Protein AF-0000000080634594 (afdb_homodimer)

Sequence (498 aa):
MSVGSELVGRTVLVVEDSPETQDLIATYLEHQGLRVLRAANGAELTERIAQDRPDLVLLDINLPDCDGLALAERLRLGETVPLIFVTGRDSPTDRIAGLSHGGDYVTKPVDLLELLIRIRNLLRRSGASPNPPAPVESVAVPSPDAPLTFRGWRLDLVRRALFRPDGSYLALTTGEFNILAALAAMRPNPVSREYLLDVISNRDPRSISEHTVDTLITRLRRKMRLDDGAASPIVTVRGVGYALESDESMSVGSELVGRTVLVVEDSPETQDLIATYLEHQGLRVLRAANGAELTERIAQDRPDLVLLDINLPDCDGLALAERLRLGETVPLIFVTGRDSPTDRIAGLSHGGDYVTKPVDLLELLIRIRNLLRRSGASPNPPAPVESVAVPSPDAPLTFRGWRLDLVRRALFRPDGSYLALTTGEFNILAALAAMRPNPVSREYLLDVISNRDPRSISEHTVDTLITRLRRKMRLDDGAASPIVTVRGVGYALESDES

pLDDT: mean 86.28, std 17.4, range [24.23, 98.75]

Organism: NCBI:txid1064539

InterPro domains:
  IPR001789 Signal transduction response regulator, receiver domain [PF00072] (12-119)
  IPR001789 Signal transduction response regulator, receiver domain [PS50110] (11-123)
  IPR001789 Signal transduction response regulator, receiver domain [SM00448] (10-119)
  IPR001867 OmpR/PhoB-type DNA-binding domain [PF00486] (170-244)
  IPR001867 OmpR/PhoB-type DNA-binding domain [PS51755] (145-246)
  IPR001867 OmpR/PhoB-type DNA-binding domain [SM00862] (167-244)
  IPR001867 OmpR/PhoB-type DNA-binding domain [cd00383] (153-244)
  IPR011006 CheY-like superfamily [SSF52172] (10-145)
  IPR016032 Signal transduction response regulator, C-terminal effector [SSF46894] (145-245)
  IPR036388 Winged helix-like DNA-binding domain superfamily [G3DSA:1.10.10.10] (136-247)
  IPR039420 Transcriptional regulatory protein WalR-like [PTHR48111] (11-246)

Foldseek 3Di:
DALLVLQAPAEEEEEAQDPLLQLLLQLLVVVSRHHYHYHNALVRVVVCVVVDPHQEYEAEQDGPPHGRLVSCVVVLELNRHAYEYEYQDDDPVVQVSRCVSNHHYAHPPGLNLVVVVSVSVRSVVVPPPVDDPPVPDPPNSPDSQAFQDALLKTQGSVVLWIAHNVGDTDDDDPLLSQLVSSQSSNPADFAFLVVSLRSNCVPDVVPDDSCVSVVSVVVNQVRHDDPVRDGRQWDADPPGGIHGYHNVD/DALLVLQAPAEEEEEAQDPLLQLLLQLLVVVSRHHYHYHNALVRVVVCVVVDPHQEYEYEQDGPPHGRLVSCVVVLELNRHAYEYEYQDDDPVVQVSRCVSNHHYAHPPGLNLVVVVSVSVRSVVVPPPVDDPPVPDPPNSPDSQAFQDALLKTQGSVVLWIAHNVGDTDDDDPLLSQLVSSQSSNPADFAFLVVSLRSNCVPDVVPDDSCPSVVSVVVNQVRQDDPVRDGRQWDADPPGGIHGYHNVD

Solvent-accessible surface area (backbone atoms only — not comparable to full-atom values): 26786 Å² total; per-residue (Å²): 64,12,57,27,51,74,36,42,83,38,33,36,32,43,33,35,59,51,62,68,61,40,48,40,53,44,44,40,42,39,74,53,41,31,43,69,46,80,21,51,34,54,71,46,42,56,50,44,56,73,75,40,82,53,60,28,37,38,34,29,37,85,34,88,79,43,53,31,63,62,49,34,59,75,69,40,40,22,74,79,33,48,30,32,38,46,26,76,70,75,49,68,53,53,49,42,58,48,32,68,42,46,33,40,74,44,53,53,56,72,55,67,59,52,52,50,44,52,52,48,42,52,52,56,44,72,56,61,57,84,66,65,77,60,84,57,58,80,42,78,15,54,48,91,66,62,54,54,68,54,75,61,27,36,38,34,72,66,78,50,32,38,27,43,67,87,64,51,81,41,88,48,54,71,56,46,39,43,48,50,51,52,30,59,42,34,47,58,45,69,44,41,53,70,56,49,48,48,53,42,48,90,41,67,64,92,71,62,53,92,55,44,56,57,52,42,50,53,50,50,40,61,70,52,50,47,91,83,66,51,74,44,59,66,43,80,40,86,97,50,30,35,21,26,60,56,66,86,109,66,11,56,28,49,76,37,42,83,38,32,35,32,42,34,35,59,51,64,67,61,39,48,42,55,42,46,39,43,40,75,53,41,30,42,70,45,81,21,52,32,56,70,46,42,56,51,45,56,73,75,39,82,53,59,28,37,38,35,28,37,83,33,88,80,43,54,32,62,62,49,33,59,75,70,40,40,22,73,78,32,48,28,31,38,46,26,77,68,76,48,67,54,53,49,43,58,46,31,69,44,46,33,40,74,44,51,55,57,72,55,65,60,54,53,50,45,54,52,49,43,52,51,55,43,73,56,60,58,83,67,65,78,61,84,57,59,80,44,77,17,53,47,89,67,61,52,53,69,53,76,60,25,36,38,33,71,67,79,50,32,39,27,42,68,86,64,49,82,42,90,49,54,73,55,47,39,43,48,49,50,52,28,59,43,36,46,57,44,70,44,41,53,70,56,49,49,47,54,44,50,91,42,64,64,92,72,62,53,93,55,43,58,57,53,41,52,52,51,49,40,61,70,52,51,46,90,84,64,52,76,42,59,66,42,80,40,85,98,52,27,35,20,24,58,55,66,86,108

Radius of gyration: 24.34 Å; Cα contacts (8 Å, |Δi|>4): 876; chains: 2; bounding box: 49×69×65 Å

Nearest PDB structures (foldseek):
  4kfc-assembly1_A  TM=5.139E-01  e=9.951E-16  Escherichia coli K-12
  4kfc-assembly1_B  TM=5.054E-01  e=2.618E-15  Escherichia coli K-12
  8fk2-assembly1_B  TM=9.493E-01  e=7.113E-10  Streptococcus mutans UA159
  1xhf-assembly1_A  TM=9.504E-01  e=3.865E-09  Escherichia coli
  2qzj-assembly5_E  TM=9.402E-01  e=3.018E-08  Clostridioides difficile 630

Secondary structure (DSSP, 8-state):
--HHHHHTT-EEEEE-S-HHHHHHHHHHHHHTT-EEEEESSHHHHHHHHHH---SEEEE-SB-SSSBHHHHHHHTTTTTSS-EEEEES---HHHHHHHHTTTSEEEESSP-HHHHHHHHHHHHHHHT--S-------------TTPPEEETTEEEETTTTEEE-TTS-EE---HHHHHHHHHHHHHTTS-EEHHHHHHHTTTS-GGG--TTHHHHHHHHHHHHT--TT-PPPSEEEETTTEEEEPPTT-/--HHHHHTT-EEEEE-S-HHHHHHHHHHHHHTT-EEEEESSHHHHHHHHHH---SEEEE-SB-SSSBHHHHHHHTTTTTSS-EEEEES---HHHHHHHHTTTSEEEESSP-HHHHHHHHHHHHHHHT--S-------------TTPPEEETTEEEETTTTEEE-TTS-EE---HHHHHHHHHHHHHTTS-EEHHHHHHHTTTS-GGG--TTHHHHHHHHHHHHT--TT-PPPSEEEETTTEEEEPPTT-

Structure (mmCIF, N/CA/C/O backbone):
data_AF-0000000080634594-model_v1
#
loop_
_entity.id
_entity.type
_entity.pdbx_description
1 polymer 'Response regulators consisting of a CheY-like receiver domain and a winged-helix DNA-binding domain'
#
loop_
_atom_site.group_PDB
_atom_site.id
_atom_site.type_symbol
_atom_site.label_atom_id
_atom_site.label_alt_id
_atom_site.label_comp_id
_atom_site.label_asym_id
_atom_site.label_entity_id
_atom_site.label_seq_id
_atom_site.pdbx_PDB_ins_code
_atom_site.Cartn_x
_atom_site.Cartn_y
_atom_site.Cartn_z
_atom_site.occupancy
_atom_site.B_iso_or_equiv
_atom_site.auth_seq_id
_atom_site.auth_comp_id
_atom_site.auth_asym_id
_atom_site.auth_atom_id
_atom_site.pdbx_PDB_model_num
ATOM 1 N N . MET A 1 1 ? 20.797 -19.766 8.297 1 24.23 1 MET A N 1
ATOM 2 C CA . MET A 1 1 ? 19.469 -20.328 8.047 1 24.23 1 MET A CA 1
ATOM 3 C C . MET A 1 1 ? 18.75 -19.562 6.953 1 24.23 1 MET A C 1
ATOM 5 O O . MET A 1 1 ? 18.719 -18.328 6.969 1 24.23 1 MET A O 1
ATOM 9 N N . SER A 1 2 ? 18.547 -20.031 5.781 1 32.28 2 SER A N 1
ATOM 10 C CA . SER A 1 2 ? 18.062 -19.516 4.504 1 32.28 2 SER A CA 1
ATOM 11 C C . SER A 1 2 ? 16.75 -18.766 4.672 1 32.28 2 SER A C 1
ATOM 13 O O . SER A 1 2 ? 15.969 -19.062 5.582 1 32.28 2 SER A O 1
ATOM 15 N N . VAL A 1 3 ? 16.484 -17.656 4.199 1 38.19 3 VAL A N 1
ATOM 16 C CA . VAL A 1 3 ? 15.25 -16.875 4.168 1 38.19 3 VAL A CA 1
ATOM 17 C C . VAL A 1 3 ? 14.062 -17.828 4.02 1 38.19 3 VAL A C 1
ATOM 19 O O . VAL A 1 3 ? 12.969 -17.547 4.527 1 38.19 3 VAL A O 1
ATOM 22 N N . GLY A 1 4 ? 14.109 -18.906 3.086 1 48.28 4 GLY A N 1
ATOM 23 C CA . GLY A 1 4 ? 13.148 -19.984 2.906 1 48.28 4 GLY A CA 1
ATOM 24 C C . GLY A 1 4 ? 12.828 -20.719 4.195 1 48.28 4 GLY A C 1
ATOM 25 O O . GLY A 1 4 ? 11.703 -21.188 4.379 1 48.28 4 GLY A O 1
ATOM 26 N N . SER A 1 5 ? 13.719 -20.562 5.012 1 59.94 5 SER A N 1
ATOM 27 C CA . SER A 1 5 ? 13.633 -21.391 6.215 1 59.94 5 SER A CA 1
ATOM 28 C C . SER A 1 5 ? 12.688 -20.766 7.246 1 59.94 5 SER A C 1
ATOM 30 O O . SER A 1 5 ? 12 -21.484 7.973 1 59.94 5 SER A O 1
ATOM 32 N N . GLU A 1 6 ? 12.617 -19.391 7.109 1 74.94 6 GLU A N 1
ATOM 33 C CA . GLU A 1 6 ? 11.805 -18.75 8.141 1 74.94 6 GLU A CA 1
ATOM 34 C C . GLU A 1 6 ? 10.32 -19.016 7.918 1 74.94 6 GLU A C 1
ATOM 36 O O . GLU A 1 6 ? 9.523 -18.969 8.859 1 74.94 6 GLU A O 1
ATOM 41 N N . LEU A 1 7 ? 10.031 -19.359 6.711 1 86.19 7 LEU A N 1
ATOM 42 C CA . LEU A 1 7 ? 8.617 -19.516 6.371 1 86.19 7 LEU A CA 1
ATOM 43 C C . LEU A 1 7 ? 8.211 -20.984 6.434 1 86.19 7 LEU A C 1
ATOM 45 O O . LEU A 1 7 ? 7.02 -21.297 6.504 1 86.19 7 LEU A O 1
ATOM 49 N N . VAL A 1 8 ? 9.289 -21.812 6.379 1 84.06 8 VAL A N 1
ATOM 50 C CA . VAL A 1 8 ? 8.992 -23.234 6.402 1 84.06 8 VAL A CA 1
ATOM 51 C C . VAL A 1 8 ? 8.266 -23.594 7.699 1 84.06 8 VAL A C 1
ATOM 53 O O . VAL A 1 8 ? 8.703 -23.203 8.789 1 84.06 8 VAL A O 1
ATOM 56 N N . GLY A 1 9 ? 7.152 -24.234 7.617 1 86.25 9 GLY A N 1
ATOM 57 C CA . GLY A 1 9 ? 6.41 -24.688 8.781 1 86.25 9 GLY A CA 1
ATOM 58 C C . GLY A 1 9 ? 5.324 -23.719 9.203 1 86.25 9 GLY A C 1
ATOM 59 O O . GLY A 1 9 ? 4.48 -24.047 10.047 1 86.25 9 GLY A O 1
ATOM 60 N N . ARG A 1 10 ? 5.395 -22.516 8.602 1 94.06 10 ARG A N 1
ATOM 61 C CA . ARG A 1 10 ? 4.34 -21.547 8.914 1 94.06 10 ARG A CA 1
ATOM 62 C C . ARG A 1 10 ? 3.076 -21.844 8.109 1 94.06 10 ARG A C 1
ATOM 64 O O . ARG A 1 10 ? 3.154 -22.281 6.957 1 94.06 10 ARG A O 1
ATOM 71 N N . THR A 1 11 ? 1.97 -21.609 8.773 1 97.06 11 THR A N 1
ATOM 72 C CA . THR A 1 11 ? 0.683 -21.875 8.141 1 97.06 11 THR A CA 1
ATOM 73 C C . THR A 1 11 ? -0.063 -20.578 7.848 1 97.06 11 THR A C 1
ATOM 75 O O . THR A 1 11 ? -0.279 -19.766 8.75 1 97.06 11 THR A O 1
ATOM 78 N N . VAL A 1 12 ? -0.466 -20.406 6.578 1 98.19 12 VAL A N 1
ATOM 79 C CA . VAL A 1 12 ? -1.24 -19.25 6.152 1 98.19 12 VAL A CA 1
ATOM 80 C C . VAL A 1 12 ? -2.633 -19.688 5.711 1 98.19 12 VAL A C 1
ATOM 82 O O . VAL A 1 12 ? -2.775 -20.656 4.961 1 98.19 12 VAL A O 1
ATOM 85 N N . LEU A 1 13 ? -3.631 -19.047 6.238 1 98.69 13 LEU A N 1
ATOM 86 C CA . LEU A 1 13 ? -5 -19.266 5.789 1 98.69 13 LEU A CA 1
ATOM 87 C C . LEU A 1 13 ? -5.406 -18.234 4.742 1 98.69 13 LEU A C 1
ATOM 89 O O . LEU A 1 13 ? -5.426 -17.031 5.02 1 98.69 13 LEU A O 1
ATOM 93 N N . VAL A 1 14 ? -5.699 -18.703 3.523 1 98.75 14 VAL A N 1
ATOM 94 C CA . VAL A 1 14 ? -6.117 -17.844 2.426 1 98.75 14 VAL A CA 1
ATOM 95 C C . VAL A 1 14 ? -7.637 -17.891 2.281 1 98.75 14 VAL A C 1
ATOM 97 O O . VAL A 1 14 ? -8.195 -18.922 1.904 1 98.75 14 VAL A O 1
ATOM 100 N N . VAL A 1 15 ? -8.297 -16.734 2.531 1 98.75 15 VAL A N 1
ATOM 101 C CA . VAL A 1 15 ? -9.75 -16.641 2.455 1 98.75 15 VAL A CA 1
ATOM 102 C C . VAL A 1 15 ? -10.148 -15.82 1.225 1 98.75 15 VAL A C 1
ATOM 104 O O . VAL A 1 15 ? -10.008 -14.602 1.21 1 98.75 15 VAL A O 1
ATOM 107 N N . GLU A 1 16 ? -10.672 -16.453 0.219 1 98.19 16 GLU A N 1
ATOM 108 C CA . GLU A 1 16 ? -10.898 -15.922 -1.119 1 98.19 16 GLU A CA 1
ATOM 109 C C . GLU A 1 16 ? -11.984 -16.703 -1.851 1 98.19 16 GLU A C 1
ATOM 111 O O . GLU A 1 16 ? -11.945 -17.938 -1.887 1 98.19 16 GLU A O 1
ATOM 116 N N . ASP A 1 17 ? -12.945 -15.961 -2.367 1 97.31 17 ASP A N 1
ATOM 117 C CA . ASP A 1 17 ? -14.07 -16.656 -2.979 1 97.31 17 ASP A CA 1
ATOM 118 C C . ASP A 1 17 ? -13.781 -16.984 -4.441 1 97.31 17 ASP A C 1
ATOM 120 O O . ASP A 1 17 ? -14.398 -17.891 -5.012 1 97.31 17 ASP A O 1
ATOM 124 N N . SER A 1 18 ? -12.938 -16.234 -5.109 1 95.75 18 SER A N 1
ATOM 125 C CA . SER A 1 18 ? -12.516 -16.578 -6.465 1 95.75 18 SER A CA 1
ATOM 126 C C . SER A 1 18 ? -11.531 -17.734 -6.465 1 95.75 18 SER A C 1
ATOM 128 O O . SER A 1 18 ? -10.398 -17.609 -6.008 1 95.75 18 SER A O 1
ATOM 130 N N . PRO A 1 19 ? -11.945 -18.859 -7.027 1 95.62 19 PRO A N 1
ATOM 131 C CA . PRO A 1 19 ? -11.055 -20.016 -7.012 1 95.62 19 PRO A CA 1
ATOM 132 C C . PRO A 1 19 ? -9.719 -19.75 -7.703 1 95.62 19 PRO A C 1
ATOM 134 O O . PRO A 1 19 ? -8.672 -20.203 -7.23 1 95.62 19 PRO A O 1
ATOM 137 N N . GLU A 1 20 ? -9.727 -19.062 -8.734 1 94.81 20 GLU A N 1
ATOM 138 C CA . GLU A 1 20 ? -8.5 -18.812 -9.492 1 94.81 20 GLU A CA 1
ATOM 139 C C . GLU A 1 20 ? -7.527 -17.953 -8.688 1 94.81 20 GLU A C 1
ATOM 141 O O . GLU A 1 20 ? -6.324 -18.234 -8.648 1 94.81 20 GLU A O 1
ATOM 146 N N . THR A 1 21 ? -8.078 -16.922 -8.07 1 96 21 THR A N 1
ATOM 147 C CA . THR A 1 21 ? -7.246 -16.078 -7.227 1 96 21 THR A CA 1
ATOM 148 C C . THR A 1 21 ? -6.684 -16.875 -6.051 1 96 21 THR A C 1
ATOM 150 O O . THR A 1 21 ? -5.5 -16.766 -5.73 1 96 21 THR A O 1
ATOM 153 N N . GLN A 1 22 ? -7.555 -17.609 -5.449 1 97.94 22 GLN A N 1
ATOM 154 C CA . GLN A 1 22 ? -7.145 -18.422 -4.305 1 97.94 22 GLN A CA 1
ATOM 155 C C . GLN A 1 22 ? -6.055 -19.422 -4.699 1 97.94 22 GLN A C 1
ATOM 157 O O . GLN A 1 22 ? -5.047 -19.547 -4.004 1 97.94 22 GLN A O 1
ATOM 162 N N . ASP A 1 23 ? -6.246 -20.094 -5.859 1 97.19 23 ASP A N 1
ATOM 163 C CA . ASP A 1 23 ? -5.293 -21.078 -6.344 1 97.19 23 ASP A CA 1
ATOM 164 C C . ASP A 1 23 ? -3.938 -20.438 -6.637 1 97.19 23 ASP A C 1
ATOM 166 O O . ASP A 1 23 ? -2.896 -21 -6.277 1 97.19 23 ASP A O 1
ATOM 170 N N . LEU A 1 24 ? -4.004 -19.312 -7.266 1 96.19 24 LEU A N 1
ATOM 171 C CA . LEU A 1 24 ? -2.773 -18.625 -7.637 1 96.19 24 LEU A CA 1
ATOM 172 C C . LEU A 1 24 ? -1.954 -18.266 -6.402 1 96.19 24 LEU A C 1
ATOM 174 O O . LEU A 1 24 ? -0.766 -18.594 -6.324 1 96.19 24 LEU A O 1
ATOM 178 N N . ILE A 1 25 ? -2.582 -17.656 -5.395 1 97.44 25 ILE A N 1
ATOM 179 C CA . ILE A 1 25 ? -1.899 -17.234 -4.18 1 97.44 25 ILE A CA 1
ATOM 180 C C . ILE A 1 25 ? -1.415 -18.453 -3.398 1 97.44 25 ILE A C 1
ATOM 182 O O . ILE A 1 25 ? -0.256 -18.516 -2.982 1 97.44 25 ILE A O 1
ATOM 186 N N . ALA A 1 26 ? -2.273 -19.438 -3.293 1 97.56 26 ALA A N 1
ATOM 187 C CA . ALA A 1 26 ? -1.959 -20.641 -2.514 1 97.56 26 ALA A CA 1
ATOM 188 C C . ALA A 1 26 ? -0.792 -21.406 -3.129 1 97.56 26 ALA A C 1
ATOM 190 O O . ALA A 1 26 ? 0.156 -21.766 -2.43 1 97.56 26 ALA A O 1
ATOM 191 N N . THR A 1 27 ? -0.87 -21.625 -4.418 1 94.5 27 THR A N 1
ATOM 192 C CA . THR A 1 27 ? 0.167 -22.391 -5.105 1 94.5 27 THR A CA 1
ATOM 193 C C . THR A 1 27 ? 1.516 -21.688 -5 1 94.5 27 THR A C 1
ATOM 195 O O . THR A 1 27 ? 2.533 -22.328 -4.711 1 94.5 27 THR A O 1
ATOM 198 N N . TYR A 1 28 ? 1.526 -20.438 -5.184 1 93.75 28 TYR A N 1
ATOM 199 C CA . TYR A 1 28 ? 2.76 -19.672 -5.078 1 93.75 28 TYR A CA 1
ATOM 200 C C . TYR A 1 28 ? 3.352 -19.781 -3.676 1 93.75 28 TYR A C 1
ATOM 202 O O . TYR A 1 28 ? 4.543 -20.062 -3.52 1 93.75 28 TYR A O 1
ATOM 210 N N . LEU A 1 29 ? 2.494 -19.562 -2.65 1 95.44 29 LEU A N 1
ATOM 211 C CA . LEU A 1 29 ? 2.961 -19.594 -1.271 1 95.44 29 LEU A CA 1
ATOM 212 C C . LEU A 1 29 ? 3.465 -20.984 -0.905 1 95.44 29 LEU A C 1
ATOM 214 O O . LEU A 1 29 ? 4.461 -21.125 -0.189 1 95.44 29 LEU A O 1
ATOM 218 N N . GLU A 1 30 ? 2.77 -21.984 -1.42 1 94 30 GLU A N 1
ATOM 219 C CA . GLU A 1 30 ? 3.213 -23.359 -1.173 1 94 30 GLU A CA 1
ATOM 220 C C . GLU A 1 30 ? 4.59 -23.609 -1.784 1 94 30 GLU A C 1
ATOM 222 O O . GLU A 1 30 ? 5.43 -24.281 -1.178 1 94 30 GLU A O 1
ATOM 227 N N . HIS A 1 31 ? 4.793 -23.031 -2.938 1 88.56 31 HIS A N 1
ATOM 228 C CA . HIS A 1 31 ? 6.094 -23.141 -3.592 1 88.56 31 HIS A CA 1
ATOM 229 C C . HIS A 1 31 ? 7.188 -22.469 -2.771 1 88.56 31 HIS A C 1
ATOM 231 O O . HIS A 1 31 ? 8.367 -22.812 -2.91 1 88.56 31 HIS A O 1
ATOM 237 N N . GLN A 1 32 ? 6.762 -21.547 -1.974 1 89.5 32 GLN A N 1
ATOM 238 C CA . GLN A 1 32 ? 7.727 -20.844 -1.137 1 89.5 32 GLN A CA 1
ATOM 239 C C . GLN A 1 32 ? 7.918 -21.547 0.201 1 89.5 32 GLN A C 1
ATOM 241 O O . GLN A 1 32 ? 8.617 -21.047 1.081 1 89.5 32 GLN A O 1
ATOM 246 N N . GLY A 1 33 ? 7.27 -22.672 0.443 1 90.31 33 GLY A N 1
ATOM 247 C CA . GLY A 1 33 ? 7.512 -23.5 1.612 1 90.31 33 GLY A CA 1
ATOM 248 C C . GLY A 1 33 ? 6.461 -23.328 2.693 1 90.31 33 GLY A C 1
ATOM 249 O O . GLY A 1 33 ? 6.547 -23.953 3.754 1 90.31 33 GLY A O 1
ATOM 250 N N . LEU A 1 34 ? 5.441 -22.531 2.473 1 94.56 34 LEU A N 1
ATOM 251 C CA . LEU A 1 34 ? 4.387 -22.328 3.459 1 94.56 34 LEU A CA 1
ATOM 252 C C . LEU A 1 34 ? 3.33 -23.422 3.355 1 94.56 34 LEU A C 1
ATOM 254 O O . LEU A 1 34 ? 3.1 -23.984 2.275 1 94.56 34 LEU A O 1
ATOM 258 N N . ARG A 1 35 ? 2.844 -23.797 4.492 1 96.62 35 ARG A N 1
ATOM 259 C CA . ARG A 1 35 ? 1.591 -24.547 4.48 1 96.62 35 ARG A CA 1
ATOM 260 C C . ARG A 1 35 ? 0.402 -23.609 4.266 1 96.62 35 ARG A C 1
ATOM 262 O O . ARG A 1 35 ? 0.311 -22.562 4.895 1 96.62 35 ARG A O 1
ATO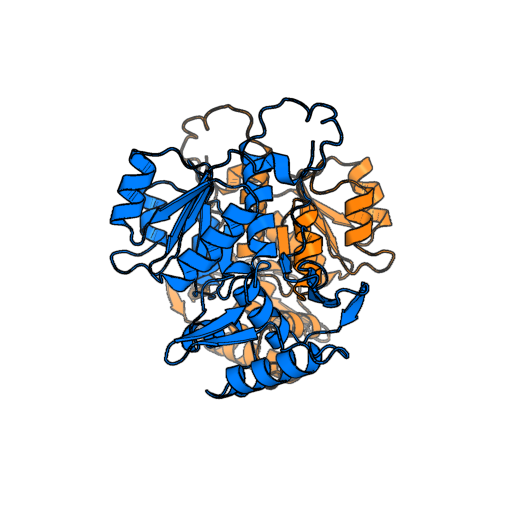M 269 N N . VAL A 1 36 ? -0.525 -24.062 3.396 1 98 36 VAL A N 1
ATOM 270 C CA . VAL A 1 36 ? -1.623 -23.156 3.074 1 98 36 VAL A CA 1
ATOM 271 C C . VAL A 1 36 ? -2.959 -23.844 3.352 1 98 36 VAL A C 1
ATOM 273 O O . VAL A 1 36 ? -3.195 -24.953 2.891 1 98 36 VAL A O 1
ATOM 276 N N . LEU A 1 37 ? -3.719 -23.203 4.176 1 98.44 37 LEU A N 1
ATOM 277 C CA . LEU A 1 37 ? -5.129 -23.547 4.328 1 98.44 37 LEU A CA 1
ATOM 278 C C . LEU A 1 37 ? -6.004 -22.641 3.465 1 98.44 37 LEU A C 1
ATOM 280 O O . LEU A 1 37 ? -5.66 -21.484 3.219 1 98.44 37 LEU A O 1
ATOM 284 N N . ARG A 1 38 ? -7.141 -23.234 3.039 1 98.31 38 ARG A N 1
ATOM 285 C CA . ARG A 1 38 ? -8 -22.5 2.117 1 98.31 38 ARG A CA 1
ATOM 286 C C . ARG A 1 38 ? -9.406 -22.344 2.68 1 98.31 38 ARG A C 1
ATOM 288 O O . ARG A 1 38 ? -9.93 -23.281 3.303 1 98.31 38 ARG A O 1
ATOM 295 N N . ALA A 1 39 ? -10.031 -21.25 2.486 1 98.5 39 ALA A N 1
ATOM 296 C CA . ALA A 1 39 ? -11.438 -20.969 2.768 1 98.5 39 ALA A CA 1
ATOM 297 C C . ALA A 1 39 ? -12.047 -20.078 1.68 1 98.5 39 ALA A C 1
ATOM 299 O O . ALA A 1 39 ? -11.406 -19.156 1.191 1 98.5 39 ALA A O 1
ATOM 300 N N . ALA A 1 40 ? -13.32 -20.359 1.346 1 98.25 40 ALA A N 1
ATOM 301 C CA . ALA A 1 40 ? -13.93 -19.656 0.223 1 98.25 40 ALA A CA 1
ATOM 302 C C . ALA A 1 40 ? -14.938 -18.625 0.71 1 98.25 40 ALA A C 1
ATOM 304 O O . ALA A 1 40 ? -15.516 -17.875 -0.091 1 98.25 40 ALA A O 1
ATOM 305 N N . ASN A 1 41 ? -15.203 -18.609 1.947 1 98.25 41 ASN A N 1
ATOM 306 C CA . ASN A 1 41 ? -16.203 -17.703 2.518 1 98.25 41 ASN A CA 1
ATOM 307 C C . ASN A 1 41 ? -15.992 -17.516 4.02 1 98.25 41 ASN A C 1
ATOM 309 O O . ASN A 1 41 ? -15.055 -18.078 4.594 1 98.25 41 ASN A O 1
ATOM 313 N N . GLY A 1 42 ? -16.812 -16.672 4.633 1 98 42 GLY A N 1
ATOM 314 C CA . GLY A 1 42 ? -16.672 -16.359 6.047 1 98 42 GLY A CA 1
ATOM 315 C C . GLY A 1 42 ? -16.938 -17.547 6.953 1 98 42 GLY A C 1
ATOM 316 O O . GLY A 1 42 ? -16.281 -17.703 7.98 1 98 42 GLY A O 1
ATOM 317 N N . ALA A 1 43 ? -17.938 -18.312 6.559 1 98 43 ALA A N 1
ATOM 318 C CA . ALA A 1 43 ? -18.266 -19.5 7.348 1 98 43 ALA A CA 1
ATOM 319 C C . ALA A 1 43 ? -17.078 -20.469 7.422 1 98 43 ALA A C 1
ATOM 321 O O . ALA A 1 43 ? -16.734 -20.953 8.5 1 98 43 ALA A O 1
ATOM 322 N N . GLU A 1 44 ? -16.453 -20.688 6.305 1 98.12 44 GLU A N 1
ATOM 323 C CA . GLU A 1 44 ? -15.289 -21.578 6.258 1 98.12 44 GLU A CA 1
ATOM 324 C C . GLU A 1 44 ? -14.109 -20.984 7.027 1 98.12 44 GLU A C 1
ATOM 326 O O . GLU A 1 44 ? -13.359 -21.703 7.684 1 98.12 44 GLU A O 1
ATOM 331 N N . LEU A 1 45 ? -13.922 -19.641 6.867 1 97.88 45 LEU A N 1
ATOM 332 C CA . LEU A 1 45 ? -12.891 -18.969 7.648 1 97.88 45 LEU A CA 1
ATOM 333 C C . LEU A 1 45 ? -13.086 -19.203 9.141 1 97.88 45 LEU A C 1
ATOM 335 O O . LEU A 1 45 ? -12.141 -19.578 9.844 1 97.88 45 LEU A O 1
ATOM 339 N N . THR A 1 46 ? -14.328 -19.031 9.617 1 96.94 46 THR A N 1
ATOM 340 C CA . THR A 1 46 ? -14.641 -19.188 11.031 1 96.94 46 THR A CA 1
ATOM 341 C C . THR A 1 46 ? -14.359 -20.609 11.5 1 96.94 46 THR A C 1
ATOM 343 O O . THR A 1 46 ? -13.789 -20.828 12.57 1 96.94 46 THR A O 1
ATOM 346 N N . GLU A 1 47 ? -14.688 -21.531 10.656 1 97.06 47 GLU A N 1
ATOM 347 C CA . GLU A 1 47 ? -14.438 -22.938 10.961 1 97.06 47 GLU A CA 1
ATOM 348 C C . GLU A 1 47 ? -12.945 -23.234 11.016 1 97.06 47 GLU A C 1
ATOM 350 O O . GLU A 1 47 ? -12.477 -23.906 11.93 1 97.06 47 GLU A O 1
ATOM 355 N N . ARG A 1 48 ? -12.211 -22.734 10.062 1 96.56 48 ARG A N 1
ATOM 356 C CA . ARG A 1 48 ? -10.789 -23.016 9.945 1 96.56 48 ARG A CA 1
ATOM 357 C C . ARG A 1 48 ? -10.016 -22.406 11.117 1 96.56 48 ARG A C 1
ATOM 359 O O . ARG A 1 48 ? -9.078 -23.016 11.633 1 96.56 48 ARG A O 1
ATOM 366 N N . ILE A 1 49 ? -10.344 -21.219 11.492 1 94.25 49 ILE A N 1
ATOM 367 C CA . ILE A 1 49 ? -9.641 -20.562 12.586 1 94.25 49 ILE A CA 1
ATOM 368 C C . ILE A 1 49 ? -9.859 -21.328 13.883 1 94.25 49 ILE A C 1
ATOM 370 O O . ILE A 1 49 ? -8.953 -21.422 14.719 1 94.25 49 ILE A O 1
ATOM 374 N N . ALA A 1 50 ? -11.062 -21.875 14.039 1 92 50 ALA A N 1
ATOM 375 C CA . ALA A 1 50 ? -11.406 -22.641 15.242 1 92 50 ALA A CA 1
ATOM 376 C C . ALA A 1 50 ? -10.672 -23.969 15.266 1 92 50 ALA A C 1
ATOM 378 O O . ALA A 1 50 ? -10.289 -24.453 16.344 1 92 50 ALA A O 1
ATOM 379 N N . GLN A 1 51 ? -10.453 -24.516 14.125 1 93.38 51 GLN A N 1
ATOM 380 C CA . GLN A 1 51 ? -9.914 -25.875 14.031 1 93.38 51 GLN A CA 1
ATOM 381 C C . GLN A 1 51 ? -8.391 -25.844 13.914 1 93.38 51 GLN A C 1
ATOM 383 O O . GLN A 1 51 ? -7.719 -26.766 14.375 1 93.38 51 GLN A O 1
ATOM 388 N N . ASP A 1 52 ? -8.016 -24.828 13.266 1 88.69 52 ASP A N 1
ATOM 389 C CA . ASP A 1 52 ? -6.598 -24.719 12.953 1 88.69 52 ASP A CA 1
ATOM 390 C C . ASP A 1 52 ? -5.977 -23.484 13.617 1 88.69 52 ASP A C 1
ATOM 392 O O . ASP A 1 52 ? -6.688 -22.672 14.203 1 88.69 52 ASP A O 1
ATOM 396 N N . ARG A 1 53 ? -4.77 -23.359 13.883 1 88.88 53 ARG A N 1
ATOM 397 C CA . ARG A 1 53 ? -4.062 -22.188 14.406 1 88.88 53 ARG A CA 1
ATOM 398 C C . ARG A 1 53 ? -3.102 -21.625 13.367 1 88.88 53 ARG A C 1
ATOM 400 O O . ARG A 1 53 ? -1.883 -21.75 13.5 1 88.88 53 ARG A O 1
ATOM 407 N N . PRO A 1 54 ? -3.783 -20.984 12.305 1 96.81 54 PRO A N 1
ATOM 408 C CA . PRO A 1 54 ? -2.865 -20.406 11.32 1 96.81 54 PRO A CA 1
ATOM 409 C C . PRO A 1 54 ? -1.976 -19.312 11.906 1 96.81 54 PRO A C 1
ATOM 411 O O . PRO A 1 54 ? -2.361 -18.656 12.875 1 96.81 54 PRO A O 1
ATOM 414 N N . ASP A 1 55 ? -0.825 -19.188 11.328 1 96.25 55 ASP A N 1
ATOM 415 C CA . ASP A 1 55 ? 0.112 -18.156 11.781 1 96.25 55 ASP A CA 1
ATOM 416 C C . ASP A 1 55 ? -0.246 -16.797 11.195 1 96.25 55 ASP A C 1
ATOM 418 O O . ASP A 1 55 ? 0.19 -15.766 11.703 1 96.25 55 ASP A O 1
ATOM 422 N N . LEU A 1 56 ? -1.018 -16.812 10.109 1 97.31 56 LEU A N 1
ATOM 423 C CA . LEU A 1 56 ? -1.41 -15.594 9.414 1 97.31 56 LEU A CA 1
ATOM 424 C C . LEU A 1 56 ? -2.648 -15.828 8.555 1 97.31 56 LEU A C 1
ATOM 426 O O . LEU A 1 56 ? -2.818 -16.906 7.988 1 97.31 56 LEU A O 1
ATOM 430 N N . VAL A 1 57 ? -3.498 -14.797 8.461 1 98.25 57 VAL A N 1
ATOM 431 C CA . VAL A 1 57 ? -4.703 -14.883 7.641 1 98.25 57 VAL A CA 1
ATOM 432 C C . VAL A 1 57 ? -4.633 -13.859 6.508 1 98.25 57 VAL A C 1
ATOM 434 O O . VAL A 1 57 ? -4.332 -12.688 6.738 1 98.25 57 VAL A O 1
ATOM 437 N N . LEU A 1 58 ? -4.766 -14.312 5.273 1 98.69 58 LEU A N 1
ATOM 438 C CA . LEU A 1 58 ? -5.07 -13.453 4.129 1 98.69 58 LEU A CA 1
ATOM 439 C C . LEU A 1 58 ? -6.574 -13.414 3.869 1 98.69 58 LEU A C 1
ATOM 441 O O . LEU A 1 58 ? -7.199 -14.445 3.629 1 98.69 58 LEU A O 1
ATOM 445 N N . LEU A 1 59 ? -7.137 -12.211 3.865 1 98.56 59 LEU A N 1
ATOM 446 C CA . LEU A 1 59 ? -8.594 -12.109 3.887 1 98.56 59 LEU A CA 1
ATOM 447 C C . LEU A 1 59 ? -9.094 -11.156 2.809 1 98.56 59 LEU A C 1
ATOM 449 O O . LEU A 1 59 ? -8.68 -9.992 2.771 1 98.56 59 LEU A O 1
ATOM 453 N N . ASP A 1 60 ? -9.953 -11.617 1.913 1 97.75 60 ASP A N 1
ATOM 454 C CA . ASP A 1 60 ? -10.695 -10.727 1.021 1 97.75 60 ASP A CA 1
ATOM 455 C C . ASP A 1 60 ? -11.805 -10 1.772 1 97.75 60 ASP A C 1
ATOM 457 O O . ASP A 1 60 ? -12.484 -10.594 2.615 1 97.75 60 ASP A O 1
ATOM 461 N N . ILE A 1 61 ? -12.023 -8.812 1.472 1 97 61 ILE A N 1
ATOM 462 C CA . ILE A 1 61 ? -13.086 -8.039 2.102 1 97 61 ILE A CA 1
ATOM 463 C C . ILE A 1 61 ? -14.43 -8.422 1.489 1 97 61 ILE A C 1
ATOM 465 O O . ILE A 1 61 ? -15.43 -8.562 2.203 1 97 61 ILE A O 1
ATOM 469 N N . ASN A 1 62 ? -14.438 -8.547 0.172 1 96.12 62 ASN A N 1
ATOM 470 C CA . ASN A 1 62 ? -15.664 -8.891 -0.528 1 96.12 62 ASN A CA 1
ATOM 471 C C . ASN A 1 62 ? -15.875 -10.398 -0.582 1 96.12 62 ASN A C 1
ATOM 473 O O . ASN A 1 62 ? -15.516 -11.047 -1.567 1 96.12 62 ASN A O 1
ATOM 477 N N . LEU A 1 63 ? -16.516 -10.914 0.369 1 97.44 63 LEU A N 1
ATOM 478 C CA . LEU A 1 63 ? -16.891 -12.32 0.41 1 97.44 63 LEU A CA 1
ATOM 479 C C . LEU A 1 63 ? -18.375 -12.492 0.106 1 97.44 63 LEU A C 1
ATOM 481 O O . LEU A 1 63 ? -19.156 -11.547 0.235 1 97.44 63 LEU A O 1
ATOM 485 N N . PRO A 1 64 ? -18.75 -13.68 -0.346 1 97.19 64 PRO A N 1
ATOM 486 C CA . PRO A 1 64 ? -20.141 -13.883 -0.775 1 97.19 64 PRO A CA 1
ATOM 487 C C . PRO A 1 64 ? -21.125 -13.844 0.389 1 97.19 64 PRO A C 1
ATOM 489 O O . PRO A 1 64 ? -22.297 -13.5 0.2 1 97.19 64 PRO A O 1
ATOM 492 N N . ASP A 1 65 ? -20.719 -14.164 1.575 1 97.12 65 ASP A N 1
ATOM 493 C CA . ASP A 1 65 ? -21.656 -14.344 2.668 1 97.12 65 ASP A CA 1
ATOM 494 C C . ASP A 1 65 ? -21.5 -13.25 3.721 1 97.12 65 ASP A C 1
ATOM 496 O O . ASP A 1 65 ? -22.344 -13.117 4.617 1 97.12 65 ASP A O 1
ATOM 500 N N . CYS A 1 66 ? -20.406 -12.484 3.668 1 95.19 66 CYS A N 1
ATOM 501 C CA . CYS A 1 66 ? -20.203 -11.445 4.676 1 95.19 66 CYS A CA 1
ATOM 502 C C . CYS A 1 66 ? -19.219 -10.398 4.184 1 95.19 66 CYS A C 1
ATOM 504 O O . CYS A 1 66 ? -18.594 -10.562 3.135 1 95.19 66 CYS A O 1
ATOM 506 N N . ASP A 1 67 ? -19.156 -9.266 4.949 1 95.44 67 ASP A N 1
ATOM 507 C CA . ASP A 1 67 ? -18.109 -8.266 4.785 1 95.44 67 ASP A CA 1
ATOM 508 C C . ASP A 1 67 ? -16.844 -8.648 5.566 1 95.44 67 ASP A C 1
ATOM 510 O O . ASP A 1 67 ? -16.891 -8.797 6.789 1 95.44 67 ASP A O 1
ATOM 514 N N . GLY A 1 68 ? -15.781 -8.789 4.871 1 95.81 68 GLY A N 1
ATOM 515 C CA . GLY A 1 68 ? -14.547 -9.258 5.473 1 95.81 68 GLY A CA 1
ATOM 516 C C . GLY A 1 68 ? -14.039 -8.352 6.582 1 95.81 68 GLY A C 1
ATOM 517 O O . GLY A 1 68 ? -13.406 -8.812 7.531 1 95.81 68 GLY A O 1
ATOM 518 N N . LEU A 1 69 ? -14.281 -7.055 6.48 1 95.25 69 LEU A N 1
ATOM 519 C CA . LEU A 1 69 ? -13.867 -6.125 7.523 1 95.25 69 LEU A CA 1
ATOM 520 C C . LEU A 1 69 ? -14.633 -6.387 8.82 1 95.25 69 LEU A C 1
ATOM 522 O O . LEU A 1 69 ? -14.031 -6.445 9.898 1 95.25 69 LEU A O 1
ATOM 526 N N . ALA A 1 70 ? -15.898 -6.527 8.695 1 95.06 70 ALA A N 1
ATOM 527 C CA . ALA A 1 70 ? -16.734 -6.809 9.852 1 95.06 70 ALA A CA 1
ATOM 528 C C . ALA A 1 70 ? -16.375 -8.148 10.484 1 95.06 70 ALA A C 1
ATOM 530 O O . ALA A 1 70 ? -16.344 -8.273 11.711 1 95.06 70 ALA A O 1
ATOM 531 N N . LEU A 1 71 ? -16.125 -9.109 9.648 1 95.69 71 LEU A N 1
ATOM 532 C CA . LEU A 1 71 ? -15.766 -10.43 10.148 1 95.69 71 LEU A CA 1
ATOM 533 C C . LEU A 1 71 ? -14.43 -10.391 10.875 1 95.69 71 LEU A C 1
ATOM 535 O O . LEU A 1 71 ? -14.273 -11.016 11.93 1 95.69 71 LEU A O 1
ATOM 539 N N . ALA A 1 72 ? -13.438 -9.68 10.289 1 96 72 ALA A N 1
ATOM 540 C CA . ALA A 1 72 ? -12.141 -9.531 10.945 1 96 72 ALA A CA 1
ATOM 541 C C . ALA A 1 72 ? -12.289 -8.922 12.336 1 96 72 ALA A C 1
ATOM 543 O O . ALA A 1 72 ? -11.602 -9.328 13.273 1 96 72 ALA A O 1
ATOM 544 N N . GLU A 1 73 ? -13.156 -7.949 12.438 1 94 73 GLU A N 1
ATOM 545 C CA . GLU A 1 73 ? -13.414 -7.316 13.727 1 94 73 GLU A CA 1
ATOM 546 C C . GLU A 1 73 ? -14.023 -8.312 14.719 1 94 73 GLU A C 1
ATOM 548 O O . GLU A 1 73 ? -13.562 -8.422 15.852 1 94 73 GLU A O 1
ATOM 553 N N . ARG A 1 74 ? -15 -9 14.281 1 94.5 74 ARG A N 1
ATOM 554 C CA . ARG A 1 74 ? -15.703 -9.961 15.125 1 94.5 74 ARG A CA 1
ATOM 555 C C . ARG A 1 74 ? -14.758 -11.047 15.625 1 94.5 74 ARG A C 1
ATOM 557 O O . ARG A 1 74 ? -14.844 -11.469 16.781 1 94.5 74 ARG A O 1
ATOM 564 N N . LEU A 1 75 ? -13.828 -11.492 14.805 1 94.44 75 LEU A N 1
ATOM 565 C CA . LEU A 1 75 ? -12.922 -12.578 15.141 1 94.44 75 LEU A CA 1
ATOM 566 C C . LEU A 1 75 ? -11.625 -12.047 15.734 1 94.44 75 LEU A C 1
ATOM 568 O O . LEU A 1 75 ? -10.703 -12.812 16.016 1 94.44 75 LEU A O 1
ATOM 572 N N . ARG A 1 76 ? -11.469 -10.703 15.859 1 93 76 ARG A N 1
ATOM 573 C CA . ARG A 1 76 ? -10.305 -10.008 16.406 1 93 76 ARG A CA 1
ATOM 574 C C . ARG A 1 76 ? -9.031 -10.383 15.656 1 93 76 ARG A C 1
ATOM 576 O O . ARG A 1 76 ? -7.988 -10.609 16.266 1 93 76 ARG A O 1
ATOM 583 N N . LEU A 1 77 ? -9.234 -10.531 14.359 1 92.88 77 LEU A N 1
ATOM 584 C CA . LEU A 1 77 ? -8.062 -10.75 13.516 1 92.88 77 LEU A CA 1
ATOM 585 C C . LEU A 1 77 ? -7.172 -9.516 13.492 1 92.88 77 LEU A C 1
ATOM 587 O O . LEU A 1 77 ? -7.664 -8.383 13.516 1 92.88 77 LEU A O 1
ATOM 591 N N . GLY A 1 78 ? -5.867 -9.695 13.391 1 89.06 78 GLY A N 1
ATOM 592 C CA . GLY A 1 78 ? -4.934 -8.586 13.508 1 89.06 78 GLY A CA 1
ATOM 593 C C . GLY A 1 78 ? -4.398 -8.398 14.914 1 89.06 78 GLY A C 1
ATOM 594 O O . GLY A 1 78 ? -3.32 -7.828 15.102 1 89.06 78 GLY A O 1
ATOM 595 N N . GLU A 1 79 ? -5.18 -8.852 15.789 1 84.31 79 GLU A N 1
ATOM 596 C CA . GLU A 1 79 ? -4.773 -8.82 17.188 1 84.31 79 GLU A CA 1
ATOM 597 C C . GLU A 1 79 ? -4.297 -10.188 17.656 1 84.31 79 GLU A C 1
ATOM 599 O O . GLU A 1 79 ? -3.238 -10.305 18.281 1 84.31 79 GLU A O 1
ATOM 604 N N . THR A 1 80 ? -5.113 -11.172 17.328 1 85.06 80 THR A N 1
ATOM 605 C CA . THR A 1 80 ? -4.832 -12.531 17.797 1 85.06 80 THR A CA 1
ATOM 606 C C . THR A 1 80 ? -3.965 -13.273 16.781 1 85.06 80 THR A C 1
ATOM 608 O O . THR A 1 80 ? -3.111 -14.078 17.156 1 85.06 80 THR A O 1
ATOM 611 N N . VAL A 1 81 ? -4.238 -13.016 15.602 1 92.25 81 VAL A N 1
ATOM 612 C CA . VAL A 1 81 ? -3.521 -13.625 14.484 1 92.25 81 VAL A CA 1
ATOM 613 C C . VAL A 1 81 ? -3.186 -12.562 13.445 1 92.25 81 VAL A C 1
ATOM 615 O O . VAL A 1 81 ? -4.043 -11.758 13.07 1 92.25 81 VAL A O 1
ATOM 618 N N . PRO A 1 82 ? -1.928 -12.5 13.016 1 94.94 82 PRO A N 1
ATOM 619 C CA . PRO A 1 82 ? -1.573 -11.547 11.961 1 94.94 82 PRO A CA 1
ATOM 620 C C . PRO A 1 82 ? -2.516 -11.625 10.758 1 94.94 82 PRO A C 1
ATOM 622 O O . PRO A 1 82 ? -2.936 -12.711 10.359 1 94.94 82 PRO A O 1
ATOM 625 N N . LEU A 1 83 ? -2.844 -10.438 10.234 1 96.88 83 LEU A N 1
ATOM 626 C CA . LEU A 1 83 ? -3.883 -10.312 9.211 1 96.88 83 LEU A CA 1
ATOM 627 C C . LEU A 1 83 ? -3.416 -9.422 8.07 1 96.88 83 LEU A C 1
ATOM 629 O O . LEU A 1 83 ? -2.809 -8.375 8.297 1 96.88 83 LEU A O 1
ATOM 633 N N . ILE A 1 84 ? -3.594 -9.875 6.867 1 98.12 84 ILE A N 1
ATOM 634 C CA . ILE A 1 84 ? -3.453 -9.039 5.68 1 98.12 84 ILE A CA 1
ATOM 635 C C . ILE A 1 84 ? -4.738 -9.086 4.859 1 98.12 84 ILE A C 1
ATOM 637 O O . ILE A 1 84 ? -5.172 -10.164 4.434 1 98.12 84 ILE A O 1
ATOM 641 N N . PHE A 1 85 ? -5.359 -7.938 4.699 1 98.12 85 PHE A N 1
ATOM 642 C CA . PHE A 1 85 ? -6.453 -7.883 3.736 1 98.12 85 PHE A CA 1
ATOM 643 C C . PHE A 1 85 ? -5.922 -7.93 2.309 1 98.12 85 PHE A C 1
ATOM 645 O O . PHE A 1 85 ? -4.969 -7.227 1.972 1 98.12 85 PHE A O 1
ATOM 652 N N . VAL A 1 86 ? -6.445 -8.789 1.482 1 97.94 86 VAL A N 1
ATOM 653 C CA . VAL A 1 86 ? -6.168 -8.875 0.051 1 97.94 86 VAL A CA 1
ATOM 654 C C . VAL A 1 86 ? -7.461 -8.664 -0.736 1 97.94 86 VAL A C 1
ATOM 656 O O . VAL A 1 86 ? -8.312 -9.562 -0.791 1 97.94 86 VAL A O 1
ATOM 659 N N . THR A 1 87 ? -7.621 -7.484 -1.393 1 95.81 87 THR A N 1
ATOM 660 C CA . THR A 1 87 ? -8.953 -7.141 -1.871 1 95.81 87 THR A CA 1
ATOM 661 C C . THR A 1 87 ? -8.875 -6.215 -3.082 1 95.81 87 THR A C 1
ATOM 663 O O . THR A 1 87 ? -7.836 -5.59 -3.322 1 95.81 87 THR A O 1
ATOM 666 N N . GLY A 1 88 ? -9.961 -6.203 -3.863 1 93.5 88 GLY A N 1
ATOM 667 C CA . GLY A 1 88 ? -10.062 -5.281 -4.984 1 93.5 88 GLY A CA 1
ATOM 668 C C . GLY A 1 88 ? -10.445 -3.873 -4.566 1 93.5 88 GLY A C 1
ATOM 669 O O . GLY A 1 88 ? -10.438 -2.953 -5.387 1 93.5 88 GLY A O 1
ATOM 670 N N . ARG A 1 89 ? -10.781 -3.674 -3.316 1 93.31 89 ARG A N 1
ATOM 671 C CA . ARG A 1 89 ? -11.141 -2.35 -2.822 1 93.31 89 ARG A CA 1
ATOM 672 C C . ARG A 1 89 ? -9.898 -1.485 -2.621 1 93.31 89 ARG A C 1
ATOM 674 O O . ARG A 1 89 ? -9.031 -1.812 -1.804 1 93.31 89 ARG A O 1
ATOM 681 N N . ASP A 1 90 ? -9.883 -0.385 -3.303 1 90.38 90 ASP A N 1
ATOM 682 C CA . ASP A 1 90 ? -8.648 0.388 -3.254 1 90.38 90 ASP A CA 1
ATOM 683 C C . ASP A 1 90 ? -8.906 1.81 -2.76 1 90.38 90 ASP A C 1
ATOM 685 O O . ASP A 1 90 ? -8.023 2.664 -2.811 1 90.38 90 ASP A O 1
ATOM 689 N N . SER A 1 91 ? -10.125 2.061 -2.221 1 90.25 91 SER A N 1
ATOM 690 C CA . SER A 1 91 ? -10.422 3.404 -1.729 1 90.25 91 SER A CA 1
ATOM 691 C C . SER A 1 91 ? -9.609 3.721 -0.475 1 90.25 91 SER A C 1
ATOM 693 O O . SER A 1 91 ? -9.336 2.832 0.332 1 90.25 91 SER A O 1
ATOM 695 N N . PRO A 1 92 ? -9.297 4.949 -0.304 1 90.25 92 PRO A N 1
ATOM 696 C CA . PRO A 1 92 ? -8.586 5.332 0.919 1 90.25 92 PRO A CA 1
ATOM 697 C C . PRO A 1 92 ? -9.336 4.938 2.188 1 90.25 92 PRO A C 1
ATOM 699 O O . PRO A 1 92 ? -8.727 4.488 3.16 1 90.25 92 PRO A O 1
ATOM 702 N N . THR A 1 93 ? -10.656 5.102 2.168 1 90 93 THR A N 1
ATOM 703 C CA . THR A 1 93 ? -11.477 4.773 3.332 1 90 93 THR A CA 1
ATOM 704 C C . THR A 1 93 ? -11.391 3.283 3.648 1 90 93 THR A C 1
ATOM 706 O O . THR A 1 93 ? -11.281 2.896 4.812 1 90 93 THR A O 1
ATOM 709 N N . ASP A 1 94 ? -11.367 2.482 2.643 1 91.94 94 ASP A N 1
ATOM 710 C CA . ASP A 1 94 ? -11.242 1.042 2.848 1 91.94 94 ASP A CA 1
ATOM 711 C C . ASP A 1 94 ? -9.867 0.677 3.389 1 91.94 94 ASP A C 1
ATOM 713 O O . ASP A 1 94 ? -9.742 -0.157 4.289 1 91.94 94 ASP A O 1
ATOM 717 N N . ARG A 1 95 ? -8.898 1.271 2.805 1 93.75 95 ARG A N 1
ATOM 718 C CA . ARG A 1 95 ? -7.531 1.001 3.24 1 93.75 95 ARG A CA 1
ATOM 719 C C . ARG A 1 95 ? -7.34 1.376 4.707 1 93.75 95 ARG A C 1
ATOM 721 O O . ARG A 1 95 ? -6.762 0.609 5.48 1 93.75 95 ARG A O 1
ATOM 728 N N . ILE A 1 96 ? -7.812 2.514 5.066 1 92.75 96 ILE A N 1
ATOM 729 C CA . ILE A 1 96 ? -7.719 2.99 6.441 1 92.75 96 ILE A CA 1
ATOM 730 C C . ILE A 1 96 ? -8.453 2.029 7.371 1 92.75 96 ILE A C 1
ATOM 732 O O . ILE A 1 96 ? -7.922 1.633 8.414 1 92.75 96 ILE A O 1
ATOM 736 N N . ALA A 1 97 ? -9.641 1.661 7.012 1 92.06 97 ALA A N 1
ATOM 737 C CA . ALA A 1 97 ? -10.422 0.728 7.816 1 92.06 97 ALA A CA 1
ATOM 738 C C . ALA A 1 97 ? -9.688 -0.598 7.992 1 92.06 97 ALA A C 1
ATOM 740 O O . ALA A 1 97 ? -9.625 -1.14 9.094 1 92.06 97 ALA A O 1
ATOM 741 N N . GLY A 1 98 ? -9.188 -1.104 6.91 1 94 98 GLY A N 1
ATOM 742 C CA . GLY A 1 98 ? -8.461 -2.361 6.961 1 94 98 GLY A CA 1
ATOM 743 C C . GLY A 1 98 ? -7.23 -2.303 7.848 1 94 98 GLY A C 1
ATOM 744 O O . GLY A 1 98 ? -7.023 -3.18 8.688 1 94 98 GLY A O 1
ATOM 745 N N . LEU A 1 99 ? -6.418 -1.271 7.68 1 93.12 99 LEU A N 1
ATOM 746 C CA . LEU A 1 99 ? -5.188 -1.114 8.453 1 93.12 99 LEU A CA 1
ATOM 747 C C . LEU A 1 99 ? -5.492 -0.938 9.93 1 93.12 99 LEU A C 1
ATOM 749 O O . LEU A 1 99 ? -4.691 -1.328 10.789 1 93.12 99 LEU A O 1
ATOM 753 N N . SER A 1 100 ? -6.574 -0.368 10.242 1 90.88 100 SER A N 1
ATOM 754 C CA . SER A 1 100 ? -6.941 -0.063 11.617 1 90.88 100 SER A CA 1
ATOM 755 C C . SER A 1 100 ? -7.164 -1.337 12.43 1 90.88 100 SER A C 1
ATOM 757 O O . SER A 1 100 ? -7.207 -1.298 13.656 1 90.88 100 SER A O 1
ATOM 759 N N . HIS A 1 101 ? -7.297 -2.482 11.75 1 87.69 101 HIS A N 1
ATOM 760 C CA . HIS A 1 101 ? -7.449 -3.768 12.422 1 87.69 101 HIS A CA 1
ATOM 761 C C . HIS A 1 101 ? -6.098 -4.312 12.875 1 87.69 101 HIS A C 1
ATOM 763 O O . HIS A 1 101 ? -6.027 -5.406 13.445 1 87.69 101 HIS A O 1
ATOM 769 N N . GLY A 1 102 ? -5.051 -3.639 12.617 1 85.19 102 GLY A N 1
ATOM 770 C CA . GLY A 1 102 ? -3.727 -4.035 13.062 1 85.19 102 GLY A CA 1
ATOM 771 C C . GLY A 1 102 ? -2.967 -4.855 12.031 1 85.19 102 GLY A C 1
ATOM 772 O O . GLY A 1 102 ? -1.901 -5.398 12.328 1 85.19 102 GLY A O 1
ATOM 773 N N . GLY A 1 103 ? -3.428 -5.008 10.969 1 85.88 103 GLY A N 1
ATOM 774 C CA . GLY A 1 103 ? -2.791 -5.812 9.938 1 85.88 103 GLY A CA 1
ATOM 775 C C . GLY A 1 103 ? -2.277 -4.988 8.766 1 85.88 103 GLY A C 1
ATOM 776 O O . GLY A 1 103 ? -1.819 -3.861 8.953 1 85.88 103 GLY A O 1
ATOM 777 N N . ASP A 1 104 ? -2.131 -5.621 7.66 1 94.81 104 ASP A N 1
ATOM 778 C CA . ASP A 1 104 ? -1.685 -5.012 6.41 1 94.81 104 ASP A CA 1
ATOM 779 C C . ASP A 1 104 ? -2.787 -5.051 5.355 1 94.81 104 ASP A C 1
ATOM 781 O O . ASP A 1 104 ? -3.861 -5.609 5.594 1 94.81 104 ASP A O 1
ATOM 785 N N . TYR A 1 105 ? -2.586 -4.336 4.355 1 96.44 105 TYR A N 1
ATOM 786 C CA . TYR A 1 105 ? -3.59 -4.156 3.311 1 96.44 105 TYR A CA 1
ATOM 787 C C . TYR A 1 105 ? -2.957 -4.227 1.927 1 96.44 105 TYR A C 1
ATOM 789 O O . TYR A 1 105 ? -2.049 -3.453 1.614 1 96.44 105 TYR A O 1
ATOM 797 N N . VAL A 1 106 ? -3.418 -5.168 1.093 1 96.62 106 VAL A N 1
ATOM 798 C CA . VAL A 1 106 ? -2.898 -5.375 -0.255 1 96.62 106 VAL A CA 1
ATOM 799 C C . VAL A 1 106 ? -4.043 -5.324 -1.264 1 96.62 106 VAL A C 1
ATOM 801 O O . VAL A 1 106 ? -5.074 -5.973 -1.075 1 96.62 106 VAL A O 1
ATOM 804 N N . THR A 1 107 ? -3.857 -4.559 -2.344 1 94.5 107 THR A N 1
ATOM 805 C CA . THR A 1 107 ? -4.906 -4.434 -3.35 1 94.5 107 THR A CA 1
ATOM 806 C C . THR A 1 107 ? -4.672 -5.406 -4.5 1 94.5 107 THR A C 1
ATOM 808 O O . THR A 1 107 ? -3.527 -5.684 -4.863 1 94.5 107 THR A O 1
ATOM 811 N N . LYS A 1 108 ? -5.73 -5.918 -5.082 1 93.88 108 LYS A N 1
ATOM 812 C CA . LYS A 1 108 ? -5.699 -6.715 -6.305 1 93.88 108 LYS A CA 1
ATOM 813 C C . LYS A 1 108 ? -5.621 -5.824 -7.543 1 93.88 108 LYS A C 1
ATOM 815 O O . LYS A 1 108 ? -6.199 -4.734 -7.566 1 93.88 108 LYS A O 1
ATOM 820 N N . PRO A 1 109 ? -4.957 -6.309 -8.57 1 93.31 109 PRO A N 1
ATOM 821 C CA . PRO A 1 109 ? -4.23 -7.574 -8.711 1 93.31 109 PRO A CA 1
ATOM 822 C C . PRO A 1 109 ? -2.982 -7.637 -7.832 1 93.31 109 PRO A C 1
ATOM 824 O O . PRO A 1 109 ? -2.285 -6.629 -7.672 1 93.31 109 PRO A O 1
ATOM 827 N N . VAL A 1 110 ? -2.686 -8.812 -7.414 1 92.81 110 VAL A N 1
ATOM 828 C CA . VAL A 1 110 ? -1.682 -8.969 -6.371 1 92.81 110 VAL A CA 1
ATOM 829 C C . VAL A 1 110 ? -0.302 -9.148 -7 1 92.81 110 VAL A C 1
ATOM 831 O O . VAL A 1 110 ? -0.142 -9.906 -7.961 1 92.81 110 VAL A O 1
ATOM 834 N N . ASP A 1 111 ? 0.632 -8.359 -6.473 1 93.38 111 ASP A N 1
ATOM 835 C CA . ASP A 1 111 ? 2.033 -8.688 -6.711 1 93.38 111 ASP A CA 1
ATOM 836 C C . ASP A 1 111 ? 2.502 -9.797 -5.766 1 93.38 111 ASP A C 1
ATOM 838 O O . ASP A 1 111 ? 2.625 -9.578 -4.559 1 93.38 111 ASP A O 1
ATOM 842 N N . LEU A 1 112 ? 2.797 -10.953 -6.297 1 94.19 112 LEU A N 1
ATOM 843 C CA . LEU A 1 112 ? 3.049 -12.148 -5.504 1 94.19 112 LEU A CA 1
ATOM 844 C C . LEU A 1 112 ? 4.277 -11.969 -4.617 1 94.19 112 LEU A C 1
ATOM 846 O O . LEU A 1 112 ? 4.281 -12.383 -3.459 1 94.19 112 LEU A O 1
ATOM 850 N N . LEU A 1 113 ? 5.312 -11.391 -5.191 1 94.06 113 LEU A N 1
ATOM 851 C CA . LEU A 1 113 ? 6.52 -11.195 -4.398 1 94.06 113 LEU A CA 1
ATOM 852 C C . LEU A 1 113 ? 6.277 -10.188 -3.275 1 94.06 113 LEU A C 1
ATOM 854 O O . LEU A 1 113 ? 6.715 -10.406 -2.143 1 94.06 113 LEU A O 1
ATOM 858 N N . GLU A 1 114 ? 5.633 -9.094 -3.598 1 94.69 114 GLU A N 1
ATOM 859 C CA . GLU A 1 114 ? 5.293 -8.117 -2.566 1 94.69 114 GLU A CA 1
ATOM 860 C C . GLU A 1 114 ? 4.477 -8.758 -1.447 1 94.69 114 GLU A C 1
ATOM 862 O O . GLU A 1 114 ? 4.73 -8.508 -0.267 1 94.69 114 GLU A O 1
ATOM 867 N N . LEU A 1 115 ? 3.459 -9.508 -1.801 1 96.44 115 LEU A N 1
ATOM 868 C CA . LEU A 1 115 ? 2.639 -10.195 -0.808 1 96.44 115 LEU A CA 1
ATOM 869 C C . LEU A 1 115 ? 3.496 -11.094 0.081 1 96.44 115 LEU A C 1
ATOM 871 O O . LEU A 1 115 ? 3.344 -11.086 1.305 1 96.44 115 LEU A O 1
ATOM 875 N N . LEU A 1 116 ? 4.402 -11.844 -0.508 1 95.81 116 LEU A N 1
ATOM 876 C CA . LEU A 1 116 ? 5.27 -12.75 0.241 1 95.81 116 LEU A CA 1
ATOM 877 C C . LEU A 1 116 ? 6.117 -11.977 1.247 1 95.81 116 LEU A C 1
ATOM 879 O O . LEU A 1 116 ? 6.27 -12.406 2.395 1 95.81 116 LEU A O 1
ATOM 883 N N . ILE A 1 117 ? 6.684 -10.891 0.847 1 94.31 117 ILE A N 1
ATOM 884 C CA . ILE A 1 117 ? 7.539 -10.086 1.714 1 94.31 117 ILE A CA 1
ATOM 885 C C . ILE A 1 117 ? 6.723 -9.539 2.881 1 94.31 117 ILE A C 1
ATOM 887 O O . ILE A 1 117 ? 7.188 -9.523 4.023 1 94.31 117 ILE A O 1
ATOM 891 N N . ARG A 1 118 ? 5.512 -9.062 2.605 1 95.19 118 ARG A N 1
ATOM 892 C CA . ARG A 1 118 ? 4.645 -8.57 3.668 1 95.19 118 ARG A CA 1
ATOM 893 C C . ARG A 1 118 ? 4.312 -9.68 4.664 1 95.19 118 ARG A C 1
ATOM 895 O O . ARG A 1 118 ? 4.277 -9.445 5.871 1 95.19 118 ARG A O 1
ATOM 902 N N . ILE A 1 119 ? 4.031 -10.859 4.16 1 95.62 119 ILE A N 1
ATOM 903 C CA . ILE A 1 119 ? 3.779 -12.016 5.016 1 95.62 119 ILE A CA 1
ATOM 904 C C . ILE A 1 119 ? 4.992 -12.273 5.906 1 95.62 119 ILE A C 1
ATOM 906 O O . ILE A 1 119 ? 4.859 -12.406 7.125 1 95.62 119 ILE A O 1
ATOM 910 N N . ARG A 1 120 ? 6.129 -12.281 5.324 1 92.69 120 ARG A N 1
ATOM 911 C CA . ARG A 1 120 ? 7.367 -12.523 6.055 1 92.69 120 ARG A CA 1
ATOM 912 C C . ARG A 1 120 ? 7.578 -11.477 7.145 1 92.69 120 ARG A C 1
ATOM 914 O O . ARG A 1 120 ? 7.898 -11.812 8.281 1 92.69 120 ARG A O 1
ATOM 921 N N . ASN A 1 121 ? 7.453 -10.242 6.742 1 90.62 121 ASN A N 1
ATOM 922 C CA . ASN A 1 121 ? 7.652 -9.148 7.688 1 90.62 121 ASN A CA 1
ATOM 923 C C . ASN A 1 121 ? 6.711 -9.266 8.883 1 90.62 121 ASN A C 1
ATOM 925 O O . ASN A 1 121 ? 7.117 -9.031 10.023 1 90.62 121 ASN A O 1
ATOM 929 N N . LEU A 1 122 ? 5.484 -9.602 8.648 1 91.25 122 LEU A N 1
ATOM 930 C CA . LEU A 1 122 ? 4.5 -9.703 9.719 1 91.25 122 LEU A CA 1
ATOM 931 C C . LEU A 1 122 ? 4.797 -10.891 10.625 1 91.25 122 LEU A C 1
ATOM 933 O O . LEU A 1 122 ? 4.668 -10.805 11.844 1 91.25 122 LEU A O 1
ATOM 937 N N . LEU A 1 123 ? 5.207 -11.984 10.023 1 90.69 123 LEU A N 1
ATOM 938 C CA . LEU A 1 123 ? 5.496 -13.188 10.797 1 90.69 123 LEU A CA 1
ATOM 939 C C . LEU A 1 123 ? 6.75 -13 11.641 1 90.69 123 LEU A C 1
ATOM 941 O O . LEU A 1 123 ? 6.848 -13.539 12.75 1 90.69 123 LEU A O 1
ATOM 945 N N . ARG A 1 124 ? 7.703 -12.297 11.117 1 84.19 124 ARG A N 1
ATOM 946 C CA . ARG A 1 124 ? 8.93 -12.016 11.859 1 84.19 124 ARG A CA 1
ATOM 947 C C . ARG A 1 124 ? 8.633 -11.172 13.102 1 84.19 124 ARG A C 1
ATOM 949 O O . ARG A 1 124 ? 9.195 -11.422 14.172 1 84.19 124 ARG A O 1
ATOM 956 N N . ARG A 1 125 ? 7.816 -10.234 12.992 1 78.19 125 ARG A N 1
ATOM 957 C CA . ARG A 1 125 ? 7.508 -9.305 14.07 1 78.19 125 ARG A CA 1
ATOM 958 C C . ARG A 1 125 ? 6.633 -9.969 15.133 1 78.19 125 ARG A C 1
ATOM 960 O O . ARG A 1 125 ? 6.676 -9.594 16.312 1 78.19 125 ARG A O 1
ATOM 967 N N . SER A 1 126 ? 5.734 -10.844 14.703 1 70.44 126 SER A N 1
ATOM 968 C CA . SER A 1 126 ? 4.859 -11.547 15.641 1 70.44 126 SER A CA 1
ATOM 969 C C . SER A 1 126 ? 5.629 -12.594 16.438 1 70.44 126 SER A C 1
ATOM 971 O O . SER A 1 126 ? 5.223 -12.969 17.531 1 70.44 126 SER A O 1
ATOM 973 N N . GLY A 1 127 ? 6.676 -13.273 15.836 1 60.12 127 GLY A N 1
ATOM 974 C CA . GLY A 1 127 ? 7.473 -14.273 16.531 1 60.12 127 GLY A CA 1
ATOM 975 C C . GLY A 1 127 ? 8.547 -13.68 17.406 1 60.12 127 GLY A C 1
ATOM 976 O O . GLY A 1 127 ? 9.469 -14.383 17.828 1 60.12 127 GLY A O 1
ATOM 977 N N . ALA A 1 128 ? 8.688 -12.281 17.594 1 48.72 128 ALA A N 1
ATOM 978 C CA . ALA A 1 128 ? 9.766 -11.812 18.453 1 48.72 128 ALA A CA 1
ATOM 979 C C . ALA A 1 128 ? 9.844 -12.648 19.734 1 48.72 128 ALA A C 1
ATOM 981 O O . ALA A 1 128 ? 9.133 -12.367 20.703 1 48.72 128 ALA A O 1
ATOM 982 N N . SER A 1 129 ? 9.617 -13.883 19.812 1 40.22 129 SER A N 1
ATOM 983 C CA . SER A 1 129 ? 10.359 -14.383 20.969 1 40.22 129 SER A CA 1
ATOM 984 C C . SER A 1 129 ? 11.766 -13.797 21.016 1 40.22 129 SER A C 1
ATOM 986 O O . SER A 1 129 ? 12.391 -13.578 19.969 1 40.22 129 SER A O 1
ATOM 988 N N . PRO A 1 130 ? 12.188 -13.156 22.156 1 36.97 130 PRO A N 1
ATOM 989 C CA . PRO A 1 130 ? 13.453 -12.516 22.516 1 36.97 130 PRO A CA 1
ATOM 990 C C . PRO A 1 130 ? 14.656 -13.203 21.875 1 36.97 130 PRO A C 1
ATOM 992 O O . PRO A 1 130 ? 15.805 -12.867 22.188 1 36.97 130 PRO A O 1
ATOM 995 N N . ASN A 1 131 ? 14.609 -14.508 21.5 1 34.22 131 ASN A N 1
ATOM 996 C CA . ASN A 1 131 ? 15.945 -15.062 21.328 1 34.22 131 ASN A CA 1
ATOM 997 C C . ASN A 1 131 ? 16.672 -14.43 20.141 1 34.22 131 ASN A C 1
ATOM 999 O O . ASN A 1 131 ? 16.109 -14.359 19.047 1 34.22 131 ASN A O 1
ATOM 1003 N N . PRO A 1 132 ? 17.656 -13.641 20.469 1 35.97 132 PRO A N 1
ATOM 1004 C CA . PRO A 1 132 ? 18.547 -13.148 19.422 1 35.97 132 PRO A CA 1
ATOM 1005 C C . PRO A 1 132 ? 18.641 -14.094 18.234 1 35.97 132 PRO A C 1
ATOM 1007 O O . PRO A 1 132 ? 18.594 -15.312 18.391 1 35.97 132 PRO A O 1
ATOM 1010 N N . PRO A 1 133 ? 18.141 -13.742 17.109 1 35.28 133 PRO A N 1
ATOM 1011 C CA . PRO A 1 133 ? 18.391 -14.734 16.047 1 35.28 133 PRO A CA 1
ATOM 1012 C C . PRO A 1 133 ? 19.719 -15.461 16.234 1 35.28 133 PRO A C 1
ATOM 1014 O O . PRO A 1 133 ? 20.75 -14.82 16.516 1 35.28 133 PRO A O 1
ATOM 1017 N N . ALA A 1 134 ? 19.797 -16.609 16.875 1 32.94 134 ALA A N 1
ATOM 1018 C CA . ALA A 1 134 ? 21.094 -17.297 16.828 1 32.94 134 ALA A CA 1
ATOM 1019 C C . ALA A 1 134 ? 21.812 -16.984 15.508 1 32.94 134 ALA A C 1
ATOM 1021 O O . ALA A 1 134 ? 21.188 -16.688 14.5 1 32.94 134 ALA A O 1
ATOM 1022 N N . PRO A 1 135 ? 23.141 -16.656 15.578 1 31.06 135 PRO A N 1
ATOM 1023 C CA . PRO A 1 135 ? 23.828 -16.609 14.281 1 31.06 135 PRO A CA 1
ATOM 1024 C C . PRO A 1 135 ? 23.25 -17.625 13.281 1 31.06 135 PRO A C 1
ATOM 1026 O O . PRO A 1 135 ? 23.359 -18.828 13.5 1 31.06 135 PRO A O 1
ATOM 1029 N N . VAL A 1 136 ? 22.031 -17.625 12.992 1 32.38 136 VAL A N 1
ATOM 1030 C CA . VAL A 1 136 ? 21.484 -18.672 12.125 1 32.38 136 VAL A CA 1
ATOM 1031 C C . VAL A 1 136 ? 22.547 -19.109 11.117 1 32.38 136 VAL A C 1
ATOM 1033 O O . VAL A 1 136 ? 23.25 -18.266 10.555 1 32.38 136 VAL A O 1
ATOM 1036 N N . GLU A 1 137 ? 23.281 -20.047 11.289 1 31.14 137 GLU A N 1
ATOM 1037 C CA . GLU A 1 137 ? 24.016 -20.734 10.227 1 31.14 137 GLU A CA 1
ATOM 1038 C C . GLU A 1 137 ? 23.328 -20.531 8.867 1 31.14 137 GLU A C 1
ATOM 1040 O O . GLU A 1 137 ? 22.109 -20.406 8.789 1 31.14 137 GLU A O 1
ATOM 1045 N N . SER A 1 138 ? 24.016 -20.047 7.707 1 33.72 138 SER A N 1
ATOM 1046 C CA . SER A 1 138 ? 23.828 -19.828 6.277 1 33.72 138 SER A CA 1
ATOM 1047 C C . SER A 1 138 ? 22.797 -20.797 5.699 1 33.72 138 SER A C 1
ATOM 1049 O O . SER A 1 138 ? 23.141 -21.641 4.863 1 33.72 138 SER A O 1
ATOM 1051 N N . VAL A 1 139 ? 22.125 -21.562 6.484 1 32.88 139 VAL A N 1
ATOM 1052 C CA . VAL A 1 139 ? 21.344 -22.453 5.641 1 32.88 139 VAL A CA 1
ATOM 1053 C C . VAL A 1 139 ? 20.562 -21.641 4.609 1 32.88 139 VAL A C 1
ATOM 1055 O O . VAL A 1 139 ? 20.109 -20.531 4.906 1 32.88 139 VAL A O 1
ATOM 1058 N N . ALA A 1 140 ? 20.812 -21.766 3.371 1 34.59 140 ALA A N 1
ATOM 1059 C CA . ALA A 1 140 ? 20.328 -21.156 2.135 1 34.59 140 ALA A CA 1
ATOM 1060 C C . ALA A 1 140 ? 18.812 -21 2.164 1 34.59 140 ALA A C 1
ATOM 1062 O O . ALA A 1 140 ? 18.078 -21.953 1.907 1 34.59 140 ALA A O 1
ATOM 1063 N N . VAL A 1 141 ? 18.203 -20.641 3.146 1 39.12 141 VAL A N 1
ATOM 1064 C CA . VAL A 1 141 ? 16.781 -20.328 2.971 1 39.12 141 VAL A CA 1
ATOM 1065 C C . VAL A 1 141 ? 16.578 -19.609 1.644 1 39.12 141 VAL A C 1
ATOM 1067 O O . VAL A 1 141 ? 17.344 -18.719 1.283 1 39.12 141 VAL A O 1
ATOM 1070 N N . PRO A 1 142 ? 15.953 -20.312 0.654 1 43.09 142 PRO A N 1
ATOM 1071 C CA . PRO A 1 142 ? 15.789 -19.547 -0.579 1 43.09 142 PRO A CA 1
ATOM 1072 C C . PRO A 1 142 ? 15.289 -18.125 -0.323 1 43.09 142 PRO A C 1
ATOM 1074 O O . PRO A 1 142 ? 14.43 -17.906 0.541 1 43.09 142 PRO A O 1
ATOM 1077 N N . SER A 1 143 ? 15.984 -17.078 -0.405 1 55.59 143 SER A N 1
ATOM 1078 C CA . SER A 1 143 ? 15.672 -15.648 -0.38 1 55.59 143 SER A CA 1
ATOM 1079 C C . SER A 1 143 ? 14.305 -15.383 -0.998 1 55.59 143 SER A C 1
ATOM 1081 O O . SER A 1 143 ? 13.922 -16.016 -1.987 1 55.59 143 SER A O 1
ATOM 1083 N N . PRO A 1 144 ? 13.219 -14.938 -0.203 1 55.41 144 PRO A N 1
ATOM 1084 C CA . PRO A 1 144 ? 11.93 -14.562 -0.791 1 55.41 144 PRO A CA 1
ATOM 1085 C C . PRO A 1 144 ? 12.047 -14.164 -2.26 1 55.41 144 PRO A C 1
ATOM 1087 O O . PRO A 1 144 ? 11.031 -14.07 -2.959 1 55.41 144 PRO A O 1
ATOM 1090 N N . ASP A 1 145 ? 13.195 -14.219 -2.668 1 65 145 ASP A N 1
ATOM 1091 C CA . ASP A 1 145 ? 13.484 -13.695 -4 1 65 145 ASP A CA 1
ATOM 1092 C C . ASP A 1 145 ? 13.828 -14.828 -4.969 1 65 145 ASP A C 1
ATOM 1094 O O . ASP A 1 145 ? 14.523 -14.609 -5.961 1 65 145 ASP A O 1
ATOM 1098 N N . ALA A 1 146 ? 13.289 -16.047 -4.543 1 75.44 146 ALA A N 1
ATOM 1099 C CA . ALA A 1 146 ? 13.656 -17.094 -5.488 1 75.44 146 ALA A CA 1
ATOM 1100 C C . ALA A 1 146 ? 12.922 -16.922 -6.812 1 75.44 146 ALA A C 1
ATOM 1102 O O . ALA A 1 146 ? 11.703 -16.734 -6.828 1 75.44 146 ALA A O 1
ATOM 1103 N N . PRO A 1 147 ? 13.641 -16.938 -7.824 1 82.5 147 PRO A N 1
ATOM 1104 C CA . PRO A 1 147 ? 13 -16.812 -9.133 1 82.5 147 PRO A CA 1
ATOM 1105 C C . PRO A 1 147 ? 12.094 -18.016 -9.453 1 82.5 147 PRO A C 1
ATOM 1107 O O . PRO A 1 147 ? 12.273 -19.094 -8.891 1 82.5 147 PRO A O 1
ATOM 1110 N N . LEU A 1 148 ? 11.055 -17.75 -10.234 1 89.25 148 LEU A N 1
ATOM 1111 C CA . LEU A 1 148 ? 10.25 -18.828 -10.789 1 89.25 148 LEU A CA 1
ATOM 1112 C C . LEU A 1 148 ? 10.922 -19.422 -12.031 1 89.25 148 LEU A C 1
ATOM 1114 O O . LEU A 1 148 ? 11.211 -18.703 -12.984 1 89.25 148 LEU A O 1
ATOM 1118 N N . THR A 1 149 ? 11.227 -20.656 -11.945 1 88.88 149 THR A N 1
ATOM 1119 C CA . THR A 1 149 ? 11.93 -21.297 -13.055 1 88.88 149 THR A CA 1
ATOM 1120 C C . THR A 1 149 ? 11.023 -22.281 -13.773 1 88.88 149 THR A C 1
ATOM 1122 O O . THR A 1 149 ? 10.164 -22.906 -13.148 1 88.88 149 THR A O 1
ATOM 1125 N N . PHE A 1 150 ? 11.172 -22.359 -15.133 1 87.81 150 PHE A N 1
ATOM 1126 C CA . PHE A 1 150 ? 10.438 -23.297 -15.969 1 87.81 150 PHE A CA 1
ATOM 1127 C C . PHE A 1 150 ? 11.18 -23.547 -17.281 1 87.81 150 PHE A C 1
ATOM 1129 O O . PHE A 1 150 ? 11.469 -22.625 -18.031 1 87.81 150 PHE A O 1
ATOM 1136 N N . ARG A 1 151 ? 11.539 -24.812 -17.5 1 87.25 151 ARG A N 1
ATOM 1137 C CA . ARG A 1 151 ? 12.219 -25.25 -18.719 1 87.25 151 ARG A CA 1
ATOM 1138 C C . ARG A 1 151 ? 13.477 -24.438 -18.969 1 87.25 151 ARG A C 1
ATOM 1140 O O . ARG A 1 151 ? 13.703 -23.969 -20.094 1 87.25 151 ARG A O 1
ATOM 1147 N N . GLY A 1 152 ? 14.203 -24.234 -17.953 1 88.25 152 GLY A N 1
ATOM 1148 C CA . GLY A 1 152 ? 15.469 -23.516 -18.078 1 88.25 152 GLY A CA 1
ATOM 1149 C C . GLY A 1 152 ? 15.305 -22 -18.016 1 88.25 152 GLY A C 1
ATOM 1150 O O . GLY A 1 152 ? 16.281 -21.281 -17.812 1 88.25 152 GLY A O 1
ATOM 1151 N N . TRP A 1 153 ? 14.055 -21.578 -18.219 1 92.12 153 TRP A N 1
ATOM 1152 C CA . TRP A 1 153 ? 13.781 -20.141 -18.094 1 92.12 153 TRP A CA 1
ATOM 1153 C C . TRP A 1 153 ? 13.727 -19.719 -16.625 1 92.12 153 TRP A C 1
ATOM 1155 O O . TRP A 1 153 ? 13.336 -20.516 -15.766 1 92.12 153 TRP A O 1
ATOM 1165 N N . ARG A 1 154 ? 14.117 -18.484 -16.422 1 93.38 154 ARG A N 1
ATOM 1166 C CA . ARG A 1 154 ? 14.047 -17.938 -15.078 1 93.38 154 ARG A CA 1
ATOM 1167 C C . ARG A 1 154 ? 13.312 -16.609 -15.055 1 93.38 154 ARG A C 1
ATOM 1169 O O . ARG A 1 154 ? 13.727 -15.656 -15.711 1 93.38 154 ARG A O 1
ATOM 1176 N N . LEU A 1 155 ? 12.234 -16.594 -14.344 1 94.62 155 LEU A N 1
ATOM 1177 C CA . LEU A 1 155 ? 11.508 -15.344 -14.125 1 94.62 155 LEU A CA 1
ATOM 1178 C C . LEU A 1 155 ? 11.922 -14.703 -12.805 1 94.62 155 LEU A C 1
ATOM 1180 O O . LEU A 1 155 ? 11.57 -15.203 -11.734 1 94.62 155 LEU A O 1
ATOM 1184 N N . ASP A 1 156 ? 12.695 -13.609 -12.883 1 93.62 156 ASP A N 1
ATOM 1185 C CA . ASP A 1 156 ? 13.148 -12.867 -11.711 1 93.62 156 ASP A CA 1
ATOM 1186 C C . ASP A 1 156 ? 12.078 -11.906 -11.211 1 93.62 156 ASP A C 1
ATOM 1188 O O . ASP A 1 156 ? 11.789 -10.898 -11.867 1 93.62 156 ASP A O 1
ATOM 1192 N N . LEU A 1 157 ? 11.547 -12.188 -10.039 1 92.62 157 LEU A N 1
ATOM 1193 C CA . LEU A 1 157 ? 10.406 -11.422 -9.547 1 92.62 157 LEU A CA 1
ATOM 1194 C C . LEU A 1 157 ? 10.859 -10.086 -8.961 1 92.62 157 LEU A C 1
ATOM 1196 O O . LEU A 1 157 ? 10.062 -9.148 -8.859 1 92.62 157 LEU A O 1
ATOM 1200 N N . VAL A 1 158 ? 12.094 -9.977 -8.555 1 89.5 158 VAL A N 1
ATOM 1201 C CA . VAL A 1 158 ? 12.633 -8.742 -7.996 1 89.5 158 VAL A CA 1
ATOM 1202 C C . VAL A 1 158 ? 12.883 -7.734 -9.117 1 89.5 158 VAL A C 1
ATOM 1204 O O . VAL A 1 158 ? 12.398 -6.602 -9.07 1 89.5 158 VAL A O 1
ATOM 1207 N N . ARG A 1 159 ? 13.562 -8.18 -10.156 1 89.88 159 ARG A N 1
ATOM 1208 C CA . ARG A 1 159 ? 13.914 -7.32 -11.281 1 89.88 159 ARG A CA 1
ATOM 1209 C C . ARG A 1 159 ? 12.766 -7.23 -12.281 1 89.88 159 ARG A C 1
ATOM 1211 O O . ARG A 1 159 ? 12.797 -6.395 -13.188 1 89.88 159 ARG A O 1
ATOM 1218 N N . ARG A 1 160 ? 11.797 -8.055 -12.086 1 93.19 160 ARG A N 1
ATOM 1219 C CA . ARG A 1 160 ? 10.68 -8.148 -13.016 1 93.19 160 ARG A CA 1
ATOM 1220 C C . ARG A 1 160 ? 11.172 -8.352 -14.445 1 93.19 160 ARG A C 1
ATOM 1222 O O . ARG A 1 160 ? 10.742 -7.637 -15.359 1 93.19 160 ARG A O 1
ATOM 1229 N N . ALA A 1 161 ? 12 -9.375 -14.578 1 94.88 161 ALA A N 1
ATOM 1230 C CA . ALA A 1 161 ? 12.648 -9.672 -15.859 1 94.88 161 ALA A CA 1
ATOM 1231 C C . ALA A 1 161 ? 12.695 -11.172 -16.109 1 94.88 161 ALA A C 1
ATOM 1233 O O . ALA A 1 161 ? 12.516 -11.969 -15.188 1 94.88 161 ALA A O 1
ATOM 1234 N N . LEU A 1 162 ? 12.875 -11.508 -17.391 1 96.12 162 LEU A N 1
ATOM 1235 C CA . LEU A 1 162 ? 12.977 -12.898 -17.812 1 96.12 162 LEU A CA 1
ATOM 1236 C C . LEU A 1 162 ? 14.391 -13.211 -18.312 1 96.12 162 LEU A C 1
ATOM 1238 O O . LEU A 1 162 ? 15 -12.406 -19 1 96.12 162 LEU A O 1
ATOM 1242 N N . PHE A 1 163 ? 14.867 -14.344 -17.938 1 95.25 163 PHE A N 1
ATOM 1243 C CA . PHE A 1 163 ? 16.156 -14.812 -18.438 1 95.25 163 PHE A CA 1
ATOM 1244 C C . PHE A 1 163 ? 16 -16.094 -19.234 1 95.25 163 PHE A C 1
ATOM 1246 O O . PHE A 1 163 ? 15.281 -17.016 -18.812 1 95.25 163 PHE A O 1
ATOM 1253 N N . ARG A 1 164 ? 16.703 -16.172 -20.312 1 92.75 164 ARG A N 1
ATOM 1254 C CA . ARG A 1 164 ? 16.719 -17.359 -21.156 1 92.75 164 ARG A CA 1
ATOM 1255 C C . ARG A 1 164 ? 17.516 -18.484 -20.5 1 92.75 164 ARG A C 1
ATOM 1257 O O . ARG A 1 164 ? 18.25 -18.25 -19.531 1 92.75 164 ARG A O 1
ATOM 1264 N N . PRO A 1 165 ? 17.344 -19.688 -21.078 1 89.94 165 PRO A N 1
ATOM 1265 C CA . PRO A 1 165 ? 18.141 -20.797 -20.562 1 89.94 165 PRO A CA 1
ATOM 1266 C C . PRO A 1 165 ? 19.641 -20.547 -20.656 1 89.94 165 PRO A C 1
ATOM 1268 O O . PRO A 1 165 ? 20.406 -21.047 -19.812 1 89.94 165 PRO A O 1
ATOM 1271 N N . ASP A 1 166 ? 20.078 -19.688 -21.547 1 90.62 166 ASP A N 1
ATOM 1272 C CA . ASP A 1 166 ? 21.5 -19.406 -21.719 1 90.62 166 ASP A CA 1
ATOM 1273 C C . ASP A 1 166 ? 21.953 -18.281 -20.797 1 90.62 166 ASP A C 1
ATOM 1275 O O . ASP A 1 166 ? 23.125 -17.906 -20.812 1 90.62 166 ASP A O 1
ATOM 1279 N N . GLY A 1 167 ? 21.062 -17.719 -20.125 1 92 167 GLY A N 1
ATOM 1280 C CA . GLY A 1 167 ? 21.406 -16.703 -19.141 1 92 167 GLY A CA 1
ATOM 1281 C C . GLY A 1 167 ? 21.203 -15.289 -19.625 1 92 167 GLY A C 1
ATOM 1282 O O . GLY A 1 167 ? 21.328 -14.328 -18.859 1 92 167 GLY A O 1
ATOM 1283 N N . SER A 1 168 ? 20.766 -15.156 -20.906 1 93.62 168 SER A N 1
ATOM 1284 C CA . SER A 1 168 ? 20.594 -13.82 -21.453 1 93.62 168 SER A CA 1
ATOM 1285 C C . SER A 1 168 ? 19.312 -13.164 -20.922 1 93.62 168 SER A C 1
ATOM 1287 O O . SER A 1 168 ? 18.297 -13.836 -20.734 1 93.62 168 SER A O 1
ATOM 1289 N N . TYR A 1 169 ? 19.406 -11.836 -20.844 1 92.81 169 TYR A N 1
ATOM 1290 C CA . TYR A 1 169 ? 18.375 -10.992 -20.25 1 92.81 169 TYR A CA 1
ATOM 1291 C C . TYR A 1 169 ? 17.328 -10.609 -21.281 1 92.81 169 TYR A C 1
ATOM 1293 O O . TYR A 1 169 ? 17.672 -10.289 -22.422 1 92.81 169 TYR A O 1
ATOM 1301 N N . LEU A 1 170 ? 16.031 -10.672 -20.891 1 94.25 170 LEU A N 1
ATOM 1302 C CA . LEU A 1 170 ? 14.914 -10.188 -21.703 1 94.25 170 LEU A CA 1
ATOM 1303 C C . LEU A 1 170 ? 14.016 -9.258 -20.891 1 94.25 170 LEU A C 1
ATOM 1305 O O . LEU A 1 170 ? 13.461 -9.656 -19.875 1 94.25 170 LEU A O 1
ATOM 1309 N N . ALA A 1 171 ? 13.852 -8.016 -21.375 1 94.69 171 ALA A N 1
ATOM 1310 C CA . ALA A 1 171 ? 12.977 -7.043 -20.719 1 94.69 171 ALA A CA 1
ATOM 1311 C C . ALA A 1 171 ? 11.508 -7.371 -20.969 1 94.69 171 ALA A C 1
ATOM 1313 O O . ALA A 1 171 ? 11.133 -7.777 -22.062 1 94.69 171 ALA A O 1
ATOM 1314 N N . LEU A 1 172 ? 10.719 -7.195 -19.969 1 95.88 172 LEU A N 1
ATOM 1315 C CA . LEU A 1 172 ? 9.273 -7.371 -20.078 1 95.88 172 LEU A CA 1
ATOM 1316 C C . LEU A 1 172 ? 8.547 -6.078 -19.734 1 95.88 172 LEU A C 1
ATOM 1318 O O . LEU A 1 172 ? 8.961 -5.344 -18.828 1 95.88 172 LEU A O 1
ATOM 1322 N N . THR A 1 173 ? 7.504 -5.801 -20.438 1 92.69 173 THR A N 1
ATOM 1323 C CA . THR A 1 173 ? 6.594 -4.762 -19.969 1 92.69 173 THR A CA 1
ATOM 1324 C C . THR A 1 173 ? 5.855 -5.215 -18.703 1 92.69 173 THR A C 1
ATOM 1326 O O . THR A 1 173 ? 5.898 -6.395 -18.344 1 92.69 173 THR A O 1
ATOM 1329 N N . THR A 1 174 ? 5.203 -4.273 -18.047 1 91.62 174 THR A N 1
ATOM 1330 C CA . THR A 1 174 ? 4.484 -4.605 -16.828 1 91.62 174 THR A CA 1
ATOM 1331 C C . THR A 1 174 ? 3.422 -5.668 -17.094 1 91.62 174 THR A C 1
ATOM 1333 O O . THR A 1 174 ? 3.283 -6.621 -16.328 1 91.62 174 THR A O 1
ATOM 1336 N N . GLY A 1 175 ? 2.715 -5.48 -18.188 1 93.5 175 GLY A N 1
ATOM 1337 C CA . GLY A 1 175 ? 1.688 -6.449 -18.547 1 93.5 175 GLY A CA 1
ATOM 1338 C C . GLY A 1 175 ? 2.248 -7.824 -18.859 1 93.5 175 GLY A C 1
ATOM 1339 O O . GLY A 1 175 ? 1.705 -8.836 -18.406 1 93.5 175 GLY A O 1
ATOM 1340 N N . GLU A 1 176 ? 3.297 -7.875 -19.625 1 95.75 176 GLU A N 1
ATOM 1341 C CA . GLU A 1 176 ? 3.947 -9.141 -19.953 1 95.75 176 GLU A CA 1
ATOM 1342 C C . GLU A 1 176 ? 4.426 -9.852 -18.688 1 95.75 176 GLU A C 1
ATOM 1344 O O . GLU A 1 176 ? 4.203 -11.055 -18.531 1 95.75 176 GLU A O 1
ATOM 1349 N N . PHE A 1 177 ? 4.992 -9.109 -17.875 1 95.69 177 PHE A N 1
ATOM 1350 C CA . PHE A 1 177 ? 5.5 -9.672 -16.625 1 95.69 177 PHE A CA 1
ATOM 1351 C C . PHE A 1 177 ? 4.363 -10.258 -15.797 1 95.69 177 PHE A C 1
ATOM 1353 O O . PHE A 1 177 ? 4.457 -11.391 -15.32 1 95.69 177 PHE A O 1
ATOM 1360 N N . ASN A 1 178 ? 3.35 -9.484 -15.578 1 95.25 178 ASN A N 1
ATOM 1361 C CA . ASN A 1 178 ? 2.244 -9.922 -14.727 1 95.25 178 ASN A CA 1
ATOM 1362 C C . ASN A 1 178 ? 1.6 -11.195 -15.258 1 95.25 178 ASN A C 1
ATOM 1364 O O . ASN A 1 178 ? 1.282 -12.102 -14.492 1 95.25 178 ASN A O 1
ATOM 1368 N N . ILE A 1 179 ? 1.438 -11.25 -16.516 1 96.12 179 ILE A N 1
ATOM 1369 C CA . ILE A 1 179 ? 0.845 -12.438 -17.141 1 96.12 179 ILE A CA 1
ATOM 1370 C C . ILE A 1 179 ? 1.766 -13.641 -16.938 1 96.12 179 ILE A C 1
ATOM 1372 O O . ILE A 1 179 ? 1.321 -14.703 -16.5 1 96.12 179 ILE A O 1
ATOM 1376 N N . LEU A 1 180 ? 3.012 -13.484 -17.234 1 96.38 180 LEU A N 1
ATOM 1377 C CA . LEU A 1 180 ? 3.959 -14.586 -17.141 1 96.38 180 LEU A CA 1
ATOM 1378 C C . LEU A 1 180 ? 4.102 -15.062 -15.703 1 96.38 180 LEU A C 1
ATOM 1380 O O . LEU A 1 180 ? 4.234 -16.266 -15.445 1 96.38 180 LEU A O 1
ATOM 1384 N N . ALA A 1 181 ? 4.121 -14.086 -14.781 1 95.38 181 ALA A N 1
ATOM 1385 C CA . ALA A 1 181 ? 4.199 -14.438 -13.367 1 95.38 181 ALA A CA 1
ATOM 1386 C C . ALA A 1 181 ? 3.014 -15.297 -12.945 1 95.38 181 ALA A C 1
ATOM 1388 O O . ALA A 1 181 ? 3.18 -16.281 -12.211 1 95.38 181 ALA A O 1
ATOM 1389 N N . ALA A 1 182 ? 1.864 -14.938 -13.383 1 95.94 182 ALA A N 1
ATOM 1390 C CA . ALA A 1 182 ? 0.668 -15.719 -13.062 1 95.94 182 ALA A CA 1
ATOM 1391 C C . ALA A 1 182 ? 0.752 -17.125 -13.656 1 95.94 182 ALA A C 1
ATOM 1393 O O . ALA A 1 182 ? 0.474 -18.109 -12.969 1 95.94 182 ALA A O 1
ATOM 1394 N N . LEU A 1 183 ? 1.164 -17.219 -14.938 1 96.5 183 LEU A N 1
ATOM 1395 C CA . LEU A 1 183 ? 1.292 -18.516 -15.586 1 96.5 183 LEU A CA 1
ATOM 1396 C C . LEU A 1 183 ? 2.336 -19.375 -14.883 1 96.5 183 LEU A C 1
ATOM 1398 O O . LEU A 1 183 ? 2.119 -20.578 -14.664 1 96.5 183 LEU A O 1
ATOM 1402 N N . ALA A 1 184 ? 3.41 -18.75 -14.531 1 94.56 184 ALA A N 1
ATOM 1403 C CA . ALA A 1 184 ? 4.504 -19.484 -13.898 1 94.56 184 ALA A CA 1
ATOM 1404 C C . ALA A 1 184 ? 4.086 -20.016 -12.523 1 94.56 184 ALA A C 1
ATOM 1406 O O . ALA A 1 184 ? 4.43 -21.141 -12.156 1 94.56 184 ALA A O 1
ATOM 1407 N N . ALA A 1 185 ? 3.436 -19.203 -11.789 1 92.44 185 ALA A N 1
ATOM 1408 C CA . ALA A 1 185 ? 2.992 -19.594 -10.453 1 92.44 185 ALA A CA 1
ATOM 1409 C C . ALA A 1 185 ? 1.992 -20.75 -10.523 1 92.44 185 ALA A C 1
ATOM 1411 O O . ALA A 1 185 ? 1.956 -21.594 -9.633 1 92.44 185 ALA A O 1
ATOM 1412 N N . MET A 1 186 ? 1.229 -20.844 -11.578 1 93.69 186 MET A N 1
ATOM 1413 C CA . MET A 1 186 ? 0.12 -21.781 -11.672 1 93.69 186 MET A CA 1
ATOM 1414 C C . MET A 1 186 ? 0.537 -23.031 -12.43 1 93.69 186 MET A C 1
ATOM 1416 O O . MET A 1 186 ? -0.214 -24.016 -12.492 1 93.69 186 MET A O 1
ATOM 1420 N N . ARG A 1 187 ? 1.721 -22.969 -12.906 1 91.75 187 ARG A N 1
ATOM 1421 C CA . ARG A 1 187 ? 2.172 -24.078 -13.742 1 91.75 187 ARG A CA 1
ATOM 1422 C C . ARG A 1 187 ? 2.027 -25.406 -13.016 1 91.75 187 ARG A C 1
ATOM 1424 O O . ARG A 1 187 ? 2.377 -25.531 -11.844 1 91.75 187 ARG A O 1
ATOM 1431 N N . PRO A 1 188 ? 1.609 -26.422 -13.641 1 91.88 188 PRO A N 1
ATOM 1432 C CA . PRO A 1 188 ? 1.306 -26.438 -15.07 1 91.88 188 PRO A CA 1
ATOM 1433 C C . PRO A 1 188 ? -0.166 -26.156 -15.367 1 91.88 188 PRO A C 1
ATOM 1435 O O . PRO A 1 188 ? -0.639 -26.406 -16.469 1 91.88 188 PRO A O 1
ATOM 1438 N N . ASN A 1 189 ? -0.941 -25.828 -14.391 1 93.25 189 ASN A N 1
ATOM 1439 C CA . ASN A 1 189 ? -2.371 -25.594 -14.547 1 93.25 189 ASN A CA 1
ATOM 1440 C C . ASN A 1 189 ? -2.645 -24.344 -15.375 1 93.25 189 ASN A C 1
ATOM 1442 O O . ASN A 1 189 ? -1.912 -23.359 -15.281 1 93.25 189 ASN A O 1
ATOM 1446 N N . PRO A 1 190 ? -3.703 -24.406 -16.172 1 96 190 PRO A N 1
ATOM 1447 C CA . PRO A 1 190 ? -4.02 -23.25 -17 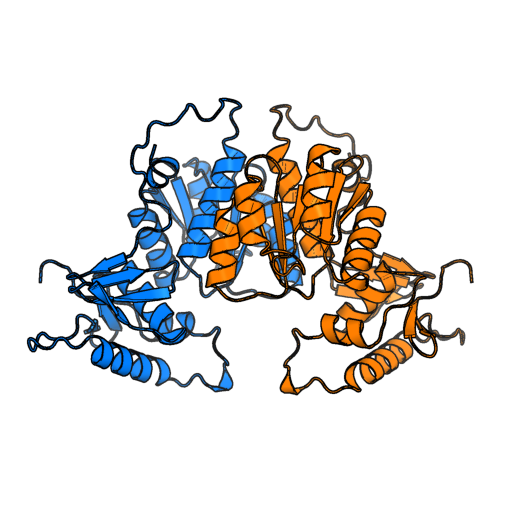1 96 190 PRO A CA 1
ATOM 1448 C C . PRO A 1 190 ? -4.621 -22.094 -16.203 1 96 190 PRO A C 1
ATOM 1450 O O . PRO A 1 190 ? -5.176 -22.312 -15.117 1 96 190 PRO A O 1
ATOM 1453 N N . VAL A 1 191 ? -4.48 -20.922 -16.703 1 96.5 191 VAL A N 1
ATOM 1454 C CA . VAL A 1 191 ? -5.102 -19.703 -16.188 1 96.5 191 VAL A CA 1
ATOM 1455 C C . VAL A 1 191 ? -6.086 -19.156 -17.203 1 96.5 191 VAL A C 1
ATOM 1457 O O . VAL A 1 191 ? -5.777 -19.094 -18.406 1 96.5 191 VAL A O 1
ATOM 1460 N N . SER A 1 192 ? -7.25 -18.781 -16.781 1 96.25 192 SER A N 1
ATOM 1461 C CA . SER A 1 192 ? -8.297 -18.328 -17.688 1 96.25 192 SER A CA 1
ATOM 1462 C C . SER A 1 192 ? -7.953 -16.984 -18.312 1 96.25 192 SER A C 1
ATOM 1464 O O . SER A 1 192 ? -7.234 -16.188 -17.703 1 96.25 192 SER A O 1
ATOM 1466 N N . ARG A 1 193 ? -8.562 -16.734 -19.453 1 94.06 193 ARG A N 1
ATOM 1467 C CA . ARG A 1 193 ? -8.406 -15.445 -20.109 1 94.06 193 ARG A CA 1
ATOM 1468 C C . ARG A 1 193 ? -8.969 -14.328 -19.234 1 94.06 193 ARG A C 1
ATOM 1470 O O . ARG A 1 193 ? -8.383 -13.242 -19.156 1 94.06 193 ARG A O 1
ATOM 1477 N N . GLU A 1 194 ? -10.039 -14.625 -18.672 1 92.19 194 GLU A N 1
ATOM 1478 C CA . GLU A 1 194 ? -10.711 -13.633 -17.844 1 92.19 194 GLU A CA 1
ATOM 1479 C C . GLU A 1 194 ? -9.844 -13.234 -16.656 1 92.19 194 GLU A C 1
ATOM 1481 O O . GLU A 1 194 ? -9.734 -12.055 -16.328 1 92.19 194 GLU A O 1
ATOM 1486 N N . TYR A 1 195 ? -9.273 -14.172 -16.078 1 93.56 195 TYR A N 1
ATOM 1487 C CA . TYR A 1 195 ? -8.422 -13.875 -14.938 1 93.56 195 TYR A CA 1
ATOM 1488 C C . TYR A 1 195 ? -7.172 -13.117 -15.359 1 93.56 195 TYR A C 1
ATOM 1490 O O . TYR A 1 195 ? -6.727 -12.203 -14.664 1 93.56 195 TYR A O 1
ATOM 1498 N N . LEU A 1 196 ? -6.582 -13.477 -16.469 1 94.94 196 LEU A N 1
ATOM 1499 C CA . LEU A 1 196 ? -5.387 -12.797 -16.969 1 94.94 196 LEU A CA 1
ATOM 1500 C C . LEU A 1 196 ? -5.684 -11.328 -17.266 1 94.94 196 LEU A C 1
ATOM 1502 O O . LEU A 1 196 ? -4.816 -10.469 -17.078 1 94.94 196 LEU A O 1
ATOM 1506 N N . LEU A 1 197 ? -6.914 -11.109 -17.672 1 92.31 197 LEU A N 1
ATOM 1507 C CA . LEU A 1 197 ? -7.324 -9.719 -17.859 1 92.31 197 LEU A CA 1
ATOM 1508 C C . LEU A 1 197 ? -7.309 -8.961 -16.531 1 92.31 197 LEU A C 1
ATOM 1510 O O . LEU A 1 197 ? -6.906 -7.797 -16.484 1 92.31 197 LEU A O 1
ATOM 1514 N N . ASP A 1 198 ? -7.668 -9.594 -15.477 1 90.38 198 ASP A N 1
ATOM 1515 C CA . ASP A 1 198 ? -7.684 -8.984 -14.148 1 90.38 198 ASP A CA 1
ATOM 1516 C C . ASP A 1 198 ? -6.266 -8.703 -13.656 1 90.38 198 ASP A C 1
ATOM 1518 O O . ASP A 1 198 ? -6.023 -7.691 -12.992 1 90.38 198 ASP A O 1
ATOM 1522 N N . VAL A 1 199 ? -5.383 -9.523 -13.992 1 91.94 199 VAL A N 1
ATOM 1523 C CA . VAL A 1 199 ? -4.012 -9.43 -13.508 1 91.94 199 VAL A CA 1
ATOM 1524 C C . VAL A 1 199 ? -3.318 -8.227 -14.141 1 91.94 199 VAL A C 1
ATOM 1526 O O . VAL A 1 199 ? -2.346 -7.699 -13.594 1 91.94 199 VAL A O 1
ATOM 1529 N N . ILE A 1 200 ? -3.822 -7.758 -15.297 1 90.88 200 ILE A N 1
ATOM 1530 C CA . ILE A 1 200 ? -3.162 -6.645 -15.969 1 90.88 200 ILE A CA 1
ATOM 1531 C C . ILE A 1 200 ? -4.031 -5.395 -15.867 1 90.88 200 ILE A C 1
ATOM 1533 O O . ILE A 1 200 ? -3.789 -4.406 -16.562 1 90.88 200 ILE A O 1
ATOM 1537 N N . SER A 1 201 ? -5.035 -5.371 -15.016 1 82.5 201 SER A N 1
ATOM 1538 C CA . SER A 1 201 ? -6.035 -4.309 -14.945 1 82.5 201 SER A CA 1
ATOM 1539 C C . SER A 1 201 ? -5.445 -3.035 -14.344 1 82.5 201 SER A C 1
ATOM 1541 O O . SER A 1 201 ? -6.023 -1.955 -14.484 1 82.5 201 SER A O 1
ATOM 1543 N N . ASN A 1 202 ? -4.375 -3.096 -13.539 1 69.44 202 ASN A N 1
ATOM 1544 C CA . ASN A 1 202 ? -3.77 -1.876 -13.016 1 69.44 202 ASN A CA 1
ATOM 1545 C C . ASN A 1 202 ? -3.236 -0.99 -14.141 1 69.44 202 ASN A C 1
ATOM 1547 O O . ASN A 1 202 ? -2.801 0.136 -13.891 1 69.44 202 ASN A O 1
ATOM 1551 N N . ARG A 1 203 ? -3.418 -1.524 -15.289 1 59.28 203 ARG A N 1
ATOM 1552 C CA . ARG A 1 203 ? -3.029 -0.739 -16.453 1 59.28 203 ARG A CA 1
ATOM 1553 C C . ARG A 1 203 ? -4.105 0.28 -16.812 1 59.28 203 ARG A C 1
ATOM 1555 O O . ARG A 1 203 ? -5.242 0.182 -16.344 1 59.28 203 ARG A O 1
ATOM 1562 N N . ASP A 1 204 ? -3.666 1.349 -17.344 1 59.41 204 ASP A N 1
ATOM 1563 C CA . ASP A 1 204 ? -4.645 2.318 -17.828 1 59.41 204 ASP A CA 1
ATOM 1564 C C . ASP A 1 204 ? -5.848 1.618 -18.453 1 59.41 204 ASP A C 1
ATOM 1566 O O . ASP A 1 204 ? -5.711 0.874 -19.422 1 59.41 204 ASP A O 1
ATOM 1570 N N . PRO A 1 205 ? -6.996 1.733 -17.781 1 58.28 205 PRO A N 1
ATOM 1571 C CA . PRO A 1 205 ? -8.195 1.055 -18.281 1 58.28 205 PRO A CA 1
ATOM 1572 C C . PRO A 1 205 ? -8.484 1.37 -19.75 1 58.28 205 PRO A C 1
ATOM 1574 O O . PRO A 1 205 ? -9.07 0.549 -20.453 1 58.28 205 PRO A O 1
ATOM 1577 N N . ARG A 1 206 ? -8.18 2.578 -20.094 1 57.31 206 ARG A N 1
ATOM 1578 C CA . ARG A 1 206 ? -8.5 2.996 -21.453 1 57.31 206 ARG A CA 1
ATOM 1579 C C . ARG A 1 206 ? -7.754 2.145 -22.484 1 57.31 206 ARG A C 1
ATOM 1581 O O . ARG A 1 206 ? -8.125 2.109 -23.656 1 57.31 206 ARG A O 1
ATOM 1588 N N . SER A 1 207 ? -6.824 1.435 -22.062 1 66.31 207 SER A N 1
ATOM 1589 C CA . SER A 1 207 ? -5.961 0.735 -23.016 1 66.31 207 SER A CA 1
ATOM 1590 C C . SER A 1 207 ? -6.234 -0.766 -23 1 66.31 207 SER A C 1
ATOM 1592 O O . SER A 1 207 ? -5.656 -1.512 -23.797 1 66.31 207 SER A O 1
ATOM 1594 N N . ILE A 1 208 ? -7.234 -1.132 -22.141 1 67.88 208 ILE A N 1
ATOM 1595 C CA . ILE A 1 208 ? -7.41 -2.574 -22.016 1 67.88 208 ILE A CA 1
ATOM 1596 C C . ILE A 1 208 ? -8.633 -3.02 -22.812 1 67.88 208 ILE A C 1
ATOM 1598 O O . ILE A 1 208 ? -9.742 -2.525 -22.594 1 67.88 208 ILE A O 1
ATOM 1602 N N . SER A 1 209 ? -8.336 -3.684 -23.922 1 77.94 209 SER A N 1
ATOM 1603 C CA . SER A 1 209 ? -9.391 -4.34 -24.688 1 77.94 209 SER A CA 1
ATOM 1604 C C . SER A 1 209 ? -9.445 -5.832 -24.375 1 77.94 209 SER A C 1
ATOM 1606 O O . SER A 1 209 ? -8.555 -6.371 -23.719 1 77.94 209 SER A O 1
ATOM 1608 N N . GLU A 1 210 ? -10.453 -6.469 -24.828 1 76.94 210 GLU A N 1
ATOM 1609 C CA . GLU A 1 210 ? -10.625 -7.906 -24.641 1 76.94 210 GLU A CA 1
ATOM 1610 C C . GLU A 1 210 ? -9.492 -8.688 -25.312 1 76.94 210 GLU A C 1
ATOM 1612 O O . GLU A 1 210 ? -9.188 -9.812 -24.922 1 76.94 210 GLU A O 1
ATOM 1617 N N . HIS A 1 211 ? -8.828 -8.031 -26.172 1 88 211 HIS A N 1
ATOM 1618 C CA . HIS A 1 211 ? -7.797 -8.742 -26.922 1 88 211 HIS A CA 1
ATOM 1619 C C . HIS A 1 211 ? -6.41 -8.438 -26.359 1 88 211 HIS A C 1
ATOM 1621 O O . HIS A 1 211 ? -5.402 -8.914 -26.906 1 88 211 HIS A O 1
ATOM 1627 N N . THR A 1 212 ? -6.434 -7.719 -25.328 1 91.5 212 THR A N 1
ATOM 1628 C CA . THR A 1 212 ? -5.156 -7.293 -24.766 1 91.5 212 THR A CA 1
ATOM 1629 C C . THR A 1 212 ? -4.348 -8.5 -24.297 1 91.5 212 THR A C 1
ATOM 1631 O O . THR A 1 212 ? -3.139 -8.57 -24.531 1 91.5 212 THR A O 1
ATOM 1634 N N . VAL A 1 213 ? -5.012 -9.461 -23.734 1 94.56 213 VAL A N 1
ATOM 1635 C CA . VAL A 1 213 ? -4.344 -10.656 -23.234 1 94.56 213 VAL A CA 1
ATOM 1636 C C . VAL A 1 213 ? -3.723 -11.43 -24.391 1 94.56 213 VAL A C 1
ATOM 1638 O O . VAL A 1 213 ? -2.555 -11.82 -24.328 1 94.56 213 VAL A O 1
ATOM 1641 N N . ASP A 1 214 ? -4.441 -11.516 -25.453 1 93.75 214 ASP A N 1
ATOM 1642 C CA . ASP A 1 214 ? -3.945 -12.234 -26.625 1 93.75 214 ASP A CA 1
ATOM 1643 C C . ASP A 1 214 ? -2.709 -11.555 -27.203 1 93.75 214 ASP A C 1
ATOM 1645 O O . ASP A 1 214 ? -1.749 -12.219 -27.594 1 93.75 214 ASP A O 1
ATOM 1649 N N . THR A 1 215 ? -2.83 -10.32 -27.266 1 94.75 215 THR A N 1
ATOM 1650 C CA . THR A 1 215 ? -1.715 -9.547 -27.781 1 94.75 215 THR A CA 1
ATOM 1651 C C . THR A 1 215 ? -0.466 -9.75 -26.938 1 94.75 215 THR A C 1
ATOM 1653 O O . THR A 1 215 ? 0.625 -9.969 -27.469 1 94.75 215 THR A O 1
ATOM 1656 N N . LEU A 1 216 ? -0.639 -9.711 -25.625 1 95.81 216 LEU A N 1
ATOM 1657 C CA . LEU A 1 216 ? 0.495 -9.859 -24.719 1 95.81 216 LEU A CA 1
ATOM 1658 C C . LEU A 1 216 ? 1.057 -11.281 -24.797 1 95.81 216 LEU A C 1
ATOM 1660 O O . LEU A 1 216 ? 2.273 -11.477 -24.734 1 95.81 216 LEU A O 1
ATOM 1664 N N . ILE A 1 217 ? 0.213 -12.234 -24.938 1 96.06 217 ILE A N 1
ATOM 1665 C CA . ILE A 1 217 ? 0.645 -13.625 -25.062 1 96.06 217 ILE A CA 1
ATOM 1666 C C . ILE A 1 217 ? 1.458 -13.797 -26.344 1 96.06 217 ILE A C 1
ATOM 1668 O O . ILE A 1 217 ? 2.506 -14.445 -26.328 1 96.06 217 ILE A O 1
ATOM 1672 N N . THR A 1 218 ? 0.948 -13.234 -27.391 1 95.25 218 THR A N 1
ATOM 1673 C CA . THR A 1 218 ? 1.656 -13.297 -28.672 1 95.25 218 THR A CA 1
ATOM 1674 C C . THR A 1 218 ? 3.045 -12.68 -28.547 1 95.25 218 THR A C 1
ATOM 1676 O O . THR A 1 218 ? 4.031 -13.242 -29.016 1 95.25 218 THR A O 1
ATOM 1679 N N . ARG A 1 219 ? 3.133 -11.57 -27.875 1 95.31 219 ARG A N 1
ATOM 1680 C CA . ARG A 1 219 ? 4.41 -10.898 -27.672 1 95.31 219 ARG A CA 1
ATOM 1681 C C . ARG A 1 219 ? 5.352 -11.75 -26.828 1 95.31 219 ARG A C 1
ATOM 1683 O O . ARG A 1 219 ? 6.539 -11.859 -27.125 1 95.31 219 ARG A O 1
ATOM 1690 N N . LEU A 1 220 ? 4.801 -12.305 -25.812 1 96.12 220 LEU A N 1
ATOM 1691 C CA . LEU A 1 220 ? 5.59 -13.172 -24.938 1 96.12 220 LEU A CA 1
ATOM 1692 C C . LEU A 1 220 ? 6.137 -14.367 -25.719 1 96.12 220 LEU A C 1
ATOM 1694 O O . LEU A 1 220 ? 7.312 -14.711 -25.578 1 96.12 220 LEU A O 1
ATOM 1698 N N . ARG A 1 221 ? 5.309 -14.961 -26.531 1 94.44 221 ARG A N 1
ATOM 1699 C CA . ARG A 1 221 ? 5.734 -16.109 -27.328 1 94.44 221 ARG A CA 1
ATOM 1700 C C . ARG A 1 221 ? 6.867 -15.719 -28.266 1 94.44 221 ARG A C 1
ATOM 1702 O O . ARG A 1 221 ? 7.824 -16.469 -28.438 1 94.44 221 ARG A O 1
ATOM 1709 N N . ARG A 1 222 ? 6.691 -14.625 -28.828 1 92.88 222 ARG A N 1
ATOM 1710 C CA . ARG A 1 222 ? 7.727 -14.141 -29.734 1 92.88 222 ARG A CA 1
ATOM 1711 C C . ARG A 1 222 ? 9.047 -13.938 -29 1 92.88 222 ARG A C 1
ATOM 1713 O O . ARG A 1 222 ? 10.102 -14.367 -29.484 1 92.88 222 ARG A O 1
ATOM 1720 N N . LYS A 1 223 ? 8.969 -13.359 -27.844 1 93.19 223 LYS A N 1
ATOM 1721 C CA . LYS A 1 223 ? 10.156 -13.094 -27.047 1 93.19 223 LYS A CA 1
ATOM 1722 C C . LYS A 1 223 ? 10.797 -14.398 -26.562 1 93.19 223 LYS A C 1
ATOM 1724 O O . LYS A 1 223 ? 12.016 -14.469 -26.391 1 93.19 223 LYS A O 1
ATOM 1729 N N . MET A 1 224 ? 9.992 -15.398 -26.453 1 92.44 224 MET A N 1
ATOM 1730 C CA . MET A 1 224 ? 10.469 -16.625 -25.828 1 92.44 224 MET A CA 1
ATOM 1731 C C . MET A 1 224 ? 10.773 -17.688 -26.891 1 92.44 224 MET A C 1
ATOM 1733 O O . MET A 1 224 ? 10.914 -18.875 -26.562 1 92.44 224 MET A O 1
ATOM 1737 N N . ARG A 1 225 ? 10.812 -17.281 -28.047 1 86.5 225 ARG A N 1
ATOM 1738 C CA . ARG A 1 225 ? 11.227 -18.203 -29.094 1 86.5 225 ARG A CA 1
ATOM 1739 C C . ARG A 1 225 ? 12.719 -18.5 -29.016 1 86.5 225 ARG A C 1
ATOM 1741 O O . ARG A 1 225 ? 13.531 -17.578 -28.844 1 86.5 225 ARG A O 1
ATOM 1748 N N . LEU A 1 226 ? 12.984 -19.734 -28.984 1 77.12 226 LEU A N 1
ATOM 1749 C CA . LEU A 1 226 ? 14.383 -20.141 -28.984 1 77.12 226 LEU A CA 1
ATOM 1750 C C . LEU A 1 226 ? 14.852 -20.469 -30.406 1 77.12 226 LEU A C 1
ATOM 1752 O O . LEU A 1 226 ? 14.031 -20.766 -31.281 1 77.12 226 LEU A O 1
ATOM 1756 N N . ASP A 1 227 ? 16.062 -20.281 -30.547 1 70.75 227 ASP A N 1
ATOM 1757 C CA . ASP A 1 227 ? 16.672 -20.5 -31.859 1 70.75 227 ASP A CA 1
ATOM 1758 C C . ASP A 1 227 ? 16.594 -21.969 -32.281 1 70.75 227 ASP A C 1
ATOM 1760 O O . ASP A 1 227 ? 16.672 -22.297 -33.469 1 70.75 227 ASP A O 1
ATOM 1764 N N . ASP A 1 228 ? 16.453 -22.766 -31.344 1 69.25 228 ASP A N 1
ATOM 1765 C CA . ASP A 1 228 ? 16.5 -24.188 -31.656 1 69.25 228 ASP A CA 1
ATOM 1766 C C . ASP A 1 228 ? 15.156 -24.672 -32.219 1 69.25 228 ASP A C 1
ATOM 1768 O O . ASP A 1 228 ? 15 -25.859 -32.531 1 69.25 228 ASP A O 1
ATOM 1772 N N . GLY A 1 229 ? 14.336 -23.797 -32.375 1 68.12 229 GLY A N 1
ATOM 1773 C CA . GLY A 1 229 ? 13.055 -24.125 -33 1 68.12 229 GLY A CA 1
ATOM 1774 C C . GLY A 1 229 ? 12.039 -24.656 -32 1 68.12 229 GLY A C 1
ATOM 1775 O O . GLY A 1 229 ? 10.93 -25.031 -32.375 1 68.12 229 GLY A O 1
ATOM 1776 N N . ALA A 1 230 ? 12.484 -24.75 -30.781 1 69.25 230 ALA A N 1
ATOM 1777 C CA . ALA A 1 230 ? 11.555 -25.266 -29.781 1 69.25 230 ALA A CA 1
ATOM 1778 C C . ALA A 1 230 ? 10.352 -24.344 -29.625 1 69.25 230 ALA A C 1
ATOM 1780 O O . ALA A 1 230 ? 10.469 -23.125 -29.781 1 69.25 230 ALA A O 1
ATOM 1781 N N . ALA A 1 231 ? 9.242 -25 -29.469 1 76.56 231 ALA A N 1
ATOM 1782 C CA . ALA A 1 231 ? 7.996 -24.25 -29.297 1 76.56 231 ALA A CA 1
ATOM 1783 C C . ALA A 1 231 ? 8.016 -23.438 -28.016 1 76.56 231 ALA A C 1
ATOM 1785 O O . ALA A 1 231 ? 8.711 -23.781 -27.062 1 76.56 231 ALA A O 1
ATOM 1786 N N . SER A 1 232 ? 7.332 -22.344 -28.016 1 84.88 232 SER A N 1
ATOM 1787 C CA . SER A 1 232 ? 7.16 -21.5 -26.828 1 84.88 232 SER A CA 1
ATOM 1788 C C . SER A 1 232 ? 6.578 -22.297 -25.672 1 84.88 232 SER A C 1
ATOM 1790 O O . SER A 1 232 ? 5.703 -23.141 -25.859 1 84.88 232 SER A O 1
ATOM 1792 N N . PRO A 1 233 ? 7.074 -22.047 -24.516 1 90.94 233 PRO A N 1
ATOM 1793 C CA . PRO A 1 233 ? 6.57 -22.781 -23.359 1 90.94 233 PRO A CA 1
ATOM 1794 C C . PRO A 1 233 ? 5.148 -22.375 -22.969 1 90.94 233 PRO A C 1
ATOM 1796 O O . PRO A 1 233 ? 4.527 -23.031 -22.141 1 90.94 233 PRO A O 1
ATOM 1799 N N . ILE A 1 234 ? 4.598 -21.391 -23.578 1 94.56 234 ILE A N 1
ATOM 1800 C CA . ILE A 1 234 ? 3.225 -20.969 -23.312 1 94.56 234 ILE A CA 1
ATOM 1801 C C . ILE A 1 234 ? 2.279 -21.656 -24.297 1 94.56 234 ILE A C 1
ATOM 1803 O O . ILE A 1 234 ? 2.428 -21.516 -25.516 1 94.56 234 ILE A O 1
ATOM 1807 N N . VAL A 1 235 ? 1.296 -22.344 -23.781 1 93.81 235 VAL A N 1
ATOM 1808 C CA . VAL A 1 235 ? 0.382 -23.094 -24.656 1 93.81 235 VAL A CA 1
ATOM 1809 C C . VAL A 1 235 ? -1.041 -22.562 -24.469 1 93.81 235 VAL A C 1
ATOM 1811 O O . VAL A 1 235 ? -1.393 -22.078 -23.391 1 93.81 235 VAL A O 1
ATOM 1814 N N . THR A 1 236 ? -1.809 -22.672 -25.5 1 94.44 236 THR A N 1
ATOM 1815 C CA . THR A 1 236 ? -3.23 -22.359 -25.453 1 94.44 236 THR A CA 1
ATOM 1816 C C . THR A 1 236 ? -4.039 -23.578 -25.016 1 94.44 236 THR A C 1
ATOM 1818 O O . THR A 1 236 ? -3.844 -24.672 -25.547 1 94.44 236 THR A O 1
ATOM 1821 N N . VAL A 1 237 ? -4.777 -23.391 -23.953 1 95.44 237 VAL A N 1
ATOM 1822 C CA . VAL A 1 237 ? -5.734 -24.422 -23.547 1 95.44 237 VAL A CA 1
ATOM 1823 C C . VAL A 1 237 ? -7.137 -24.031 -24.016 1 95.44 237 VAL A C 1
ATOM 1825 O O . VAL A 1 237 ? -7.758 -23.125 -23.438 1 95.44 237 VAL A O 1
ATOM 1828 N N . ARG A 1 238 ? -7.652 -24.766 -24.938 1 93.94 238 ARG A N 1
ATOM 1829 C CA . ARG A 1 238 ? -8.898 -24.406 -25.625 1 93.94 238 ARG A CA 1
ATOM 1830 C C . ARG A 1 238 ? -10.047 -24.297 -24.625 1 93.94 238 ARG A C 1
ATOM 1832 O O . ARG A 1 238 ? -10.258 -25.188 -23.797 1 93.94 238 ARG A O 1
ATOM 1839 N N . GLY A 1 239 ? -10.742 -23.25 -24.766 1 93.75 239 GLY A N 1
ATOM 1840 C CA . GLY A 1 239 ? -11.922 -23 -23.953 1 93.75 239 GLY A CA 1
ATOM 1841 C C . GLY A 1 239 ? -11.594 -22.516 -22.547 1 93.75 239 GLY A C 1
ATOM 1842 O O . GLY A 1 239 ? -12.5 -22.266 -21.75 1 93.75 239 GLY A O 1
ATOM 1843 N N . VAL A 1 240 ? -10.336 -22.469 -22.234 1 94.75 240 VAL A N 1
ATOM 1844 C CA . VAL A 1 240 ? -9.953 -22.094 -20.875 1 94.75 240 VAL A CA 1
ATOM 1845 C C . VAL A 1 240 ? -9.062 -20.844 -20.906 1 94.75 240 VAL A C 1
ATOM 1847 O O . VAL A 1 240 ? -9.477 -19.766 -20.484 1 94.75 240 VAL A O 1
ATOM 1850 N N . GLY A 1 241 ? -7.926 -20.938 -21.469 1 96.81 241 GLY A N 1
ATOM 1851 C CA . GLY A 1 241 ? -6.953 -19.859 -21.484 1 96.81 241 GLY A CA 1
ATOM 1852 C C . GLY A 1 241 ? -5.551 -20.328 -21.828 1 96.81 241 GLY A C 1
ATOM 1853 O O . GLY A 1 241 ? -5.34 -21 -22.828 1 96.81 241 GLY A O 1
ATOM 1854 N N . TYR A 1 242 ? -4.633 -20.047 -21 1 96.81 242 TYR A N 1
ATOM 1855 C CA . TYR A 1 242 ? -3.232 -20.312 -21.297 1 96.81 242 TYR A CA 1
ATOM 1856 C C . TYR A 1 242 ? -2.537 -20.984 -20.125 1 96.81 242 TYR A C 1
ATOM 1858 O O . TYR A 1 242 ? -2.969 -20.859 -18.984 1 96.81 242 TYR A O 1
ATOM 1866 N N . ALA A 1 243 ? -1.43 -21.766 -20.422 1 96.31 243 ALA A N 1
ATOM 1867 C CA . ALA A 1 243 ? -0.628 -22.422 -19.406 1 96.31 243 ALA A CA 1
ATOM 1868 C C . ALA A 1 243 ? 0.848 -22.438 -19.781 1 96.31 243 ALA A C 1
ATOM 1870 O O . ALA A 1 243 ? 1.193 -22.266 -20.953 1 96.31 243 ALA A O 1
ATOM 1871 N N . LEU A 1 244 ? 1.67 -22.5 -18.781 1 93.69 244 LEU A N 1
ATOM 1872 C CA . LEU A 1 244 ? 3.084 -22.797 -18.984 1 93.69 244 LEU A CA 1
ATOM 1873 C C . LEU A 1 244 ? 3.359 -24.281 -18.828 1 93.69 244 LEU A C 1
ATOM 1875 O O . LEU A 1 244 ? 2.957 -24.891 -17.844 1 93.69 244 LEU A O 1
ATOM 1879 N N . GLU A 1 245 ? 3.973 -24.812 -19.766 1 84.12 245 GLU A N 1
ATOM 1880 C CA . GLU A 1 245 ? 4.191 -26.25 -19.812 1 84.12 245 GLU A CA 1
ATOM 1881 C C . GLU A 1 245 ? 5.133 -26.703 -18.688 1 84.12 245 GLU A C 1
ATOM 1883 O O . GLU A 1 245 ? 5.996 -25.938 -18.25 1 84.12 245 GLU A O 1
ATOM 1888 N N . SER A 1 246 ? 4.922 -27.969 -18.109 1 74.5 246 SER A N 1
ATOM 1889 C CA . SER A 1 246 ? 5.758 -28.578 -17.078 1 74.5 246 SER A CA 1
ATOM 1890 C C . SER A 1 246 ? 7.152 -28.891 -17.609 1 74.5 246 SER A C 1
ATOM 1892 O O . SER A 1 246 ? 7.359 -28.969 -18.812 1 74.5 246 SER A O 1
ATOM 1894 N N . ASP A 1 247 ? 8.164 -28.844 -16.703 1 66.31 247 ASP A N 1
ATOM 1895 C CA . ASP A 1 247 ? 9.539 -29.188 -17.047 1 66.31 247 ASP A CA 1
ATOM 1896 C C . ASP A 1 247 ? 9.602 -30.531 -17.766 1 66.31 247 ASP A C 1
ATOM 1898 O O . ASP A 1 247 ? 10.484 -30.75 -18.594 1 66.31 247 ASP A O 1
ATOM 1902 N N . GLU A 1 248 ? 8.75 -31.5 -17.391 1 55.31 248 GLU A N 1
ATOM 1903 C CA . GLU A 1 248 ? 8.891 -32.875 -17.906 1 55.31 248 GLU A CA 1
ATOM 1904 C C . GLU A 1 248 ? 8.461 -32.969 -19.359 1 55.31 248 GLU A C 1
ATOM 1906 O O . GLU A 1 248 ? 8.766 -33.938 -20.047 1 55.31 248 GLU A O 1
ATOM 1911 N N . SER A 1 249 ? 7.816 -31.969 -19.891 1 43.88 249 SER A N 1
ATOM 1912 C CA . SER A 1 249 ? 7.441 -32.344 -21.266 1 43.88 249 SER A CA 1
ATOM 1913 C C . SER A 1 249 ? 8.594 -32.125 -22.234 1 43.88 249 SER A C 1
ATOM 1915 O O . SER A 1 249 ? 9.398 -31.203 -22.047 1 43.88 249 SER A O 1
ATOM 1917 N N . MET B 1 1 ? -6.867 2.691 28.297 1 24.72 1 MET B N 1
ATOM 1918 C CA . MET B 1 1 ? -5.789 3.582 27.891 1 24.72 1 MET B CA 1
ATOM 1919 C C . MET B 1 1 ? -5.957 3.994 26.422 1 24.72 1 MET B C 1
ATOM 1921 O O . MET B 1 1 ? -6.211 3.152 25.562 1 24.72 1 MET B O 1
ATOM 1925 N N . SER B 1 2 ? -6.301 5.176 26.078 1 32.53 2 SER B N 1
ATOM 1926 C CA . SER B 1 2 ? -6.715 5.824 24.828 1 32.53 2 SER B CA 1
ATOM 1927 C C . SER B 1 2 ? -5.734 5.531 23.703 1 32.53 2 SER B C 1
ATOM 1929 O O . SER B 1 2 ? -4.551 5.289 23.953 1 32.53 2 SER B O 1
ATOM 1931 N N . VAL B 1 3 ? -6.062 5.168 22.562 1 38.53 3 VAL B N 1
ATOM 1932 C CA . VAL B 1 3 ? -5.246 4.984 21.359 1 38.53 3 VAL B CA 1
ATOM 1933 C C . VAL B 1 3 ? -4.117 6.008 21.344 1 38.53 3 VAL B C 1
ATOM 1935 O O . VAL B 1 3 ? -3.01 5.711 20.891 1 38.53 3 VAL B O 1
ATOM 1938 N N . GLY B 1 4 ? -4.414 7.395 21.672 1 49 4 GLY B N 1
ATOM 1939 C CA . GLY B 1 4 ? -3.465 8.484 21.844 1 49 4 GLY B CA 1
ATOM 1940 C C . GLY B 1 4 ? -2.365 8.172 22.844 1 49 4 GLY B C 1
ATOM 1941 O O . GLY B 1 4 ? -1.23 8.625 22.688 1 49 4 GLY B O 1
ATOM 1942 N N . SER B 1 5 ? -2.729 7.289 23.594 1 60.06 5 SER B N 1
ATOM 1943 C CA . SER B 1 5 ? -1.843 7.043 24.719 1 60.06 5 SER B CA 1
ATOM 1944 C C . SER B 1 5 ? -0.686 6.129 24.328 1 60.06 5 SER B C 1
ATOM 1946 O O . SER B 1 5 ? 0.43 6.281 24.828 1 60.06 5 SER B O 1
ATOM 1948 N N . GLU B 1 6 ? -1.027 5.297 23.297 1 74.75 6 GLU B N 1
ATOM 1949 C CA . GLU B 1 6 ? 0.017 4.34 22.938 1 74.75 6 GLU B CA 1
ATOM 1950 C C . GLU B 1 6 ? 1.18 5.027 22.234 1 74.75 6 GLU B C 1
ATOM 1952 O O . GLU B 1 6 ? 2.309 4.531 22.25 1 74.75 6 GLU B O 1
ATOM 1957 N N . LEU B 1 7 ? 0.853 6.16 21.719 1 86.12 7 LEU B N 1
ATOM 1958 C CA . LEU B 1 7 ? 1.868 6.84 20.922 1 86.12 7 LEU B CA 1
ATOM 1959 C C . LEU B 1 7 ? 2.592 7.895 21.75 1 86.12 7 LEU B C 1
ATOM 1961 O O . LEU B 1 7 ? 3.676 8.352 21.375 1 86.12 7 LEU B O 1
ATOM 1965 N N . VAL B 1 8 ? 1.895 8.242 22.859 1 83.88 8 VAL B N 1
ATOM 1966 C CA . VAL B 1 8 ? 2.494 9.281 23.703 1 83.88 8 VAL B CA 1
ATOM 1967 C C . VAL B 1 8 ? 3.854 8.805 24.219 1 83.88 8 VAL B C 1
ATOM 1969 O O . VAL B 1 8 ? 3.979 7.68 24.703 1 83.88 8 VAL B O 1
ATOM 1972 N N . GLY B 1 9 ? 4.871 9.562 24.031 1 86.12 9 GLY B N 1
ATOM 1973 C CA . GLY B 1 9 ? 6.203 9.242 24.516 1 86.12 9 GLY B CA 1
ATOM 1974 C C . GLY B 1 9 ? 7.074 8.555 23.484 1 86.12 9 GLY B C 1
ATOM 1975 O O . GLY B 1 9 ? 8.281 8.406 23.688 1 86.12 9 GLY B O 1
ATOM 1976 N N . ARG B 1 10 ? 6.398 8.133 22.391 1 94.06 10 ARG B N 1
ATOM 1977 C CA . ARG B 1 10 ? 7.188 7.52 21.328 1 94.06 10 ARG B CA 1
ATOM 1978 C C . ARG B 1 10 ? 7.859 8.586 20.469 1 94.06 10 ARG B C 1
ATOM 1980 O O . ARG B 1 10 ? 7.297 9.656 20.25 1 94.06 10 ARG B O 1
ATOM 1987 N N . THR B 1 11 ? 9.055 8.234 20.047 1 97.06 11 THR B N 1
ATOM 1988 C CA . THR B 1 11 ? 9.836 9.172 19.25 1 97.06 11 THR B CA 1
ATOM 1989 C C . THR B 1 11 ? 9.977 8.672 17.812 1 97.06 11 THR B C 1
ATOM 1991 O O . THR B 1 11 ? 10.43 7.547 17.578 1 97.06 11 THR B O 1
ATOM 1994 N N . VAL B 1 12 ? 9.586 9.531 16.844 1 98.19 12 VAL B N 1
ATOM 1995 C CA . VAL B 1 12 ? 9.711 9.219 15.43 1 98.19 12 VAL B CA 1
ATOM 1996 C C . VAL B 1 12 ? 10.719 10.164 14.773 1 98.19 12 VAL B C 1
ATOM 1998 O O . VAL B 1 12 ? 10.672 11.375 15 1 98.19 12 VAL B O 1
ATOM 2001 N N . LEU B 1 13 ? 11.648 9.602 14.07 1 98.69 13 LEU B N 1
ATOM 2002 C CA . LEU B 1 13 ? 12.578 10.398 13.273 1 98.69 13 LEU B CA 1
ATOM 2003 C C . LEU B 1 13 ? 12.109 10.516 11.836 1 98.69 13 LEU B C 1
ATOM 2005 O O . LEU B 1 13 ? 11.977 9.508 11.133 1 98.69 13 LEU B O 1
ATOM 2009 N N . VAL B 1 14 ? 11.812 11.742 11.398 1 98.75 14 VAL B N 1
ATOM 2010 C CA . VAL B 1 14 ? 11.359 12.008 10.039 1 98.75 14 VAL B CA 1
ATOM 2011 C C . VAL B 1 14 ? 12.531 12.516 9.195 1 98.75 14 VAL B C 1
ATOM 2013 O O . VAL B 1 14 ? 13.039 13.617 9.422 1 98.75 14 VAL B O 1
ATOM 2016 N N . VAL B 1 15 ? 12.93 11.727 8.18 1 98.75 15 VAL B N 1
ATOM 2017 C CA . VAL B 1 15 ? 14.047 12.055 7.301 1 98.75 15 VAL B CA 1
ATOM 2018 C C . VAL B 1 15 ? 13.523 12.453 5.922 1 98.75 15 VAL B C 1
ATOM 2020 O O . VAL B 1 15 ? 13.102 11.594 5.141 1 98.75 15 VAL B O 1
ATOM 2023 N N . GLU B 1 16 ? 13.57 13.703 5.586 1 98.19 16 GLU B N 1
ATOM 2024 C CA . GLU B 1 16 ? 12.922 14.312 4.434 1 98.19 16 GLU B CA 1
ATOM 2025 C C . GLU B 1 16 ? 13.609 15.617 4.043 1 98.19 16 GLU B C 1
ATOM 2027 O O . GLU B 1 16 ? 13.852 16.484 4.895 1 98.19 16 GLU B O 1
ATOM 2032 N N . ASP B 1 17 ? 13.938 15.695 2.756 1 97.31 17 ASP B N 1
ATOM 2033 C CA . ASP B 1 17 ? 14.703 16.875 2.344 1 97.31 17 ASP B CA 1
ATOM 2034 C C . ASP B 1 17 ? 13.773 18.031 1.997 1 97.31 17 ASP B C 1
ATOM 2036 O O . ASP B 1 17 ? 14.195 19.203 2.018 1 97.31 17 ASP B O 1
ATOM 2040 N N . SER B 1 18 ? 12.547 17.781 1.596 1 95.81 18 SER B N 1
ATOM 2041 C CA . SER B 1 18 ? 11.57 18.844 1.374 1 95.81 18 SER B CA 1
ATOM 2042 C C . SER B 1 18 ? 11.055 19.391 2.695 1 95.81 18 SER B C 1
ATOM 2044 O O . SER B 1 18 ? 10.344 18.719 3.432 1 95.81 18 SER B O 1
ATOM 2046 N N . PRO B 1 19 ? 11.359 20.641 2.969 1 95.69 19 PRO B N 1
ATOM 2047 C CA . PRO B 1 19 ? 10.93 21.219 4.246 1 95.69 19 PRO B CA 1
ATOM 2048 C C . PRO B 1 19 ? 9.414 21.172 4.426 1 95.69 19 PRO B C 1
ATOM 2050 O O . PRO B 1 19 ? 8.922 20.906 5.527 1 95.69 19 PRO B O 1
ATOM 2053 N N . GLU B 1 20 ? 8.695 21.422 3.43 1 94.94 20 GLU B N 1
ATOM 2054 C CA . GLU B 1 20 ? 7.238 21.469 3.533 1 94.94 20 GLU B CA 1
ATOM 2055 C C . GLU B 1 20 ? 6.664 20.094 3.848 1 94.94 20 GLU B C 1
ATOM 2057 O O . GLU B 1 20 ? 5.773 19.969 4.691 1 94.94 20 GLU B O 1
ATOM 2062 N N . THR B 1 21 ? 7.191 19.094 3.148 1 96.06 21 THR B N 1
ATOM 2063 C CA . THR B 1 21 ? 6.758 17.734 3.428 1 96.06 21 THR B CA 1
ATOM 2064 C C . THR B 1 21 ? 7.117 17.344 4.855 1 96.06 21 THR B C 1
ATOM 2066 O O . THR B 1 21 ? 6.297 16.75 5.57 1 96.06 21 THR B O 1
ATOM 2069 N N . GLN B 1 22 ? 8.328 17.641 5.211 1 97.94 22 GLN B N 1
ATOM 2070 C CA . GLN B 1 22 ? 8.797 17.297 6.551 1 97.94 22 GLN B CA 1
ATOM 2071 C C . GLN B 1 22 ? 7.945 17.984 7.617 1 97.94 22 GLN B C 1
ATOM 2073 O O . GLN B 1 22 ? 7.523 17.344 8.586 1 97.94 22 GLN B O 1
ATOM 2078 N N . ASP B 1 23 ? 7.648 19.297 7.402 1 97.19 23 ASP B N 1
ATOM 2079 C CA . ASP B 1 23 ? 6.859 20.062 8.352 1 97.19 23 ASP B CA 1
ATOM 2080 C C . ASP B 1 23 ? 5.445 19.5 8.484 1 97.19 23 ASP B C 1
ATOM 2082 O O . ASP B 1 23 ? 4.922 19.375 9.594 1 97.19 23 ASP B O 1
ATOM 2086 N N . LEU B 1 24 ? 4.887 19.188 7.359 1 96.31 24 LEU B N 1
ATOM 2087 C CA . LEU B 1 24 ? 3.523 18.656 7.348 1 96.31 24 LEU B CA 1
ATOM 2088 C C . LEU B 1 24 ? 3.426 17.375 8.148 1 96.31 24 LEU B C 1
ATOM 2090 O O . LEU B 1 24 ? 2.58 17.25 9.039 1 96.31 24 LEU B O 1
ATOM 2094 N N . ILE B 1 25 ? 4.32 16.422 7.898 1 97.5 25 ILE B N 1
ATOM 2095 C CA . ILE B 1 25 ? 4.305 15.125 8.562 1 97.5 25 ILE B CA 1
ATOM 2096 C C . ILE B 1 25 ? 4.621 15.297 10.047 1 97.5 25 ILE B C 1
ATOM 2098 O O . ILE B 1 25 ? 3.91 14.773 10.906 1 97.5 25 ILE B O 1
ATOM 2102 N N . ALA B 1 26 ? 5.617 16.109 10.32 1 97.56 26 ALA B N 1
ATOM 2103 C CA . ALA B 1 26 ? 6.066 16.297 11.703 1 97.56 26 ALA B CA 1
ATOM 2104 C C . ALA B 1 26 ? 4.98 16.969 12.539 1 97.56 26 ALA B C 1
ATOM 2106 O O . ALA B 1 26 ? 4.664 16.5 13.641 1 97.56 26 ALA B O 1
ATOM 2107 N N . THR B 1 27 ? 4.414 18.047 12.023 1 94.5 27 THR B N 1
ATOM 2108 C CA . THR B 1 27 ? 3.395 18.781 12.758 1 94.5 27 THR B CA 1
ATOM 2109 C C . THR B 1 27 ? 2.182 17.906 13.031 1 94.5 27 THR B C 1
ATOM 2111 O O . THR B 1 27 ? 1.663 17.875 14.156 1 94.5 27 THR B O 1
ATOM 2114 N N . TYR B 1 28 ? 1.767 17.172 12.086 1 93.81 28 TYR B N 1
ATOM 2115 C CA . TYR B 1 28 ? 0.631 16.281 12.266 1 93.81 28 TYR B CA 1
ATOM 2116 C C . TYR B 1 28 ? 0.917 15.242 13.344 1 93.81 28 TYR B C 1
ATOM 2118 O O . TYR B 1 28 ? 0.096 15.031 14.242 1 93.81 28 TYR B O 1
ATOM 2126 N N . LEU B 1 29 ? 2.1 14.578 13.242 1 95.56 29 LEU B N 1
ATOM 2127 C CA . LEU B 1 29 ? 2.457 13.539 14.203 1 95.56 29 LEU B CA 1
ATOM 2128 C C . LEU B 1 29 ? 2.58 14.117 15.609 1 95.56 29 LEU B C 1
ATOM 2130 O O . LEU B 1 29 ? 2.184 13.477 16.578 1 95.56 29 LEU B O 1
ATOM 2134 N N . GLU B 1 30 ? 3.129 15.328 15.68 1 94 30 GLU B N 1
ATOM 2135 C CA . GLU B 1 30 ? 3.232 15.984 16.984 1 94 30 GLU B CA 1
ATOM 2136 C C . GLU B 1 30 ? 1.854 16.234 17.578 1 94 30 GLU B C 1
ATOM 2138 O O . GLU B 1 30 ? 1.651 16.078 18.781 1 94 30 GLU B O 1
ATOM 2143 N N . HIS B 1 31 ? 0.923 16.578 16.719 1 88.62 31 HIS B N 1
ATOM 2144 C CA . HIS B 1 31 ? -0.448 16.797 17.156 1 88.62 31 HIS B CA 1
ATOM 2145 C C . HIS B 1 31 ? -1.07 15.508 17.672 1 88.62 31 HIS B C 1
ATOM 2147 O O . HIS B 1 31 ? -2.02 15.547 18.469 1 88.62 31 HIS B O 1
ATOM 2153 N N . GLN B 1 32 ? -0.528 14.43 17.203 1 89.5 32 GLN B N 1
ATOM 2154 C CA . GLN B 1 32 ? -1.043 13.133 17.641 1 89.5 32 GLN B CA 1
ATOM 2155 C C . GLN B 1 32 ? -0.325 12.648 18.891 1 89.5 32 GLN B C 1
ATOM 2157 O O . GLN B 1 32 ? -0.554 11.523 19.359 1 89.5 32 GLN B O 1
ATOM 2162 N N . GLY B 1 33 ? 0.61 13.406 19.438 1 90.38 33 GLY B N 1
ATOM 2163 C CA . GLY B 1 33 ? 1.231 13.102 20.719 1 90.38 33 GLY B CA 1
ATOM 2164 C C . GLY B 1 33 ? 2.615 12.492 20.594 1 90.38 33 GLY B C 1
ATOM 2165 O O . GLY B 1 33 ? 3.252 12.164 21.594 1 90.38 33 GLY B O 1
ATOM 2166 N N . LEU B 1 34 ? 3.133 12.367 19.406 1 94.69 34 LEU B N 1
ATOM 2167 C CA . LEU B 1 34 ? 4.465 11.805 19.188 1 94.69 34 LEU B CA 1
ATOM 2168 C C . LEU B 1 34 ? 5.535 12.883 19.344 1 94.69 34 LEU B C 1
ATOM 2170 O O . LEU B 1 34 ? 5.281 14.055 19.062 1 94.69 34 LEU B O 1
ATOM 2174 N N . ARG B 1 35 ? 6.625 12.469 19.906 1 96.56 35 ARG B N 1
ATOM 2175 C CA . ARG B 1 35 ? 7.82 13.289 19.75 1 96.56 35 ARG B CA 1
ATOM 2176 C C . ARG B 1 35 ? 8.445 13.094 18.375 1 96.56 35 ARG B C 1
ATOM 2178 O O . ARG B 1 35 ? 8.594 11.961 17.906 1 96.56 35 ARG B O 1
ATOM 2185 N N . VAL B 1 36 ? 8.844 14.227 17.766 1 98 36 VAL B N 1
ATOM 2186 C CA . VAL B 1 36 ? 9.344 14.094 16.391 1 98 36 VAL B CA 1
ATOM 2187 C C . VAL B 1 36 ? 10.742 14.703 16.297 1 98 36 VAL B C 1
ATOM 2189 O O . VAL B 1 36 ? 10.969 15.836 16.719 1 98 36 VAL B O 1
ATOM 2192 N N . LEU B 1 37 ? 11.641 13.891 15.859 1 98.44 37 LEU B N 1
ATOM 2193 C CA . LEU B 1 37 ? 12.953 14.359 15.43 1 98.44 37 LEU B CA 1
ATOM 2194 C C . LEU B 1 37 ? 12.984 14.555 13.914 1 98.44 37 LEU B C 1
ATOM 2196 O O . LEU B 1 37 ? 12.297 13.852 13.18 1 98.44 37 LEU B O 1
ATOM 2200 N N . ARG B 1 38 ? 13.828 15.516 13.508 1 98.31 38 ARG B N 1
ATOM 2201 C CA . ARG B 1 38 ? 13.867 15.859 12.086 1 98.31 38 ARG B CA 1
ATOM 2202 C C . ARG B 1 38 ? 15.273 15.719 11.523 1 98.31 38 ARG B C 1
ATOM 2204 O O . ARG B 1 38 ? 16.25 16.047 12.195 1 98.31 38 ARG B O 1
ATOM 2211 N N . ALA B 1 39 ? 15.406 15.25 10.344 1 98.56 39 ALA B N 1
ATOM 2212 C CA . ALA B 1 39 ? 16.625 15.203 9.547 1 98.56 39 ALA B CA 1
ATOM 2213 C C . ALA B 1 39 ? 16.344 15.508 8.078 1 98.56 39 ALA B C 1
ATOM 2215 O O . ALA B 1 39 ? 15.336 15.055 7.535 1 98.56 39 ALA B O 1
ATOM 2216 N N . ALA B 1 40 ? 17.281 16.219 7.434 1 98.25 40 ALA B N 1
ATOM 2217 C CA . ALA B 1 40 ? 17.016 16.672 6.07 1 98.25 40 ALA B CA 1
ATOM 2218 C C . ALA B 1 40 ? 17.844 15.867 5.066 1 98.25 40 ALA B C 1
ATOM 2220 O O . ALA B 1 40 ? 17.703 16.047 3.854 1 98.25 40 ALA B O 1
ATOM 2221 N N . ASN B 1 41 ? 18.703 15.078 5.523 1 98.25 41 ASN B N 1
ATOM 2222 C CA . ASN B 1 41 ? 19.594 14.312 4.66 1 98.25 41 ASN B CA 1
ATOM 2223 C C . ASN B 1 41 ? 20.172 13.102 5.383 1 98.25 41 ASN B C 1
ATOM 2225 O O . ASN B 1 41 ? 19.844 12.852 6.547 1 98.25 41 ASN B O 1
ATOM 2229 N N . GLY B 1 42 ? 20.953 12.297 4.68 1 98 42 GLY B N 1
ATOM 2230 C CA . GLY B 1 42 ? 21.516 11.078 5.227 1 98 42 GLY B CA 1
ATOM 2231 C C . GLY B 1 42 ? 22.5 11.32 6.352 1 98 42 GLY B C 1
ATOM 2232 O O . GLY B 1 42 ? 22.547 10.562 7.324 1 98 42 GLY B O 1
ATOM 2233 N N . ALA B 1 43 ? 23.297 12.359 6.168 1 98 43 ALA B N 1
ATOM 2234 C CA . ALA B 1 43 ? 24.266 12.695 7.199 1 98 43 ALA B CA 1
ATOM 2235 C C . ALA B 1 43 ? 23.578 13.016 8.523 1 98 43 ALA B C 1
ATOM 2237 O O . ALA B 1 43 ? 23.984 12.508 9.578 1 98 43 ALA B O 1
ATOM 2238 N N . GLU B 1 44 ? 22.531 13.789 8.461 1 98.12 44 GLU B N 1
ATOM 2239 C CA . GLU B 1 44 ? 21.781 14.141 9.664 1 98.12 44 GLU B CA 1
ATOM 2240 C C . GLU B 1 44 ? 21.078 12.914 10.25 1 98.12 44 GLU B C 1
ATOM 2242 O O . GLU B 1 44 ? 20.984 12.773 11.477 1 98.12 44 GLU B O 1
ATOM 2247 N N . LEU B 1 45 ? 20.5 12.07 9.359 1 97.88 45 LEU B N 1
ATOM 2248 C CA . LEU B 1 45 ? 19.906 10.82 9.812 1 97.88 45 LEU B CA 1
ATOM 2249 C C . LEU B 1 45 ? 20.922 10 10.625 1 97.88 45 LEU B C 1
ATOM 2251 O O . LEU B 1 45 ? 20.609 9.531 11.719 1 97.88 45 LEU B O 1
ATOM 2255 N N . THR B 1 46 ? 22.125 9.844 10.078 1 96.94 46 THR B N 1
ATOM 2256 C CA . THR B 1 46 ? 23.172 9.055 10.719 1 96.94 46 THR B CA 1
ATOM 2257 C C . T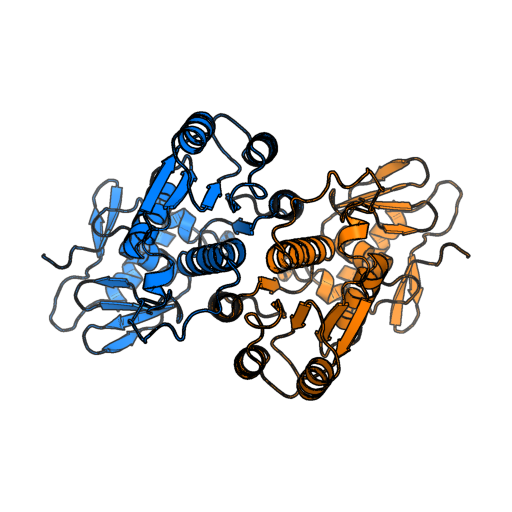HR B 1 46 ? 23.531 9.641 12.086 1 96.94 46 THR B C 1
ATOM 2259 O O . THR B 1 46 ? 23.688 8.898 13.062 1 96.94 46 THR B O 1
ATOM 2262 N N . GLU B 1 47 ? 23.594 10.922 12.133 1 97.06 47 GLU B N 1
ATOM 2263 C CA . GLU B 1 47 ? 23.891 11.602 13.383 1 97.06 47 GLU B CA 1
ATOM 2264 C C . GLU B 1 47 ? 22.781 11.414 14.406 1 97.06 47 GLU B C 1
ATOM 2266 O O . GLU B 1 47 ? 23.047 11.117 15.578 1 97.06 47 GLU B O 1
ATOM 2271 N N . ARG B 1 48 ? 21.547 11.555 13.969 1 96.56 48 ARG B N 1
ATOM 2272 C CA . ARG B 1 48 ? 20.391 11.477 14.859 1 96.56 48 ARG B CA 1
ATOM 2273 C C . ARG B 1 48 ? 20.234 10.07 15.43 1 96.56 48 ARG B C 1
ATOM 2275 O O . ARG B 1 48 ? 19.891 9.906 16.609 1 96.56 48 ARG B O 1
ATOM 2282 N N . ILE B 1 49 ? 20.406 9.086 14.617 1 94.25 49 ILE B N 1
ATOM 2283 C CA . ILE B 1 49 ? 20.234 7.711 15.078 1 94.25 49 ILE B CA 1
ATOM 2284 C C . ILE B 1 49 ? 21.281 7.395 16.141 1 94.25 49 ILE B C 1
ATOM 2286 O O . ILE B 1 49 ? 21 6.668 17.094 1 94.25 49 ILE B O 1
ATOM 2290 N N . ALA B 1 50 ? 22.5 7.945 15.961 1 91.94 50 ALA B N 1
ATOM 2291 C CA . ALA B 1 50 ? 23.594 7.719 16.891 1 91.94 50 ALA B CA 1
ATOM 2292 C C . ALA B 1 50 ? 23.328 8.43 18.219 1 91.94 50 ALA B C 1
ATOM 2294 O O . ALA B 1 50 ? 23.688 7.918 19.281 1 91.94 50 ALA B O 1
ATOM 2295 N N . GLN B 1 51 ? 22.688 9.531 18.141 1 93.38 51 GLN B N 1
ATOM 2296 C CA . GLN B 1 51 ? 22.531 10.391 19.312 1 93.38 51 GLN B CA 1
ATOM 2297 C C . GLN B 1 51 ? 21.219 10.094 20.047 1 93.38 51 GLN B C 1
ATOM 2299 O O . GLN B 1 51 ? 21.141 10.242 21.266 1 93.38 51 GLN B O 1
ATOM 2304 N N . ASP B 1 52 ? 20.328 9.75 19.188 1 88.38 52 ASP B N 1
ATOM 2305 C CA . ASP B 1 52 ? 18.984 9.555 19.719 1 88.38 52 ASP B CA 1
ATOM 2306 C C . ASP B 1 52 ? 18.531 8.109 19.531 1 88.38 52 ASP B C 1
ATOM 2308 O O . ASP B 1 52 ? 19.203 7.316 18.875 1 88.38 52 ASP B O 1
ATOM 2312 N N . ARG B 1 53 ? 17.672 7.523 20.219 1 88.75 53 ARG B N 1
ATOM 2313 C CA . ARG B 1 53 ? 17.094 6.195 20.062 1 88.75 53 ARG B CA 1
ATOM 2314 C C . ARG B 1 53 ? 15.625 6.293 19.656 1 88.75 53 ARG B C 1
ATOM 2316 O O . ARG B 1 53 ? 14.734 5.984 20.469 1 88.75 53 ARG B O 1
ATOM 2323 N N . PRO B 1 54 ? 15.453 6.762 18.328 1 96.81 54 PRO B N 1
ATOM 2324 C CA . PRO B 1 54 ? 14.047 6.828 17.938 1 96.81 54 PRO B CA 1
ATOM 2325 C C . PRO B 1 54 ? 13.359 5.465 17.938 1 96.81 54 PRO B C 1
ATOM 2327 O O . PRO B 1 54 ? 14.023 4.438 17.75 1 96.81 54 PRO B O 1
ATOM 2330 N N . ASP B 1 55 ? 12.102 5.496 18.172 1 96.31 55 ASP B N 1
ATOM 2331 C CA . ASP B 1 55 ? 11.32 4.262 18.172 1 96.31 55 ASP B CA 1
ATOM 2332 C C . ASP B 1 55 ? 10.969 3.826 16.75 1 96.31 55 ASP B C 1
ATOM 2334 O O . ASP B 1 55 ? 10.633 2.662 16.516 1 96.31 55 ASP B O 1
ATOM 2338 N N . LEU B 1 56 ? 11.016 4.766 15.828 1 97.38 56 LEU B N 1
ATOM 2339 C CA . LEU B 1 56 ? 10.664 4.512 14.43 1 97.38 56 LEU B CA 1
ATOM 2340 C C . LEU B 1 56 ? 11.281 5.566 13.516 1 97.38 56 LEU B C 1
ATOM 2342 O O . LEU B 1 56 ? 11.383 6.734 13.891 1 97.38 56 LEU B O 1
ATOM 2346 N N . VAL B 1 57 ? 11.672 5.133 12.305 1 98.25 57 VAL B N 1
ATOM 2347 C CA . VAL B 1 57 ? 12.242 6.047 11.32 1 98.25 57 VAL B CA 1
ATOM 2348 C C . VAL B 1 57 ? 11.336 6.117 10.094 1 98.25 57 VAL B C 1
ATOM 2350 O O . VAL B 1 57 ? 10.922 5.086 9.555 1 98.25 57 VAL B O 1
ATOM 2353 N N . LEU B 1 58 ? 10.914 7.309 9.719 1 98.75 58 LEU B N 1
ATOM 2354 C CA . LEU B 1 58 ? 10.352 7.59 8.406 1 98.75 58 LEU B CA 1
ATOM 2355 C C . LEU B 1 58 ? 11.422 8.102 7.453 1 98.75 58 LEU B C 1
ATOM 2357 O O . LEU B 1 58 ? 12.062 9.125 7.719 1 98.75 58 LEU B O 1
ATOM 2361 N N . LEU B 1 59 ? 11.586 7.426 6.328 1 98.62 59 LEU B N 1
ATOM 2362 C CA . LEU B 1 59 ? 12.758 7.703 5.504 1 98.62 59 LEU B CA 1
ATOM 2363 C C . LEU B 1 59 ? 12.359 7.91 4.047 1 98.62 59 LEU B C 1
ATOM 2365 O O . LEU B 1 59 ? 11.727 7.043 3.441 1 98.62 59 LEU B O 1
ATOM 2369 N N . ASP B 1 60 ? 12.711 9.047 3.455 1 97.75 60 ASP B N 1
ATOM 2370 C CA . ASP B 1 60 ? 12.625 9.234 2.01 1 97.75 60 ASP B CA 1
ATOM 2371 C C . ASP B 1 60 ? 13.742 8.492 1.29 1 97.75 60 ASP B C 1
ATOM 2373 O O . ASP B 1 60 ? 14.883 8.477 1.754 1 97.75 60 ASP B O 1
ATOM 2377 N N . ILE B 1 61 ? 13.469 7.941 0.206 1 97 61 ILE B N 1
ATOM 2378 C CA . ILE B 1 61 ? 14.477 7.246 -0.582 1 97 61 ILE B CA 1
ATOM 2379 C C . ILE B 1 61 ? 15.344 8.258 -1.328 1 97 61 ILE B C 1
ATOM 2381 O O . ILE B 1 61 ? 16.562 8.102 -1.413 1 97 61 ILE B O 1
ATOM 2385 N N . ASN B 1 62 ? 14.68 9.25 -1.884 1 96.12 62 ASN B N 1
ATOM 2386 C CA . ASN B 1 62 ? 15.391 10.273 -2.643 1 96.12 62 ASN B CA 1
ATOM 2387 C C . ASN B 1 62 ? 15.906 11.391 -1.737 1 96.12 62 ASN B C 1
ATOM 2389 O O . ASN B 1 62 ? 15.242 12.422 -1.58 1 96.12 62 ASN B O 1
ATOM 2393 N N . LEU B 1 63 ? 17.047 11.234 -1.25 1 97.44 63 LEU B N 1
ATOM 2394 C CA . LEU B 1 63 ? 17.719 12.258 -0.456 1 97.44 63 LEU B CA 1
ATOM 2395 C C . LEU B 1 63 ? 18.812 12.945 -1.269 1 97.44 63 LEU B C 1
ATOM 2397 O O . LEU B 1 63 ? 19.281 12.398 -2.27 1 97.44 63 LEU B O 1
ATOM 2401 N N . PRO B 1 64 ? 19.172 14.156 -0.883 1 97.19 64 PRO B N 1
ATOM 2402 C CA . PRO B 1 64 ? 20.109 14.93 -1.688 1 97.19 64 PRO B CA 1
ATOM 2403 C C . PRO B 1 64 ? 21.531 14.344 -1.658 1 97.19 64 PRO B C 1
ATOM 2405 O O . PRO B 1 64 ? 22.297 14.523 -2.605 1 97.19 64 PRO B O 1
ATOM 2408 N N . ASP B 1 65 ? 21.906 13.648 -0.638 1 97.06 65 ASP B N 1
ATOM 2409 C CA . ASP B 1 65 ? 23.297 13.242 -0.474 1 97.06 65 ASP B CA 1
ATOM 2410 C C . ASP B 1 65 ? 23.469 11.734 -0.626 1 97.06 65 ASP B C 1
ATOM 2412 O O . ASP B 1 65 ? 24.578 11.227 -0.718 1 97.06 65 ASP B O 1
ATOM 2416 N N . CYS B 1 66 ? 22.344 10.984 -0.594 1 95.19 66 CYS B N 1
ATOM 2417 C CA . CYS B 1 66 ? 22.469 9.531 -0.702 1 95.19 66 CYS B CA 1
ATOM 2418 C C . CYS B 1 66 ? 21.141 8.914 -1.15 1 95.19 66 CYS B C 1
ATOM 2420 O O . CYS B 1 66 ? 20.125 9.602 -1.216 1 95.19 66 CYS B O 1
ATOM 2422 N N . ASP B 1 67 ? 21.219 7.598 -1.514 1 95.44 67 ASP B N 1
ATOM 2423 C CA . ASP B 1 67 ? 20.047 6.773 -1.736 1 95.44 67 ASP B CA 1
ATOM 2424 C C . ASP B 1 67 ? 19.516 6.191 -0.423 1 95.44 67 ASP B C 1
ATOM 2426 O O . ASP B 1 67 ? 20.234 5.461 0.264 1 95.44 67 ASP B O 1
ATOM 2430 N N . GLY B 1 68 ? 18.312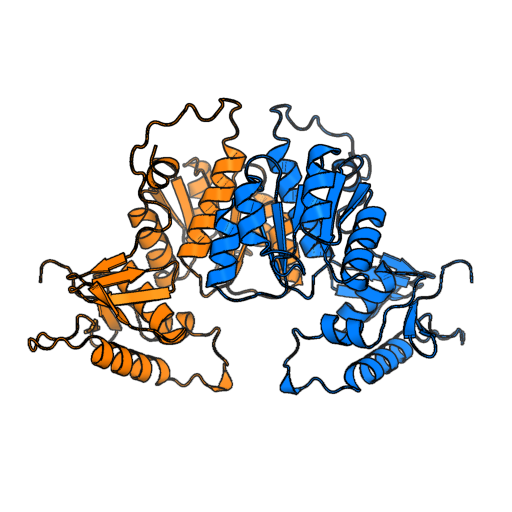 6.504 -0.116 1 95.81 68 GLY B N 1
ATOM 2431 C CA . GLY B 1 68 ? 17.734 6.105 1.16 1 95.81 68 GLY B CA 1
ATOM 2432 C C . GLY B 1 68 ? 17.703 4.602 1.353 1 95.81 68 GLY B C 1
ATOM 2433 O O . GLY B 1 68 ? 17.797 4.113 2.48 1 95.81 68 GLY B O 1
ATOM 2434 N N . LEU B 1 69 ? 17.516 3.844 0.286 1 95.25 69 LEU B N 1
ATOM 2435 C CA . LEU B 1 69 ? 17.516 2.389 0.378 1 95.25 69 LEU B CA 1
ATOM 2436 C C . LEU B 1 69 ? 18.875 1.862 0.8 1 95.25 69 LEU B C 1
ATOM 2438 O O . LEU B 1 69 ? 18.969 1.015 1.69 1 95.25 69 LEU B O 1
ATOM 2442 N N . ALA B 1 70 ? 19.875 2.346 0.163 1 95.06 70 ALA B N 1
ATOM 2443 C CA . ALA B 1 70 ? 21.25 1.947 0.486 1 95.06 70 ALA B CA 1
ATOM 2444 C C . ALA B 1 70 ? 21.609 2.334 1.917 1 95.06 70 ALA B C 1
ATOM 2446 O O . ALA B 1 70 ? 22.266 1.568 2.627 1 95.06 70 ALA B O 1
ATOM 2447 N N . LEU B 1 71 ? 21.203 3.506 2.293 1 95.62 71 LEU B N 1
ATOM 2448 C CA . LEU B 1 71 ? 21.484 3.982 3.643 1 95.62 71 LEU B CA 1
ATOM 2449 C C . LEU B 1 71 ? 20.766 3.123 4.684 1 95.62 71 LEU B C 1
ATOM 2451 O O . LEU B 1 71 ? 21.344 2.789 5.719 1 95.62 71 LEU B O 1
ATOM 2455 N N . ALA B 1 72 ? 19.484 2.801 4.422 1 96 72 ALA B N 1
ATOM 2456 C CA . ALA B 1 72 ? 18.734 1.936 5.328 1 96 72 ALA B CA 1
ATOM 2457 C C . ALA B 1 72 ? 19.438 0.596 5.52 1 96 72 ALA B C 1
ATOM 2459 O O . ALA B 1 72 ? 19.484 0.059 6.629 1 96 72 ALA B O 1
ATOM 2460 N N . GLU B 1 73 ? 19.969 0.071 4.441 1 94 73 GLU B N 1
ATOM 2461 C CA . GLU B 1 73 ? 20.703 -1.185 4.508 1 94 73 GLU B CA 1
ATOM 2462 C C . GLU B 1 73 ? 21.969 -1.041 5.359 1 94 73 GLU B C 1
ATOM 2464 O O . GLU B 1 73 ? 22.219 -1.862 6.242 1 94 73 GLU B O 1
ATOM 2469 N N . ARG B 1 74 ? 22.703 -0.034 5.109 1 94.44 74 ARG B N 1
ATOM 2470 C CA . ARG B 1 74 ? 23.953 0.207 5.82 1 94.44 74 ARG B CA 1
ATOM 2471 C C . ARG B 1 74 ? 23.719 0.375 7.316 1 94.44 74 ARG B C 1
ATOM 2473 O O . ARG B 1 74 ? 24.484 -0.118 8.133 1 94.44 74 ARG B O 1
ATOM 2480 N N . LEU B 1 75 ? 22.625 1.014 7.699 1 94.44 75 LEU B N 1
ATOM 2481 C CA . LEU B 1 75 ? 22.344 1.307 9.094 1 94.44 75 LEU B CA 1
ATOM 2482 C C . LEU B 1 75 ? 21.469 0.215 9.711 1 94.44 75 LEU B C 1
ATOM 2484 O O . LEU B 1 75 ? 21.047 0.32 10.867 1 94.44 75 LEU B O 1
ATOM 2488 N N . ARG B 1 76 ? 21.062 -0.822 8.93 1 93.06 76 ARG B N 1
ATOM 2489 C CA . ARG B 1 76 ? 20.25 -1.957 9.336 1 93.06 76 ARG B CA 1
ATOM 2490 C C . ARG B 1 76 ? 18.906 -1.49 9.891 1 93.06 76 ARG B C 1
ATOM 2492 O O . ARG B 1 76 ? 18.438 -2.012 10.906 1 93.06 76 ARG B O 1
ATOM 2499 N N . LEU B 1 77 ? 18.422 -0.453 9.25 1 92.94 77 LEU B N 1
ATOM 2500 C CA . LEU B 1 77 ? 17.078 -0.006 9.602 1 92.94 77 LEU B CA 1
ATOM 2501 C C . LEU B 1 77 ? 16.031 -1.05 9.211 1 92.94 77 LEU B C 1
ATOM 2503 O O . LEU B 1 77 ? 16.172 -1.714 8.18 1 92.94 77 LEU B O 1
ATOM 2507 N N . GLY B 1 78 ? 14.961 -1.17 9.969 1 89.12 78 GLY B N 1
ATOM 2508 C CA . GLY B 1 78 ? 13.992 -2.234 9.75 1 89.12 78 GLY B CA 1
ATOM 2509 C C . GLY B 1 78 ? 14.258 -3.461 10.609 1 89.12 78 GLY B C 1
ATOM 2510 O O . GLY B 1 78 ? 13.344 -4.25 10.867 1 89.12 78 GLY B O 1
ATOM 2511 N N . GLU B 1 79 ? 15.461 -3.568 10.953 1 84.38 79 GLU B N 1
ATOM 2512 C CA . GLU B 1 79 ? 15.867 -4.652 11.836 1 84.38 79 GLU B CA 1
ATOM 2513 C C . GLU B 1 79 ? 16.047 -4.156 13.266 1 84.38 79 GLU B C 1
ATOM 2515 O O . GLU B 1 79 ? 15.539 -4.762 14.211 1 84.38 79 GLU B O 1
ATOM 2520 N N . THR B 1 80 ? 16.781 -3.074 13.352 1 84.75 80 THR B N 1
ATOM 2521 C CA . THR B 1 80 ? 17.125 -2.531 14.664 1 84.75 80 THR B CA 1
ATOM 2522 C C . THR B 1 80 ? 16.062 -1.534 15.125 1 84.75 80 THR B C 1
ATOM 2524 O O . THR B 1 80 ? 15.758 -1.459 16.312 1 84.75 80 THR B O 1
ATOM 2527 N N . VAL B 1 81 ? 15.617 -0.833 14.219 1 92.25 81 VAL B N 1
ATOM 2528 C CA . VAL B 1 81 ? 14.594 0.181 14.453 1 92.25 81 VAL B CA 1
ATOM 2529 C C . VAL B 1 81 ? 13.516 0.089 13.383 1 92.25 81 VAL B C 1
ATOM 2531 O O . VAL B 1 81 ? 13.82 0.016 12.188 1 92.25 81 VAL B O 1
ATOM 2534 N N . PRO B 1 82 ? 12.242 0.04 13.797 1 94.94 82 PRO B N 1
ATOM 2535 C CA . PRO B 1 82 ? 11.164 0.036 12.805 1 94.94 82 PRO B CA 1
ATOM 2536 C C . PRO B 1 82 ? 11.32 1.144 11.758 1 94.94 82 PRO B C 1
ATOM 2538 O O . PRO B 1 82 ? 11.719 2.26 12.094 1 94.94 82 PRO B O 1
ATOM 2541 N N . LEU B 1 83 ? 11.016 0.777 10.508 1 96.88 83 LEU B N 1
ATOM 2542 C CA . LEU B 1 83 ? 11.297 1.648 9.375 1 96.88 83 LEU B CA 1
ATOM 2543 C C . LEU B 1 83 ? 10.094 1.723 8.438 1 96.88 83 LEU B C 1
ATOM 2545 O O . LEU B 1 83 ? 9.461 0.704 8.148 1 96.88 83 LEU B O 1
ATOM 2549 N N . ILE B 1 84 ? 9.719 2.893 8.062 1 98.12 84 ILE B N 1
ATOM 2550 C CA . ILE B 1 84 ? 8.773 3.109 6.973 1 98.12 84 ILE B CA 1
ATOM 2551 C C . ILE B 1 84 ? 9.398 4.02 5.922 1 98.12 84 ILE B C 1
ATOM 2553 O O . ILE B 1 84 ? 9.789 5.148 6.223 1 98.12 84 ILE B O 1
ATOM 2557 N N . PHE B 1 85 ? 9.539 3.506 4.723 1 98.12 85 PHE B N 1
ATOM 2558 C CA . PHE B 1 85 ? 9.906 4.395 3.631 1 98.12 85 PHE B CA 1
ATOM 2559 C C . PHE B 1 85 ? 8.734 5.285 3.236 1 98.12 85 PHE B C 1
ATOM 2561 O O . PHE B 1 85 ? 7.605 4.809 3.088 1 98.12 85 PHE B O 1
ATOM 2568 N N . VAL B 1 86 ? 8.93 6.562 3.141 1 97.94 86 VAL B N 1
ATOM 2569 C CA . VAL B 1 86 ? 7.973 7.535 2.633 1 97.94 86 VAL B CA 1
ATOM 2570 C C . VAL B 1 86 ? 8.555 8.258 1.418 1 97.94 86 VAL B C 1
ATOM 2572 O O . VAL B 1 86 ? 9.438 9.109 1.558 1 97.94 86 VAL B O 1
ATOM 2575 N N . THR B 1 87 ? 8.047 7.945 0.196 1 95.81 87 THR B N 1
ATOM 2576 C CA . THR B 1 87 ? 8.797 8.367 -0.983 1 95.81 87 THR B CA 1
ATOM 2577 C C . THR B 1 87 ? 7.867 8.555 -2.178 1 95.81 87 THR B C 1
ATOM 2579 O O . THR B 1 87 ? 6.75 8.039 -2.186 1 95.81 87 THR B O 1
ATOM 2582 N N . GLY B 1 88 ? 8.336 9.352 -3.141 1 93.56 88 GLY B N 1
ATOM 2583 C CA . GLY B 1 88 ? 7.602 9.523 -4.387 1 93.56 88 GLY B CA 1
ATOM 2584 C C . GLY B 1 88 ? 7.793 8.367 -5.355 1 93.56 88 GLY B C 1
ATOM 2585 O O . GLY B 1 88 ? 7.133 8.305 -6.391 1 93.56 88 GLY B O 1
ATOM 2586 N N . ARG B 1 89 ? 8.672 7.465 -5.047 1 93.44 89 ARG B N 1
ATOM 2587 C CA . ARG B 1 89 ? 8.906 6.309 -5.91 1 93.44 89 ARG B CA 1
ATOM 2588 C C . ARG B 1 89 ? 7.793 5.277 -5.75 1 93.44 89 ARG B C 1
ATOM 2590 O O . ARG B 1 89 ? 7.602 4.727 -4.664 1 93.44 89 ARG B O 1
ATOM 2597 N N . ASP B 1 90 ? 7.16 4.977 -6.852 1 90.5 90 ASP B N 1
ATOM 2598 C CA . ASP B 1 90 ? 5.992 4.113 -6.711 1 90.5 90 ASP B CA 1
ATOM 2599 C C . ASP B 1 90 ? 6.121 2.867 -7.586 1 90.5 90 ASP B C 1
ATOM 2601 O O . ASP B 1 90 ? 5.164 2.105 -7.734 1 90.5 90 ASP B O 1
ATOM 2605 N N . SER B 1 91 ? 7.344 2.629 -8.133 1 90.25 91 SER B N 1
ATOM 2606 C CA . SER B 1 91 ? 7.512 1.446 -8.969 1 90.25 91 SER B CA 1
ATOM 2607 C C . SER B 1 91 ? 7.441 0.168 -8.141 1 90.25 91 SER B C 1
ATOM 2609 O O . SER B 1 91 ? 7.855 0.15 -6.977 1 90.25 91 SER B O 1
ATOM 2611 N N . PRO B 1 92 ? 6.973 -0.877 -8.734 1 90.25 92 PRO B N 1
ATOM 2612 C CA . PRO B 1 92 ? 6.945 -2.154 -8.016 1 90.25 92 PRO B CA 1
ATOM 2613 C C . PRO B 1 92 ? 8.328 -2.576 -7.516 1 90.25 92 PRO B C 1
ATOM 2615 O O . PRO B 1 92 ? 8.445 -3.09 -6.398 1 90.25 92 PRO B O 1
ATOM 2618 N N . THR B 1 93 ? 9.352 -2.346 -8.328 1 90 93 THR B N 1
ATOM 2619 C CA . THR B 1 93 ? 10.711 -2.725 -7.957 1 90 93 THR B CA 1
ATOM 2620 C C . THR B 1 93 ? 11.172 -1.948 -6.727 1 90 93 THR B C 1
ATOM 2622 O O . THR B 1 93 ? 11.789 -2.516 -5.824 1 90 93 THR B O 1
ATOM 2625 N N . ASP B 1 94 ? 10.812 -0.712 -6.656 1 91.88 94 ASP B N 1
ATOM 2626 C CA . ASP B 1 94 ? 11.164 0.098 -5.496 1 91.88 94 ASP B CA 1
ATOM 2627 C C . ASP B 1 94 ? 10.414 -0.365 -4.25 1 91.88 94 ASP B C 1
ATOM 2629 O O . ASP B 1 94 ? 10.992 -0.448 -3.164 1 91.88 94 ASP B O 1
ATOM 2633 N N . ARG B 1 95 ? 9.18 -0.614 -4.441 1 93.81 95 ARG B N 1
ATOM 2634 C CA . ARG B 1 95 ? 8.359 -1.065 -3.322 1 93.81 95 ARG B CA 1
ATOM 2635 C C . ARG B 1 95 ? 8.883 -2.379 -2.754 1 93.81 95 ARG B C 1
ATOM 2637 O O . ARG B 1 95 ? 9.008 -2.531 -1.537 1 93.81 95 ARG B O 1
ATOM 2644 N N . ILE B 1 96 ? 9.188 -3.285 -3.607 1 92.88 96 ILE B N 1
ATOM 2645 C CA . ILE B 1 96 ? 9.719 -4.582 -3.207 1 92.88 96 ILE B CA 1
ATOM 2646 C C . ILE B 1 96 ? 11.047 -4.391 -2.471 1 92.88 96 ILE B C 1
ATOM 2648 O O . ILE B 1 96 ? 11.258 -4.965 -1.399 1 92.88 96 ILE B O 1
ATOM 2652 N N . ALA B 1 97 ? 11.914 -3.596 -3.02 1 92.12 97 ALA B N 1
ATOM 2653 C CA . ALA B 1 97 ? 13.203 -3.322 -2.389 1 92.12 97 ALA B CA 1
ATOM 2654 C C . ALA B 1 97 ? 13.016 -2.717 -0.999 1 92.12 97 ALA B C 1
ATOM 2656 O O . ALA B 1 97 ? 13.68 -3.127 -0.043 1 92.12 97 ALA B O 1
ATOM 2657 N N . GLY B 1 98 ? 12.148 -1.753 -0.925 1 94 98 GLY B N 1
ATOM 2658 C CA . GLY B 1 98 ? 11.891 -1.105 0.351 1 94 98 GLY B CA 1
ATOM 2659 C C . GLY B 1 98 ? 11.344 -2.055 1.4 1 94 98 GLY B C 1
ATOM 2660 O O . GLY B 1 98 ? 11.828 -2.088 2.531 1 94 98 GLY B O 1
ATOM 2661 N N . LEU B 1 99 ? 10.344 -2.834 1.035 1 93.25 99 LEU B N 1
ATOM 2662 C CA . LEU B 1 99 ? 9.711 -3.77 1.959 1 93.25 99 LEU B CA 1
ATOM 2663 C C . LEU B 1 99 ? 10.695 -4.84 2.412 1 93.25 99 LEU B C 1
ATOM 2665 O O . LEU B 1 99 ? 10.594 -5.355 3.527 1 93.25 99 LEU B O 1
ATOM 2669 N N . SER B 1 100 ? 11.602 -5.18 1.604 1 91.06 100 SER B N 1
ATOM 2670 C CA . SER B 1 100 ? 12.555 -6.254 1.879 1 91.06 100 SER B CA 1
ATOM 2671 C C . SER B 1 100 ? 13.477 -5.891 3.039 1 91.06 100 SER B C 1
ATOM 2673 O O . SER B 1 100 ? 14.148 -6.754 3.596 1 91.06 100 SER B O 1
ATOM 2675 N N . HIS B 1 101 ? 13.508 -4.609 3.418 1 87.75 101 HIS B N 1
ATOM 2676 C CA . HIS B 1 101 ? 14.305 -4.164 4.559 1 87.75 101 HIS B CA 1
ATOM 2677 C C . HIS B 1 101 ? 13.578 -4.43 5.871 1 87.75 101 HIS B C 1
ATOM 2679 O O . HIS B 1 101 ? 14.094 -4.098 6.945 1 87.75 101 HIS B O 1
ATOM 2685 N N . GLY B 1 102 ? 12.422 -4.965 5.824 1 85.38 102 GLY B N 1
ATOM 2686 C CA . GLY B 1 102 ? 11.68 -5.324 7.02 1 85.38 102 GLY B CA 1
ATOM 2687 C C . GLY B 1 102 ? 10.727 -4.242 7.477 1 85.38 102 GLY B C 1
ATOM 2688 O O . GLY B 1 102 ? 10.141 -4.336 8.562 1 85.38 102 GLY B O 1
ATOM 2689 N N . GLY B 1 103 ? 10.57 -3.279 6.82 1 85.94 103 GLY B N 1
ATOM 2690 C CA . GLY B 1 103 ? 9.711 -2.172 7.199 1 85.94 103 GLY B CA 1
ATOM 2691 C C . GLY B 1 103 ? 8.469 -2.057 6.328 1 85.94 103 GLY B C 1
ATOM 2692 O O . GLY B 1 103 ? 7.926 -3.066 5.879 1 85.94 103 GLY B O 1
ATOM 2693 N N . ASP B 1 104 ? 7.914 -0.909 6.301 1 94.81 104 ASP B N 1
ATOM 2694 C CA . ASP B 1 104 ? 6.746 -0.57 5.496 1 94.81 104 ASP B CA 1
ATOM 2695 C C . ASP B 1 104 ? 7.094 0.453 4.418 1 94.81 104 ASP B C 1
ATOM 2697 O O . ASP B 1 104 ? 8.227 0.932 4.355 1 94.81 104 ASP B O 1
ATOM 2701 N N . TYR B 1 105 ? 6.219 0.616 3.539 1 96.5 105 TYR B N 1
ATOM 2702 C CA . TYR B 1 105 ? 6.445 1.459 2.371 1 96.5 105 TYR B CA 1
ATOM 2703 C C . TYR B 1 105 ? 5.215 2.309 2.064 1 96.5 105 TYR B C 1
ATOM 2705 O O . TYR B 1 105 ? 4.121 1.776 1.862 1 96.5 105 TYR B O 1
ATOM 2713 N N . VAL B 1 106 ? 5.383 3.629 2.053 1 96.62 106 VAL B N 1
ATOM 2714 C CA . VAL B 1 106 ? 4.297 4.57 1.798 1 96.62 106 VAL B CA 1
ATOM 2715 C C . VAL B 1 106 ? 4.688 5.512 0.66 1 96.62 106 VAL B C 1
ATOM 2717 O O . VAL B 1 106 ? 5.785 6.074 0.657 1 96.62 106 VAL B O 1
ATOM 2720 N N . THR B 1 107 ? 3.777 5.707 -0.302 1 94.5 107 THR B N 1
ATOM 2721 C CA . THR B 1 107 ? 4.07 6.57 -1.44 1 94.5 107 THR B CA 1
ATOM 2722 C C . THR B 1 107 ? 3.516 7.973 -1.212 1 94.5 107 THR B C 1
ATOM 2724 O O . THR B 1 107 ? 2.463 8.141 -0.591 1 94.5 107 THR B O 1
ATOM 2727 N N . LYS B 1 108 ? 4.188 8.977 -1.721 1 93.94 108 LYS B N 1
ATOM 2728 C CA . LYS B 1 108 ? 3.715 10.359 -1.758 1 93.94 108 LYS B CA 1
ATOM 2729 C C . LYS B 1 108 ? 2.781 10.586 -2.943 1 93.94 108 LYS B C 1
ATOM 2731 O O . LYS B 1 108 ? 2.973 10.008 -4.012 1 93.94 108 LYS B O 1
ATOM 2736 N N . PRO B 1 109 ? 1.808 11.477 -2.762 1 93.31 109 PRO B N 1
ATOM 2737 C CA . PRO B 1 109 ? 1.458 12.258 -1.571 1 93.31 109 PRO B CA 1
ATOM 2738 C C . PRO B 1 109 ? 0.919 11.391 -0.436 1 93.31 109 PRO B C 1
ATOM 2740 O O . PRO B 1 109 ? 0.184 10.43 -0.684 1 93.31 109 PRO B O 1
ATOM 2743 N N . VAL B 1 110 ? 1.188 11.805 0.729 1 92.88 110 VAL B N 1
ATOM 2744 C CA . VAL B 1 110 ? 0.963 10.953 1.889 1 92.88 110 VAL B CA 1
ATOM 2745 C C . VAL B 1 110 ? -0.448 11.172 2.428 1 92.88 110 VAL B C 1
ATOM 2747 O O . VAL B 1 110 ? -0.896 12.312 2.564 1 92.88 110 VAL B O 1
ATOM 2750 N N . ASP B 1 111 ? -1.114 10.047 2.637 1 93.38 111 ASP B N 1
ATOM 2751 C CA . ASP B 1 111 ? -2.299 10.102 3.486 1 93.38 111 ASP B CA 1
ATOM 2752 C C . ASP B 1 111 ? -1.915 10.086 4.965 1 93.38 111 ASP B C 1
ATOM 2754 O O . ASP B 1 111 ? -1.436 9.07 5.477 1 93.38 111 ASP B O 1
ATOM 2758 N N . LEU B 1 112 ? -2.156 11.156 5.648 1 94.25 112 LEU B N 1
ATOM 2759 C CA . LEU B 1 112 ? -1.65 11.367 7.004 1 94.25 112 LEU B CA 1
ATOM 2760 C C . LEU B 1 112 ? -2.229 10.328 7.961 1 94.25 112 LEU B C 1
ATOM 2762 O O . LEU B 1 112 ? -1.518 9.812 8.828 1 94.25 112 LEU B O 1
ATOM 2766 N N . LEU B 1 113 ? -3.52 10.086 7.824 1 94.06 113 LEU B N 1
ATOM 2767 C CA . LEU B 1 113 ? -4.129 9.109 8.719 1 94.06 113 LEU B CA 1
ATOM 2768 C C . LEU B 1 113 ? -3.586 7.711 8.453 1 94.06 113 LEU B C 1
ATOM 2770 O O . LEU B 1 113 ? -3.295 6.965 9.391 1 94.06 113 LEU B O 1
ATOM 2774 N N . GLU B 1 114 ? -3.498 7.34 7.211 1 94.69 114 GLU B N 1
ATOM 2775 C CA . GLU B 1 114 ? -2.918 6.043 6.871 1 94.69 114 GLU B CA 1
ATOM 2776 C C . GLU B 1 114 ? -1.507 5.906 7.438 1 94.69 114 GLU B C 1
ATOM 2778 O O . GLU B 1 114 ? -1.15 4.859 7.984 1 94.69 114 GLU B O 1
ATOM 2783 N N . LEU B 1 115 ? -0.676 6.914 7.234 1 96.44 115 LEU B N 1
ATOM 2784 C CA . LEU B 1 115 ? 0.682 6.895 7.77 1 96.44 115 LEU B CA 1
ATOM 2785 C C . LEU B 1 115 ? 0.67 6.684 9.281 1 96.44 115 LEU B C 1
ATOM 2787 O O . LEU B 1 115 ? 1.437 5.871 9.805 1 96.44 115 LEU B O 1
ATOM 2791 N N . LEU B 1 116 ? -0.196 7.383 9.992 1 95.81 116 LEU B N 1
ATOM 2792 C CA . LEU B 1 116 ? -0.288 7.27 11.445 1 95.81 116 LEU B CA 1
ATOM 2793 C C . LEU B 1 116 ? -0.635 5.844 11.859 1 95.81 116 LEU B C 1
ATOM 2795 O O . LEU B 1 116 ? -0.051 5.305 12.805 1 95.81 116 LEU B O 1
ATOM 2799 N N . ILE B 1 117 ? -1.568 5.246 11.203 1 94.31 117 ILE B N 1
ATOM 2800 C CA . ILE B 1 117 ? -2.002 3.893 11.531 1 94.31 117 ILE B CA 1
ATOM 2801 C C . ILE B 1 117 ? -0.854 2.912 11.305 1 94.31 117 ILE B C 1
ATOM 2803 O O . ILE B 1 117 ? -0.633 2.004 12.102 1 94.31 117 ILE B O 1
ATOM 2807 N N . ARG B 1 118 ? -0.135 3.066 10.195 1 95.19 118 ARG B N 1
ATOM 2808 C CA . ARG B 1 118 ? 1.014 2.211 9.922 1 95.19 118 ARG B CA 1
ATOM 2809 C C . ARG B 1 118 ? 2.078 2.359 11.008 1 95.19 118 ARG B C 1
ATOM 2811 O O . ARG B 1 118 ? 2.686 1.372 11.422 1 95.19 118 ARG B O 1
ATOM 2818 N N . ILE B 1 119 ? 2.326 3.59 11.422 1 95.69 119 ILE B N 1
ATOM 2819 C CA . ILE B 1 119 ? 3.266 3.846 12.508 1 95.69 119 ILE B CA 1
ATOM 2820 C C . ILE B 1 119 ? 2.811 3.109 13.766 1 95.69 119 ILE B C 1
ATOM 2822 O O . ILE B 1 119 ? 3.598 2.395 14.391 1 95.69 119 ILE B O 1
ATOM 2826 N N . ARG B 1 120 ? 1.582 3.234 14.086 1 92.75 120 ARG B N 1
ATOM 2827 C CA . ARG B 1 120 ? 1.02 2.596 15.273 1 92.75 120 ARG B CA 1
ATOM 2828 C C . ARG B 1 120 ? 1.167 1.079 15.203 1 92.75 120 ARG B C 1
ATOM 2830 O O . ARG B 1 120 ? 1.592 0.443 16.172 1 92.75 120 ARG B O 1
ATOM 2837 N N . ASN B 1 121 ? 0.756 0.545 14.078 1 90.62 121 ASN B N 1
ATOM 2838 C CA . ASN B 1 121 ? 0.828 -0.9 13.898 1 90.62 121 ASN B CA 1
ATOM 2839 C C . ASN B 1 121 ? 2.254 -1.417 14.078 1 90.62 121 ASN B C 1
ATOM 2841 O O . ASN B 1 121 ? 2.467 -2.459 14.703 1 90.62 121 ASN B O 1
ATOM 2845 N N . LEU B 1 122 ? 3.213 -0.724 13.547 1 91.25 122 LEU B N 1
ATOM 2846 C CA . LEU B 1 122 ? 4.605 -1.152 13.625 1 91.25 122 LEU B CA 1
ATOM 2847 C C . LEU B 1 122 ? 5.125 -1.031 15.055 1 91.25 122 LEU B C 1
ATOM 2849 O O . LEU B 1 122 ? 5.852 -1.905 15.531 1 91.25 122 LEU B O 1
ATOM 2853 N N . LEU B 1 123 ? 4.742 0.026 15.727 1 90.69 123 LEU B N 1
ATOM 2854 C CA . LEU B 1 123 ? 5.207 0.245 17.094 1 90.69 123 LEU B CA 1
ATOM 2855 C C . LEU B 1 123 ? 4.586 -0.771 18.047 1 90.69 123 LEU B C 1
ATOM 2857 O O . LEU B 1 123 ? 5.223 -1.188 19.016 1 90.69 123 LEU B O 1
ATOM 2861 N N . ARG B 1 124 ? 3.359 -1.12 17.797 1 84.19 124 ARG B N 1
ATOM 2862 C CA . ARG B 1 124 ? 2.688 -2.123 18.609 1 84.19 124 ARG B CA 1
ATOM 2863 C C . ARG B 1 124 ? 3.379 -3.479 18.5 1 84.19 124 ARG B C 1
ATOM 2865 O O . ARG B 1 124 ? 3.545 -4.184 19.5 1 84.19 124 ARG B O 1
ATOM 2872 N N . ARG B 1 125 ? 3.764 -3.852 17.375 1 78.19 125 ARG B N 1
ATOM 2873 C CA . ARG B 1 125 ? 4.363 -5.156 17.109 1 78.19 125 ARG B CA 1
ATOM 2874 C C . ARG B 1 125 ? 5.793 -5.215 17.625 1 78.19 125 ARG B C 1
ATOM 2876 O O . ARG B 1 125 ? 6.289 -6.293 17.969 1 78.19 125 ARG B O 1
ATOM 2883 N N . SER B 1 126 ? 6.508 -4.117 17.547 1 70.5 126 SER B N 1
ATOM 2884 C CA . SER B 1 126 ? 7.883 -4.062 18.031 1 70.5 126 SER B CA 1
ATOM 2885 C C . SER B 1 126 ? 7.93 -4.082 19.562 1 70.5 126 SER B C 1
ATOM 2887 O O . SER B 1 126 ? 8.93 -4.492 20.156 1 70.5 126 SER B O 1
ATOM 2889 N N . GLY B 1 127 ? 6.941 -3.439 20.281 1 60.12 127 GLY B N 1
ATOM 2890 C CA . GLY B 1 127 ? 6.898 -3.43 21.734 1 60.12 127 GLY B CA 1
ATOM 2891 C C . GLY B 1 127 ? 6.336 -4.707 22.312 1 60.12 127 GLY B C 1
ATOM 2892 O O . GLY B 1 127 ? 5.992 -4.754 23.5 1 60.12 127 GLY B O 1
ATOM 2893 N N . ALA B 1 128 ? 6.02 -5.828 21.5 1 48.66 128 ALA B N 1
ATOM 2894 C CA . ALA B 1 128 ? 5.484 -7.012 22.172 1 48.66 128 ALA B CA 1
ATOM 2895 C C . ALA B 1 128 ? 6.27 -7.32 23.453 1 48.66 128 ALA B C 1
ATOM 2897 O O . ALA B 1 128 ? 7.297 -8 23.406 1 48.66 128 ALA B O 1
ATOM 2898 N N . SER B 1 129 ? 6.77 -6.465 24.234 1 40.22 129 SER B N 1
ATOM 2899 C CA . SER B 1 129 ? 6.895 -7.098 25.547 1 40.22 129 SER B CA 1
ATOM 2900 C C . SER B 1 129 ? 5.633 -7.871 25.906 1 40.22 129 SER B C 1
ATOM 2902 O O . SER B 1 129 ? 4.523 -7.457 25.562 1 40.22 129 SER B O 1
ATOM 2904 N N . PRO B 1 130 ? 5.734 -9.211 26.234 1 36.78 130 PRO B N 1
ATOM 2905 C CA . PRO B 1 130 ? 4.734 -10.203 26.625 1 36.78 130 PRO B CA 1
ATOM 2906 C C . PRO B 1 130 ? 3.578 -9.602 27.422 1 36.78 130 PRO B C 1
ATOM 2908 O O . PRO B 1 130 ? 2.734 -10.328 27.953 1 36.78 130 PRO B O 1
ATOM 2911 N N . ASN B 1 131 ? 3.734 -8.438 28.125 1 34.19 131 ASN B N 1
ATOM 2912 C CA . ASN B 1 131 ? 2.689 -8.273 29.125 1 34.19 131 ASN B CA 1
ATOM 2913 C C . ASN B 1 131 ? 1.323 -8.047 28.484 1 34.19 131 ASN B C 1
ATOM 2915 O O . ASN B 1 131 ? 1.19 -7.238 27.562 1 34.19 131 ASN B O 1
ATOM 2919 N N . PRO B 1 132 ? 0.492 -9.047 28.641 1 35.91 132 PRO B N 1
ATOM 2920 C CA . PRO B 1 132 ? -0.914 -8.875 28.266 1 35.91 132 PRO B CA 1
ATOM 2921 C C . PRO B 1 132 ? -1.382 -7.422 28.375 1 35.91 132 PRO B C 1
ATOM 2923 O O . PRO B 1 132 ? -0.956 -6.703 29.281 1 35.91 132 PRO B O 1
ATOM 2926 N N . PRO B 1 133 ? -1.632 -6.762 27.312 1 35.62 133 PRO B N 1
ATOM 2927 C CA . PRO B 1 133 ? -2.15 -5.422 27.609 1 35.62 133 PRO B CA 1
ATOM 2928 C C . PRO B 1 133 ? -2.959 -5.379 28.906 1 35.62 133 PRO B C 1
ATOM 2930 O O . PRO B 1 133 ? -3.803 -6.25 29.141 1 35.62 133 PRO B O 1
ATOM 2933 N N . ALA B 1 134 ? -2.406 -5.039 30.062 1 32.69 134 ALA B N 1
ATOM 2934 C CA . ALA B 1 134 ? -3.316 -4.852 31.188 1 32.69 134 ALA B CA 1
ATOM 2935 C C . ALA B 1 134 ? -4.664 -4.312 30.719 1 32.69 134 ALA B C 1
ATOM 2937 O O . ALA B 1 134 ? -4.75 -3.66 29.672 1 32.69 134 ALA B O 1
ATOM 2938 N N . PRO B 1 135 ? -5.777 -4.867 31.234 1 31.19 135 PRO B N 1
ATOM 2939 C CA . PRO B 1 135 ? -7.027 -4.164 30.938 1 31.19 135 PRO B CA 1
ATOM 2940 C C . PRO B 1 135 ? -6.844 -2.65 30.828 1 31.19 135 PRO B C 1
ATOM 2942 O O . PRO B 1 135 ? -6.488 -1.998 31.812 1 31.19 135 PRO B O 1
ATOM 2945 N N . VAL B 1 136 ? -6.023 -2.141 30.031 1 32.19 136 VAL B N 1
ATOM 2946 C CA . VAL B 1 136 ? -5.816 -0.696 30.016 1 32.19 136 VAL B CA 1
ATOM 2947 C C . VAL B 1 136 ? -7.113 0.018 30.391 1 32.19 136 VAL B C 1
ATOM 2949 O O . VAL B 1 136 ? -8.195 -0.363 29.938 1 32.19 136 VAL B O 1
ATOM 2952 N N . GLU B 1 137 ? -7.367 0.381 31.531 1 30.94 137 GLU B N 1
ATOM 2953 C CA . GLU B 1 137 ? -8.352 1.404 31.859 1 30.94 137 GLU B CA 1
ATOM 2954 C C . GLU B 1 137 ? -8.594 2.346 30.688 1 30.94 137 GLU B C 1
ATOM 2956 O O . GLU B 1 137 ? -7.684 2.604 29.891 1 30.94 137 GLU B O 1
ATOM 2961 N N . SER B 1 138 ? -9.891 2.66 30.172 1 33.41 138 SER B N 1
ATOM 2962 C CA . SER B 1 138 ? -10.578 3.527 29.219 1 33.41 138 SER B CA 1
ATOM 2963 C C . SER B 1 138 ? -9.828 4.84 29.016 1 33.41 138 SER B C 1
ATOM 2965 O O . SER B 1 138 ? -10.344 5.91 29.344 1 33.41 138 SER B O 1
ATOM 2967 N N . VAL B 1 139 ? -8.68 4.996 29.578 1 32.91 139 VAL B N 1
ATOM 2968 C CA . VAL B 1 139 ? -8.281 6.383 29.344 1 32.91 139 VAL B CA 1
ATOM 2969 C C . VAL B 1 139 ? -8.383 6.699 27.844 1 32.91 139 VAL B C 1
ATOM 2971 O O . VAL B 1 139 ? -8.055 5.859 27.016 1 32.91 139 VAL B O 1
ATOM 2974 N N . ALA B 1 140 ? -9.258 7.523 27.406 1 34.09 140 ALA B N 1
ATOM 2975 C CA . ALA B 1 140 ? -9.664 8.055 26.109 1 34.09 140 ALA B CA 1
ATOM 2976 C C . ALA B 1 140 ? -8.453 8.352 25.234 1 34.09 140 ALA B C 1
ATOM 2978 O O . ALA B 1 140 ? -7.809 9.398 25.391 1 34.09 140 ALA B O 1
ATOM 2979 N N . VAL B 1 141 ? -7.473 7.617 25.188 1 38.62 141 VAL B N 1
ATOM 2980 C CA . VAL B 1 141 ? -6.484 7.918 24.156 1 38.62 141 VAL B CA 1
ATOM 2981 C C . VAL B 1 141 ? -7.191 8.352 22.875 1 38.62 141 VAL B C 1
ATOM 2983 O O . VAL B 1 141 ? -8.203 7.758 22.484 1 38.62 141 VAL B O 1
ATOM 2986 N N . PRO B 1 142 ? -7.066 9.641 22.516 1 42.75 142 PRO B N 1
ATOM 2987 C CA . PRO B 1 142 ? -7.777 9.977 21.281 1 42.75 142 PRO B CA 1
ATOM 2988 C C . PRO B 1 142 ? -7.551 8.953 20.172 1 42.75 142 PRO B C 1
ATOM 2990 O O . PRO B 1 142 ? -6.441 8.438 20.016 1 42.75 142 PRO B O 1
ATOM 2993 N N . SER B 1 143 ? -8.383 8.109 19.781 1 54.91 143 SER B N 1
ATOM 2994 C CA . SER B 1 143 ? -8.43 7.188 18.656 1 54.91 143 SER B CA 1
ATOM 2995 C C . SER B 1 143 ? -7.703 7.758 17.438 1 54.91 143 SER B C 1
ATOM 2997 O O . SER B 1 143 ? -7.773 8.961 17.188 1 54.91 143 SER B O 1
ATOM 2999 N N . PRO B 1 144 ? -6.484 7.184 16.969 1 54.84 144 PRO B N 1
ATOM 3000 C CA . PRO B 1 144 ? -5.828 7.637 15.75 1 54.84 144 PRO B CA 1
ATOM 3001 C C . PRO B 1 144 ? -6.789 8.344 14.797 1 54.84 144 PRO B C 1
ATOM 3003 O O . PRO B 1 144 ? -6.352 8.992 13.844 1 54.84 144 PRO B O 1
ATOM 3006 N N . ASP B 1 145 ? -7.93 8.383 15.227 1 64.38 145 ASP B N 1
ATOM 3007 C CA . ASP B 1 145 ? -9 8.859 14.359 1 64.38 145 ASP B CA 1
ATOM 3008 C C . ASP B 1 145 ? -9.531 10.211 14.836 1 64.38 145 ASP B C 1
ATOM 3010 O O . ASP B 1 145 ? -10.68 10.57 14.562 1 64.38 145 ASP B O 1
ATOM 3014 N N . ALA B 1 146 ? -8.555 10.891 15.594 1 74.75 146 ALA B N 1
ATOM 3015 C CA . ALA B 1 146 ? -9.125 12.164 16.031 1 74.75 146 ALA B CA 1
ATOM 3016 C C . ALA B 1 146 ? -9.266 13.141 14.875 1 74.75 146 ALA B C 1
ATOM 3018 O O . ALA B 1 146 ? -8.328 13.32 14.086 1 74.75 146 ALA B O 1
ATOM 3019 N N . PRO B 1 147 ? -10.391 13.656 14.75 1 82.25 147 PRO B N 1
ATOM 3020 C CA . PRO B 1 147 ? -10.586 14.641 13.688 1 82.25 147 PRO B CA 1
ATOM 3021 C C . PRO B 1 147 ? -9.734 15.898 13.875 1 82.25 147 PRO B C 1
ATOM 3023 O O . PRO B 1 147 ? -9.32 16.203 15 1 82.25 147 PRO B O 1
ATOM 3026 N N . LEU B 1 148 ? -9.359 16.5 12.766 1 89.19 148 LEU B N 1
ATOM 3027 C CA . LEU B 1 148 ? -8.734 17.812 12.812 1 89.19 148 LEU B CA 1
ATOM 3028 C C . LEU B 1 148 ? -9.789 18.906 12.953 1 89.19 148 LEU B C 1
ATOM 3030 O O . LEU B 1 148 ? -10.703 19.016 12.133 1 89.19 148 LEU B O 1
ATOM 3034 N N . THR B 1 149 ? -9.695 19.625 14 1 88.94 149 THR B N 1
ATOM 3035 C CA . THR B 1 149 ? -10.703 20.656 14.266 1 88.94 149 THR B CA 1
ATOM 3036 C C . THR B 1 149 ? -10.102 22.047 14.109 1 88.94 149 THR B C 1
ATOM 3038 O O . THR B 1 149 ? -8.922 22.25 14.406 1 88.94 149 THR B O 1
ATOM 3041 N N . PHE B 1 150 ? -10.93 22.984 13.57 1 87.75 150 PHE B N 1
ATOM 3042 C CA . PHE B 1 150 ? -10.547 24.391 13.422 1 87.75 150 PHE B CA 1
ATOM 3043 C C . PHE B 1 150 ? -11.773 25.281 13.336 1 87.75 150 PHE B C 1
ATOM 3045 O O . PHE B 1 150 ? -12.625 25.094 12.461 1 87.75 150 PHE B O 1
ATOM 3052 N N . ARG B 1 151 ? -11.883 26.188 14.289 1 87.25 151 ARG B N 1
ATOM 3053 C CA . ARG B 1 151 ? -12.969 27.172 14.352 1 87.25 151 ARG B CA 1
ATOM 3054 C C . ARG B 1 151 ? -14.328 26.469 14.312 1 87.25 151 ARG B C 1
ATOM 3056 O O . ARG B 1 151 ? -15.211 26.875 13.547 1 87.25 151 ARG B O 1
ATOM 3063 N N . GLY B 1 152 ? -14.438 25.453 15.062 1 88.25 152 GLY B N 1
ATOM 3064 C CA . GLY B 1 152 ? -15.695 24.75 15.172 1 88.25 152 GLY B CA 1
ATOM 3065 C C . GLY B 1 152 ? -15.898 23.719 14.07 1 88.25 152 GLY B C 1
ATOM 3066 O O . GLY B 1 152 ? -16.75 22.844 14.18 1 88.25 152 GLY B O 1
ATOM 3067 N N . TRP B 1 153 ? -15.086 23.875 13.016 1 92.19 153 TRP B N 1
ATOM 3068 C CA . TRP B 1 153 ? -15.148 22.875 11.945 1 92.19 153 TRP B CA 1
ATOM 3069 C C . TRP B 1 153 ? -14.43 21.594 12.352 1 92.19 153 TRP B C 1
ATOM 3071 O O . TRP B 1 153 ? -13.469 21.641 13.133 1 92.19 153 TRP B O 1
ATOM 3081 N N . ARG B 1 154 ? -14.93 20.516 11.797 1 93.44 154 ARG B N 1
ATOM 3082 C CA . ARG B 1 154 ? -14.297 19.234 12.062 1 93.44 154 ARG B CA 1
ATOM 3083 C C . ARG B 1 154 ? -14.008 18.484 10.766 1 93.44 154 ARG B C 1
ATOM 3085 O O . ARG B 1 154 ? -14.922 18.188 10 1 93.44 154 ARG B O 1
ATOM 3092 N N . LEU B 1 155 ? -12.75 18.25 10.547 1 94.62 155 LEU B N 1
ATOM 3093 C CA . LEU B 1 155 ? -12.344 17.422 9.414 1 94.62 155 LEU B CA 1
ATOM 3094 C C . LEU B 1 155 ? -12.141 15.977 9.844 1 94.62 155 LEU B C 1
ATOM 3096 O O . LEU B 1 155 ? -11.172 15.664 10.547 1 94.62 155 LEU B O 1
ATOM 3100 N N . ASP B 1 156 ? -13.062 15.086 9.445 1 93.62 156 ASP B N 1
ATOM 3101 C CA . ASP B 1 156 ? -13 13.664 9.758 1 93.62 156 ASP B CA 1
ATOM 3102 C C . ASP B 1 156 ? -12.094 12.922 8.773 1 93.62 156 ASP B C 1
ATOM 3104 O O . ASP B 1 156 ? -12.445 12.758 7.605 1 93.62 156 ASP B O 1
ATOM 3108 N N . LEU B 1 157 ? -10.977 12.453 9.273 1 92.56 157 LEU B N 1
ATOM 3109 C CA . LEU B 1 157 ? -9.969 11.867 8.391 1 92.56 157 LEU B CA 1
ATOM 3110 C C . LEU B 1 157 ? -10.352 10.445 8 1 92.56 157 LEU B C 1
ATOM 3112 O O . LEU B 1 157 ? -9.875 9.93 6.988 1 92.56 157 LEU B O 1
ATOM 3116 N N . VAL B 1 158 ? -11.164 9.789 8.773 1 89.56 158 VAL B N 1
ATOM 3117 C CA . VAL B 1 158 ? -11.609 8.43 8.477 1 89.56 158 VAL B CA 1
ATOM 3118 C C . VAL B 1 158 ? -12.656 8.453 7.363 1 89.56 158 VAL B C 1
ATOM 3120 O O . VAL B 1 158 ? -12.508 7.766 6.352 1 89.56 158 VAL B O 1
ATOM 3123 N N . ARG B 1 159 ? -13.633 9.297 7.52 1 89.94 159 ARG B N 1
ATOM 3124 C CA . ARG B 1 159 ? -14.727 9.398 6.555 1 89.94 159 ARG B CA 1
ATOM 3125 C C . ARG B 1 159 ? -14.344 10.305 5.391 1 89.94 159 ARG B C 1
ATOM 3127 O O . ARG B 1 159 ? -15.055 10.359 4.383 1 89.94 159 ARG B O 1
ATOM 3134 N N . ARG B 1 160 ? -13.258 10.984 5.531 1 93.31 160 ARG B N 1
ATOM 3135 C CA . ARG B 1 160 ? -12.812 11.961 4.547 1 93.31 160 ARG B CA 1
ATOM 3136 C C . ARG B 1 160 ? -13.914 12.961 4.23 1 93.31 160 ARG B C 1
ATOM 3138 O O . ARG B 1 160 ? -14.219 13.211 3.062 1 93.31 160 ARG B O 1
ATOM 3145 N N . ALA B 1 161 ? -14.422 13.555 5.32 1 94.81 161 ALA B N 1
ATOM 3146 C CA . ALA B 1 161 ? -15.547 14.477 5.23 1 94.81 161 ALA B CA 1
ATOM 3147 C C . ALA B 1 161 ? -15.359 15.664 6.168 1 94.81 161 ALA B C 1
ATOM 3149 O O . ALA B 1 161 ? -14.531 15.617 7.082 1 94.81 161 ALA B O 1
ATOM 3150 N N . LEU B 1 162 ? -16.109 16.719 5.855 1 96.12 162 LEU B N 1
ATOM 3151 C CA . LEU B 1 162 ? -16.078 17.938 6.66 1 96.12 162 LEU B CA 1
ATOM 3152 C C . LEU B 1 162 ? -17.406 18.141 7.371 1 96.12 162 LEU B C 1
ATOM 3154 O O . LEU B 1 162 ? -18.469 17.922 6.789 1 96.12 162 LEU B O 1
ATOM 3158 N N . PHE B 1 163 ? -17.328 18.562 8.586 1 95.25 163 PHE B N 1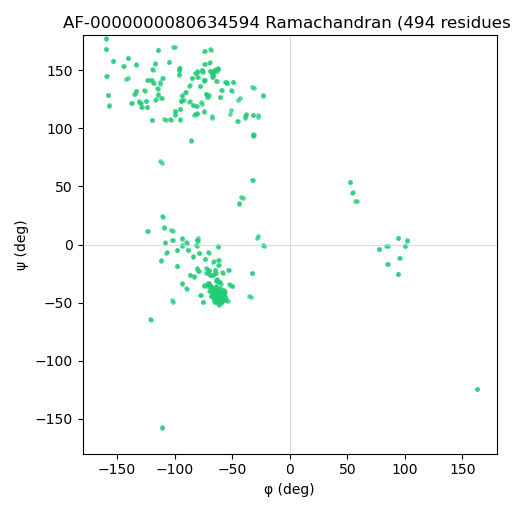
ATOM 3159 C CA . PHE B 1 163 ? -18.531 18.906 9.344 1 95.25 163 PHE B CA 1
ATOM 3160 C C . PHE B 1 163 ? -18.516 20.375 9.75 1 95.25 163 PHE B C 1
ATOM 3162 O O . PHE B 1 163 ? -17.5 20.891 10.211 1 95.25 163 PHE B O 1
ATOM 3169 N N . ARG B 1 164 ? -19.641 20.984 9.641 1 92.75 164 ARG B N 1
ATOM 3170 C CA . ARG B 1 164 ? -19.812 22.375 10.055 1 92.75 164 ARG B CA 1
ATOM 3171 C C . ARG B 1 164 ? -19.859 22.5 11.578 1 92.75 164 ARG B C 1
ATOM 3173 O O . ARG B 1 164 ? -19.984 21.484 12.273 1 92.75 164 ARG B O 1
ATOM 3180 N N . PRO B 1 165 ? -19.719 23.75 12.023 1 89.94 165 PRO B N 1
ATOM 3181 C CA . PRO B 1 165 ? -19.828 23.953 13.469 1 89.94 165 PRO B CA 1
ATOM 3182 C C . PRO B 1 165 ? -21.156 23.469 14.039 1 89.94 165 PRO B C 1
ATOM 3184 O O . PRO B 1 165 ? -21.219 23.047 15.195 1 89.94 165 PRO B O 1
ATOM 3187 N N . ASP B 1 166 ? -22.188 23.406 13.234 1 90.62 166 ASP B N 1
ATOM 3188 C CA . ASP B 1 166 ? -23.516 22.984 13.711 1 90.62 166 ASP B CA 1
ATOM 3189 C C . ASP B 1 166 ? -23.672 21.469 13.625 1 90.62 166 ASP B C 1
ATOM 3191 O O . ASP B 1 166 ? -24.719 20.922 13.969 1 90.62 166 ASP B O 1
ATOM 3195 N N . GLY B 1 167 ? -22.719 20.828 13.094 1 92.12 167 GLY B N 1
ATOM 3196 C CA . GLY B 1 167 ? -22.719 19.375 13.062 1 92.12 167 GLY B CA 1
ATOM 3197 C C . GLY B 1 167 ? -23.156 18.812 11.727 1 92.12 167 GLY B C 1
ATOM 3198 O O . GLY B 1 167 ? -23.094 17.594 11.508 1 92.12 167 GLY B O 1
ATOM 3199 N N . SER B 1 168 ? -23.5 19.703 10.781 1 93.75 168 SER B N 1
ATOM 3200 C CA . SER B 1 168 ? -23.969 19.234 9.484 1 93.75 168 SER B CA 1
ATOM 3201 C C . SER B 1 168 ? -22.812 18.719 8.633 1 93.75 168 SER B C 1
ATOM 3203 O O . SER B 1 168 ? -21.734 19.297 8.656 1 93.75 168 SER B O 1
ATOM 3205 N N . TYR B 1 169 ? -23.172 17.734 7.82 1 93 169 TYR B N 1
ATOM 3206 C CA . TYR B 1 169 ? -22.234 17 6.984 1 93 169 TYR B CA 1
ATOM 3207 C C . TYR B 1 169 ? -22.016 17.719 5.656 1 93 169 TYR B C 1
ATOM 3209 O O . TYR B 1 169 ? -22.953 18.203 5.039 1 93 169 TYR B O 1
ATOM 3217 N N . LEU B 1 170 ? -20.719 17.797 5.199 1 94.31 170 LEU B N 1
ATOM 3218 C CA . LEU B 1 170 ? -20.359 18.297 3.877 1 94.31 170 LEU B CA 1
ATOM 3219 C C . LEU B 1 170 ? -19.422 17.328 3.162 1 94.31 170 LEU B C 1
ATOM 3221 O O . LEU B 1 170 ? -18.344 17.031 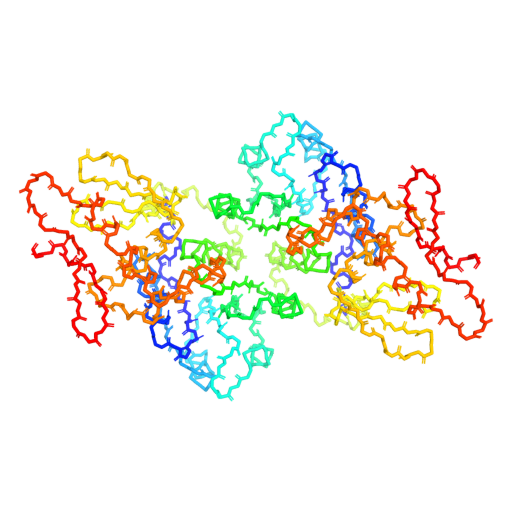3.656 1 94.31 170 LEU B O 1
ATOM 3225 N N . ALA B 1 171 ? -19.844 16.844 1.976 1 94.62 171 ALA B N 1
ATOM 3226 C CA . ALA B 1 171 ? -19.016 15.945 1.169 1 94.62 171 ALA B CA 1
ATOM 3227 C C . ALA B 1 171 ? -17.875 16.703 0.499 1 94.62 171 ALA B C 1
ATOM 3229 O O . ALA B 1 171 ? -18.062 17.828 0.039 1 94.62 171 ALA B O 1
ATOM 3230 N N . LEU B 1 172 ? -16.75 16.078 0.451 1 95.88 172 LEU B N 1
ATOM 3231 C CA . LEU B 1 172 ? -15.586 16.625 -0.237 1 95.88 172 LEU B CA 1
ATOM 3232 C C . LEU B 1 172 ? -15.117 15.688 -1.346 1 95.88 172 LEU B C 1
ATOM 3234 O O . LEU B 1 172 ? -15.164 14.469 -1.188 1 95.88 172 LEU B O 1
ATOM 3238 N N . THR B 1 173 ? -14.711 16.25 -2.416 1 92.62 173 THR B N 1
ATOM 3239 C CA . THR B 1 173 ? -13.977 15.438 -3.381 1 92.62 173 THR B CA 1
ATOM 3240 C C . THR B 1 173 ? -12.602 15.062 -2.836 1 92.62 173 THR B C 1
ATOM 3242 O O . THR B 1 173 ? -12.156 15.609 -1.821 1 92.62 173 THR B O 1
ATOM 3245 N N . THR B 1 174 ? -11.938 14.133 -3.51 1 91.62 174 THR B N 1
ATOM 3246 C CA . THR B 1 174 ? -10.625 13.688 -3.055 1 91.62 174 THR B CA 1
ATOM 3247 C C . THR B 1 174 ? -9.648 14.859 -3.012 1 91.62 174 THR B C 1
ATOM 3249 O O . THR B 1 174 ? -8.898 15.008 -2.047 1 91.62 174 THR B O 1
ATOM 3252 N N . GLY B 1 175 ? -9.703 15.664 -4.055 1 93.56 175 GLY B N 1
ATOM 3253 C CA . GLY B 1 175 ? -8.82 16.812 -4.102 1 93.56 175 GLY B CA 1
ATOM 3254 C C . GLY B 1 175 ? -9.109 17.828 -3.012 1 93.56 175 GLY B C 1
ATOM 3255 O O . GLY B 1 175 ? -8.188 18.344 -2.375 1 93.56 175 GLY B O 1
ATOM 3256 N N . GLU B 1 176 ? -10.359 18.141 -2.805 1 95.81 176 GLU B N 1
ATOM 3257 C CA . GLU B 1 176 ? -10.758 19.062 -1.75 1 95.81 176 GLU B CA 1
ATOM 3258 C C . GLU B 1 176 ? -10.305 18.562 -0.379 1 95.81 176 GLU B C 1
ATOM 3260 O O . GLU B 1 176 ? -9.75 19.328 0.413 1 95.81 176 GLU B O 1
ATOM 3265 N N . PHE B 1 177 ? -10.508 17.344 -0.194 1 95.75 177 PHE B N 1
ATOM 3266 C CA . PHE B 1 177 ? -10.125 16.75 1.082 1 95.75 177 PHE B CA 1
ATOM 3267 C C . PHE B 1 177 ? -8.625 16.859 1.299 1 95.75 177 PHE B C 1
ATOM 3269 O O . PHE B 1 177 ? -8.172 17.281 2.365 1 95.75 177 PHE B O 1
ATOM 3276 N N . ASN B 1 178 ? -7.875 16.438 0.334 1 95.31 178 ASN B N 1
ATOM 3277 C CA . ASN B 1 178 ? -6.422 16.422 0.471 1 95.31 178 ASN B CA 1
ATOM 3278 C C . ASN B 1 178 ? -5.871 17.812 0.75 1 95.31 178 ASN B C 1
ATOM 3280 O O . ASN B 1 178 ? -4.988 17.984 1.591 1 95.31 178 ASN B O 1
ATOM 3284 N N . ILE B 1 179 ? -6.391 18.766 0.084 1 96.19 179 ILE B N 1
ATOM 3285 C CA . ILE B 1 179 ? -5.949 20.141 0.281 1 96.19 179 ILE B CA 1
ATOM 3286 C C . ILE B 1 179 ? -6.301 20.594 1.694 1 96.19 179 ILE B C 1
ATOM 3288 O O . ILE B 1 179 ? -5.453 21.141 2.41 1 96.19 179 ILE B O 1
ATOM 3292 N N . LEU B 1 180 ? -7.508 20.391 2.092 1 96.44 180 LEU B N 1
ATOM 3293 C CA . LEU B 1 180 ? -7.961 20.844 3.4 1 96.44 180 LEU B CA 1
ATOM 3294 C C . LEU B 1 180 ? -7.203 20.141 4.52 1 96.44 180 LEU B C 1
ATOM 3296 O O . LEU B 1 180 ? -6.887 20.75 5.543 1 96.44 180 LEU B O 1
ATOM 3300 N N . ALA B 1 181 ? -6.965 18.844 4.312 1 95.44 181 ALA B N 1
ATOM 3301 C CA . ALA B 1 181 ? -6.199 18.078 5.297 1 95.44 181 ALA B CA 1
ATOM 3302 C C . ALA B 1 181 ? -4.801 18.672 5.477 1 95.44 181 ALA B C 1
ATOM 3304 O O . ALA B 1 181 ? -4.316 18.797 6.602 1 95.44 181 ALA B O 1
ATOM 3305 N N . ALA B 1 182 ? -4.18 19 4.41 1 95.94 182 ALA B N 1
ATOM 3306 C CA . ALA B 1 182 ? -2.852 19.609 4.477 1 95.94 182 ALA B CA 1
ATOM 3307 C C . ALA B 1 182 ? -2.893 20.953 5.199 1 95.94 182 ALA B C 1
ATOM 3309 O O . ALA B 1 182 ? -2.068 21.219 6.074 1 95.94 182 ALA B O 1
ATOM 3310 N N . LEU B 1 183 ? -3.879 21.797 4.844 1 96.44 183 LEU B N 1
ATOM 3311 C CA . LEU B 1 183 ? -4.012 23.109 5.484 1 96.44 183 LEU B CA 1
ATOM 3312 C C . LEU B 1 183 ? -4.285 22.953 6.977 1 96.44 183 LEU B C 1
ATOM 3314 O O . LEU B 1 183 ? -3.709 23.672 7.793 1 96.44 183 LEU B O 1
ATOM 3318 N N . ALA B 1 184 ? -5.129 22.016 7.277 1 94.62 184 ALA B N 1
ATOM 3319 C CA . ALA B 1 184 ? -5.508 21.812 8.672 1 94.62 184 ALA B CA 1
ATOM 3320 C C . ALA B 1 184 ? -4.316 21.328 9.5 1 94.62 184 ALA B C 1
ATOM 3322 O O . ALA B 1 184 ? -4.129 21.766 10.641 1 94.62 184 ALA B O 1
ATOM 3323 N N . ALA B 1 185 ? -3.598 20.438 8.969 1 92.38 185 ALA B N 1
ATOM 3324 C CA . ALA B 1 185 ? -2.436 19.891 9.664 1 92.38 185 ALA B CA 1
ATOM 3325 C C . ALA B 1 185 ? -1.382 20.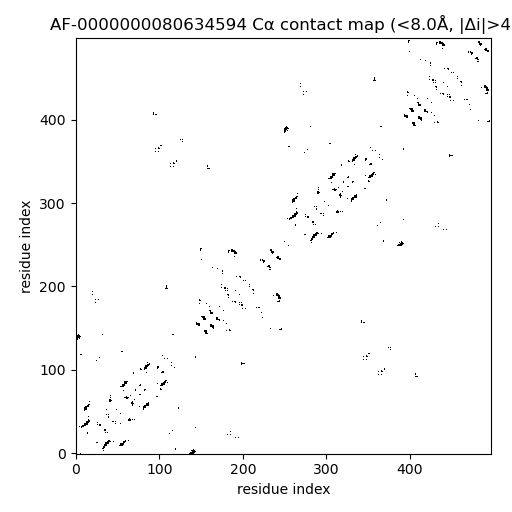969 9.898 1 92.38 185 ALA B C 1
ATOM 3327 O O . ALA B 1 185 ? -0.685 20.953 10.914 1 92.38 185 ALA B O 1
ATOM 3328 N N . MET B 1 186 ? -1.293 21.938 9.039 1 93.62 186 MET B N 1
ATOM 3329 C CA . MET B 1 186 ? -0.212 22.922 9.062 1 93.62 186 MET B CA 1
ATOM 3330 C C . MET B 1 186 ? -0.652 24.203 9.773 1 93.62 186 MET B C 1
ATOM 3332 O O . MET B 1 186 ? 0.164 25.078 10.023 1 93.62 186 MET B O 1
ATOM 3336 N N . ARG B 1 187 ? -1.882 24.188 10.102 1 91.69 187 ARG B N 1
ATOM 3337 C CA . ARG B 1 187 ? -2.428 25.406 10.688 1 91.69 187 ARG B CA 1
ATOM 3338 C C . ARG B 1 187 ? -1.607 25.859 11.891 1 91.69 187 ARG B C 1
ATOM 3340 O O . ARG B 1 187 ? -1.248 25.031 12.742 1 91.69 187 ARG B O 1
ATOM 3347 N N . PRO B 1 188 ? -1.343 27.062 12.078 1 91.94 188 PRO B N 1
ATOM 3348 C CA . PRO B 1 188 ? -1.847 28.141 11.219 1 91.94 188 PRO B CA 1
ATOM 3349 C C . PRO B 1 188 ? -0.87 28.5 10.102 1 91.94 188 PRO B C 1
ATOM 3351 O O . PRO B 1 188 ? -1.009 29.562 9.477 1 91.94 188 PRO B O 1
ATOM 3354 N N . ASN B 1 189 ? 0.189 27.812 9.961 1 93.31 189 ASN B N 1
ATOM 3355 C CA . ASN B 1 189 ? 1.215 28.109 8.961 1 93.31 189 ASN B CA 1
ATOM 3356 C C . ASN B 1 189 ? 0.699 27.891 7.543 1 93.31 189 ASN B C 1
ATOM 3358 O O . ASN B 1 189 ? -0.09 26.984 7.297 1 93.31 189 ASN B O 1
ATOM 3362 N N . PRO B 1 190 ? 1.161 28.75 6.641 1 96.06 190 PRO B N 1
ATOM 3363 C CA . PRO B 1 190 ? 0.701 28.609 5.258 1 96.06 190 PRO B CA 1
ATOM 3364 C C . PRO B 1 190 ? 1.336 27.406 4.543 1 96.06 190 PRO B C 1
ATOM 3366 O O . PRO B 1 190 ? 2.41 26.953 4.941 1 96.06 190 PRO B O 1
ATOM 3369 N N . VAL B 1 191 ? 0.673 26.922 3.555 1 96.56 191 VAL B N 1
ATOM 3370 C CA . VAL B 1 191 ? 1.161 25.891 2.641 1 96.56 191 VAL B CA 1
ATOM 3371 C C . VAL B 1 191 ? 1.283 26.469 1.233 1 96.56 191 VAL B C 1
ATOM 3373 O O . VAL B 1 191 ? 0.385 27.172 0.762 1 96.56 191 VAL B O 1
ATOM 3376 N N . SER B 1 192 ? 2.367 26.203 0.571 1 96.31 192 SER B N 1
ATOM 3377 C CA . SER B 1 192 ? 2.629 26.781 -0.741 1 96.31 192 SER B CA 1
ATOM 3378 C C . SER B 1 192 ? 1.694 26.203 -1.798 1 96.31 192 SER B C 1
ATOM 3380 O O . SER B 1 192 ? 1.236 25.062 -1.675 1 96.31 192 SER B O 1
ATOM 3382 N N . ARG B 1 193 ? 1.519 26.984 -2.844 1 94.12 193 ARG B N 1
ATOM 3383 C CA . ARG B 1 193 ? 0.729 26.5 -3.977 1 94.12 193 ARG B CA 1
ATOM 3384 C C . ARG B 1 193 ? 1.382 25.297 -4.625 1 94.12 193 ARG B C 1
ATOM 3386 O O . ARG B 1 193 ? 0.693 24.344 -5.02 1 94.12 193 ARG B O 1
ATOM 3393 N N . GLU B 1 194 ? 2.613 25.375 -4.711 1 92.25 194 GLU B N 1
ATOM 3394 C CA . GLU B 1 194 ? 3.365 24.297 -5.34 1 92.25 194 GLU B CA 1
ATOM 3395 C C . GLU B 1 194 ? 3.197 22.984 -4.57 1 92.25 194 GLU B C 1
ATOM 3397 O O . GLU B 1 194 ? 3.006 21.938 -5.172 1 92.25 194 GLU B O 1
ATOM 3402 N N . TYR B 1 195 ? 3.264 23.094 -3.348 1 93.69 195 TYR B N 1
ATOM 3403 C CA . TYR B 1 195 ? 3.113 21.891 -2.535 1 93.69 195 TYR B CA 1
ATOM 3404 C C . TYR B 1 195 ? 1.689 21.359 -2.609 1 93.69 195 TYR B C 1
ATOM 3406 O O . TYR B 1 195 ? 1.478 20.141 -2.662 1 93.69 195 TYR B O 1
ATOM 3414 N N . LEU B 1 196 ? 0.716 22.203 -2.598 1 95.06 196 LEU B N 1
ATOM 3415 C CA . LEU B 1 196 ? -0.678 21.781 -2.682 1 95.06 196 LEU B CA 1
ATOM 3416 C C . LEU B 1 196 ? -0.949 21.062 -3.996 1 95.06 196 LEU B C 1
ATOM 3418 O O . LEU B 1 196 ? -1.767 20.141 -4.047 1 95.06 196 LEU B O 1
ATOM 3422 N N . LEU B 1 197 ? -0.224 21.5 -5 1 92.44 197 LEU B N 1
ATOM 3423 C CA . LEU B 1 197 ? -0.329 20.781 -6.27 1 92.44 197 LEU B CA 1
ATOM 3424 C C . LEU B 1 197 ? 0.177 19.359 -6.133 1 92.44 197 LEU B C 1
ATOM 3426 O O . LEU B 1 197 ? -0.41 18.422 -6.695 1 92.44 197 LEU B O 1
ATOM 3430 N N . ASP B 1 198 ? 1.185 19.141 -5.367 1 90.5 198 ASP B N 1
ATOM 3431 C CA . ASP B 1 198 ? 1.755 17.828 -5.133 1 90.5 198 ASP B CA 1
ATOM 3432 C C . ASP B 1 198 ? 0.795 16.938 -4.336 1 90.5 198 ASP B C 1
ATOM 3434 O O . ASP B 1 198 ? 0.703 15.742 -4.578 1 90.5 198 ASP B O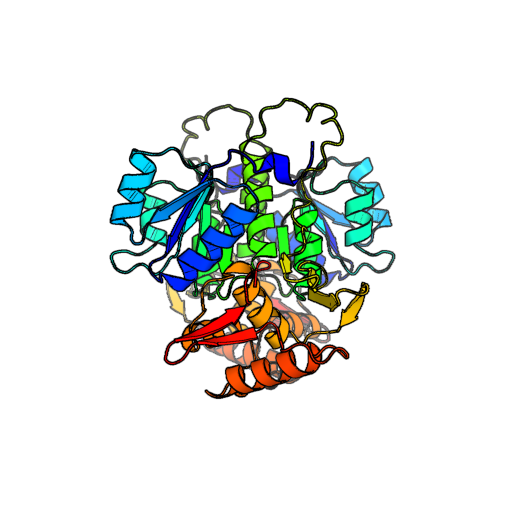 1
ATOM 3438 N N . VAL B 1 199 ? 0.102 17.516 -3.467 1 92.12 199 VAL B N 1
ATOM 3439 C CA . VAL B 1 199 ? -0.783 16.781 -2.566 1 92.12 199 VAL B CA 1
ATOM 3440 C C . VAL B 1 199 ? -1.971 16.219 -3.346 1 92.12 199 VAL B C 1
ATOM 3442 O O . VAL B 1 199 ? -2.6 15.25 -2.922 1 92.12 199 VAL B O 1
ATOM 3445 N N . ILE B 1 200 ? -2.277 16.828 -4.5 1 91.06 200 ILE B N 1
ATOM 3446 C CA . ILE B 1 200 ? -3.438 16.375 -5.258 1 91.06 200 ILE B CA 1
ATOM 3447 C C . ILE B 1 200 ? -2.975 15.664 -6.531 1 91.06 200 ILE B C 1
ATOM 3449 O O . ILE B 1 200 ? -3.768 15.445 -7.449 1 91.06 200 ILE B O 1
ATOM 3453 N N . SER B 1 201 ? -1.724 15.289 -6.648 1 82.44 201 SER B N 1
ATOM 3454 C CA . SER B 1 201 ? -1.122 14.758 -7.867 1 82.44 201 SER B CA 1
ATOM 3455 C C . SER B 1 201 ? -1.624 13.344 -8.164 1 82.44 201 SER B C 1
ATOM 3457 O O . SER B 1 201 ? -1.479 12.852 -9.281 1 82.44 201 SER B O 1
ATOM 3459 N N . ASN B 1 202 ? -2.078 12.578 -7.18 1 69.81 202 ASN B N 1
ATOM 3460 C CA . ASN B 1 202 ? -2.617 11.242 -7.449 1 69.81 202 ASN B CA 1
ATOM 3461 C C . ASN B 1 202 ? -3.855 11.312 -8.344 1 69.81 202 ASN B C 1
ATOM 3463 O O . ASN B 1 202 ? -4.359 10.281 -8.789 1 69.81 202 ASN B O 1
ATOM 3467 N N . ARG B 1 203 ? -4.184 12.516 -8.625 1 59.94 203 ARG B N 1
ATOM 3468 C CA . ARG B 1 203 ? -5.293 12.711 -9.547 1 59.94 203 ARG B CA 1
ATOM 3469 C C . ARG B 1 203 ? -4.848 12.516 -10.992 1 59.94 203 ARG B C 1
ATOM 3471 O O . ARG B 1 203 ? -3.648 12.523 -11.281 1 59.94 203 ARG B O 1
ATOM 3478 N N . ASP B 1 204 ? -5.754 12.062 -11.734 1 60.88 204 ASP B N 1
ATOM 3479 C CA . ASP B 1 204 ? -5.449 11.969 -13.164 1 60.88 204 ASP B CA 1
ATOM 3480 C C . ASP B 1 204 ? -4.617 13.164 -13.625 1 60.88 204 ASP B C 1
ATOM 3482 O O . ASP B 1 204 ? -5.055 14.312 -13.516 1 60.88 204 ASP B O 1
ATOM 3486 N N . PRO B 1 205 ? -3.371 12.875 -13.992 1 58.88 205 PRO B N 1
ATOM 3487 C CA . PRO B 1 205 ? -2.496 13.977 -14.414 1 58.88 205 PRO B CA 1
ATOM 3488 C C . PRO B 1 205 ? -3.119 14.844 -15.508 1 58.88 205 PRO B C 1
ATOM 3490 O O . PRO B 1 205 ? -2.805 16.031 -15.609 1 58.88 205 PRO B O 1
ATOM 3493 N N . ARG B 1 206 ? -3.867 14.195 -16.328 1 58.28 206 ARG B N 1
ATOM 3494 C CA . ARG B 1 206 ? -4.445 14.93 -17.438 1 58.28 206 ARG B CA 1
ATOM 3495 C C . ARG B 1 206 ? -5.383 16.031 -16.953 1 58.28 206 ARG B C 1
ATOM 3497 O O . ARG B 1 206 ? -5.707 16.953 -17.703 1 58.28 206 ARG B O 1
ATOM 3504 N N . SER B 1 207 ? -5.727 15.992 -15.773 1 66.75 207 SER B N 1
ATOM 3505 C CA . SER B 1 207 ? -6.754 16.906 -15.281 1 66.75 207 SER B CA 1
ATOM 3506 C C . SER B 1 207 ? -6.156 17.984 -14.383 1 66.75 207 SER B C 1
ATOM 3508 O O . SER B 1 207 ? -6.863 18.875 -13.922 1 66.75 207 SER B O 1
ATOM 3510 N N . ILE B 1 208 ? -4.805 17.906 -14.258 1 68.5 208 ILE B N 1
ATOM 3511 C CA . ILE B 1 208 ? -4.223 18.828 -13.297 1 68.5 208 ILE B CA 1
ATOM 3512 C C . ILE B 1 208 ? -3.541 19.984 -14.039 1 68.5 208 ILE B C 1
ATOM 3514 O O . ILE B 1 208 ? -2.666 19.75 -14.875 1 68.5 208 ILE B O 1
ATOM 3518 N N . SER B 1 209 ? -4.18 21.125 -13.938 1 78.44 209 SER B N 1
ATOM 3519 C CA . SER B 1 209 ? -3.561 22.359 -14.43 1 78.44 209 SER B CA 1
ATOM 3520 C C . SER B 1 209 ? -2.984 23.188 -13.289 1 78.44 209 SER B C 1
ATOM 3522 O O . SER B 1 209 ? -3.217 22.875 -12.117 1 78.44 209 SER B O 1
ATOM 3524 N N . GLU B 1 210 ? -2.268 24.172 -13.602 1 77.44 210 GLU B N 1
ATOM 3525 C CA . GLU B 1 210 ? -1.682 25.078 -12.609 1 77.44 210 GLU B CA 1
ATOM 3526 C C . GLU B 1 210 ? -2.764 25.781 -11.805 1 77.44 210 GLU B C 1
ATOM 3528 O O . GLU B 1 210 ? -2.52 26.219 -10.672 1 77.44 210 GLU B O 1
ATOM 3533 N N . HIS B 1 211 ? -3.934 25.766 -12.312 1 88.19 211 HIS B N 1
ATOM 3534 C CA . HIS B 1 211 ? -4.996 26.5 -11.648 1 88.19 211 HIS B CA 1
ATOM 3535 C C . HIS B 1 211 ? -5.902 25.578 -10.852 1 88.19 211 HIS B C 1
ATOM 3537 O O . HIS B 1 211 ? -6.891 26.016 -10.258 1 88.19 211 HIS B O 1
ATOM 3543 N N . THR B 1 212 ? -5.512 24.375 -10.859 1 91.62 212 THR B N 1
ATOM 3544 C CA . THR B 1 212 ? -6.352 23.391 -10.203 1 91.62 212 THR B CA 1
ATOM 3545 C C . THR B 1 212 ? -6.469 23.688 -8.711 1 91.62 212 THR B C 1
ATOM 3547 O O . THR B 1 212 ? -7.559 23.594 -8.141 1 91.62 212 THR B O 1
ATOM 3550 N N . VAL B 1 213 ? -5.398 24.094 -8.109 1 94.62 213 VAL B N 1
ATOM 3551 C CA . VAL B 1 213 ? -5.391 24.391 -6.688 1 94.62 213 VAL B CA 1
ATOM 3552 C C . VAL B 1 213 ? -6.324 25.562 -6.402 1 94.62 213 VAL B C 1
ATOM 3554 O O . VAL B 1 213 ? -7.152 25.5 -5.488 1 94.62 213 VAL B O 1
ATOM 3557 N N . ASP B 1 214 ? -6.27 26.547 -7.25 1 93.81 214 ASP B N 1
ATOM 3558 C CA . ASP B 1 214 ? -7.113 27.719 -7.066 1 93.81 214 ASP B CA 1
ATOM 3559 C C . ASP B 1 214 ? -8.594 27.359 -7.176 1 93.81 214 ASP B C 1
ATOM 3561 O O . ASP B 1 214 ? -9.414 27.844 -6.398 1 93.81 214 ASP B O 1
ATOM 3565 N N . THR B 1 215 ? -8.828 26.594 -8.117 1 94.81 215 THR B N 1
ATOM 3566 C CA . THR B 1 215 ? -10.203 26.141 -8.328 1 94.81 215 THR B CA 1
ATOM 3567 C C . THR B 1 215 ? -10.727 25.391 -7.109 1 94.81 215 THR B C 1
ATOM 3569 O O . THR B 1 215 ? -11.836 25.641 -6.645 1 94.81 215 THR B O 1
ATOM 3572 N N . LEU B 1 216 ? -9.898 24.516 -6.586 1 95.81 216 LEU B N 1
ATOM 3573 C CA . LEU B 1 216 ? -10.305 23.719 -5.434 1 95.81 216 LEU B CA 1
ATOM 3574 C C . LEU B 1 216 ? -10.453 24.578 -4.195 1 95.81 216 LEU B C 1
ATOM 3576 O O . LEU B 1 216 ? -11.367 24.375 -3.389 1 95.81 216 LEU B O 1
ATOM 3580 N N . ILE B 1 217 ? -9.609 25.547 -4.055 1 96.19 217 ILE B N 1
ATOM 3581 C CA . ILE B 1 217 ? -9.688 26.469 -2.928 1 96.19 217 ILE B CA 1
ATOM 3582 C C . ILE B 1 217 ? -10.984 27.266 -3.012 1 96.19 217 ILE B C 1
ATOM 3584 O O . ILE B 1 217 ? -11.672 27.453 -2.006 1 96.19 217 ILE B O 1
ATOM 3588 N N . THR B 1 218 ? -11.258 27.734 -4.188 1 95.25 218 THR B N 1
ATOM 3589 C CA . THR B 1 218 ? -12.492 28.484 -4.402 1 95.25 218 THR B CA 1
ATOM 3590 C C . THR B 1 218 ? -13.703 27.625 -4.035 1 95.25 218 THR B C 1
ATOM 3592 O O . THR B 1 218 ? -14.625 28.109 -3.361 1 95.25 218 THR B O 1
ATOM 3595 N N . ARG B 1 219 ? -13.703 26.391 -4.426 1 95.38 219 ARG B N 1
ATOM 3596 C CA . ARG B 1 219 ? -14.797 25.484 -4.113 1 95.38 219 ARG B CA 1
ATOM 3597 C C . ARG B 1 219 ? -14.906 25.25 -2.607 1 95.38 219 ARG B C 1
ATOM 3599 O O . ARG B 1 219 ? -16 25.25 -2.053 1 95.38 219 ARG B O 1
ATOM 3606 N N . LEU B 1 220 ? -13.781 25.078 -2.021 1 96.19 220 LEU B N 1
ATOM 3607 C CA . LEU B 1 220 ? -13.758 24.859 -0.577 1 96.19 220 LEU B CA 1
ATOM 3608 C C . LEU B 1 220 ? -14.32 26.078 0.156 1 96.19 220 LEU B C 1
ATOM 3610 O O . LEU B 1 220 ? -15.125 25.938 1.079 1 96.19 220 LEU B O 1
ATOM 3614 N N . ARG B 1 221 ? -13.93 27.25 -0.269 1 94.56 221 ARG B N 1
ATOM 3615 C CA . ARG B 1 221 ? -14.422 28.469 0.345 1 94.56 221 ARG B CA 1
ATOM 3616 C C . ARG B 1 221 ? -15.938 28.578 0.204 1 94.56 221 ARG B C 1
ATOM 3618 O O . ARG B 1 221 ? -16.625 28.984 1.147 1 94.56 221 ARG B O 1
ATOM 3625 N N . ARG B 1 222 ? -16.359 28.266 -0.923 1 92.88 222 ARG B N 1
ATOM 3626 C CA . ARG B 1 222 ? -17.797 28.312 -1.161 1 92.88 222 ARG B CA 1
ATOM 3627 C C . ARG B 1 222 ? -18.531 27.344 -0.239 1 92.88 222 ARG B C 1
ATOM 3629 O O . ARG B 1 222 ? -19.547 27.703 0.372 1 92.88 222 ARG B O 1
ATOM 3636 N N . LYS B 1 223 ? -18 26.172 -0.11 1 93.25 223 LYS B N 1
ATOM 3637 C CA . LYS B 1 223 ? -18.609 25.156 0.731 1 93.25 223 LYS B CA 1
ATOM 3638 C C . LYS B 1 223 ? -18.562 25.547 2.203 1 93.25 223 LYS B C 1
ATOM 3640 O O . LYS B 1 223 ? -19.438 25.172 2.98 1 93.25 223 LYS B O 1
ATOM 3645 N N . MET B 1 224 ? -17.594 26.344 2.533 1 92.38 224 MET B N 1
ATOM 3646 C CA . MET B 1 224 ? -17.359 26.641 3.945 1 92.38 224 MET B CA 1
ATOM 3647 C C . MET B 1 224 ? -17.922 28.016 4.32 1 92.38 224 MET B C 1
ATOM 3649 O O . MET B 1 224 ? -17.578 28.547 5.375 1 92.38 224 MET B O 1
ATOM 3653 N N . ARG B 1 225 ? -18.641 28.516 3.473 1 86.56 225 ARG B N 1
ATOM 3654 C CA . ARG B 1 225 ? -19.312 29.766 3.797 1 86.56 225 ARG B CA 1
ATOM 3655 C C . ARG B 1 225 ? -20.422 29.547 4.824 1 86.56 225 ARG B C 1
ATOM 3657 O O . ARG B 1 225 ? -21.203 28.609 4.703 1 86.56 225 ARG B O 1
ATOM 3664 N N . LEU B 1 226 ? -20.328 30.312 5.832 1 77.12 226 LEU B N 1
ATOM 3665 C CA . LEU B 1 226 ? -21.375 30.25 6.852 1 77.12 226 LEU B CA 1
ATOM 3666 C C . LEU B 1 226 ? -22.422 31.328 6.629 1 77.12 226 LEU B C 1
ATOM 3668 O O . LEU B 1 226 ? -22.156 32.344 5.961 1 77.12 226 LEU B O 1
ATOM 3672 N N . ASP B 1 227 ? -23.531 31.016 7.062 1 70.81 227 ASP B N 1
ATOM 3673 C CA . ASP B 1 227 ? -24.672 31.922 6.883 1 70.81 227 ASP B CA 1
ATOM 3674 C C . ASP B 1 227 ? -24.453 33.219 7.652 1 70.81 227 ASP B C 1
ATOM 3676 O O . ASP B 1 227 ? -25.062 34.25 7.324 1 70.81 227 ASP B O 1
ATOM 3680 N N . ASP B 1 228 ? -23.656 33.156 8.578 1 69.31 228 ASP B N 1
ATOM 3681 C CA . ASP B 1 228 ? -23.5 34.312 9.43 1 69.31 228 ASP B CA 1
ATOM 3682 C C . ASP B 1 228 ? -22.594 35.375 8.781 1 69.31 228 ASP B C 1
ATOM 3684 O O . ASP B 1 228 ? -22.344 36.438 9.352 1 69.31 228 ASP B O 1
ATOM 3688 N N . GLY B 1 229 ? -22.234 35.094 7.676 1 68.25 229 GLY B N 1
ATOM 3689 C CA . GLY B 1 229 ? -21.422 36.031 6.922 1 68.25 229 GLY B CA 1
ATOM 3690 C C . GLY B 1 229 ? -19.953 35.938 7.238 1 68.25 229 GLY B C 1
ATOM 3691 O O . GLY B 1 229 ? -19.156 36.719 6.723 1 68.25 229 GLY B O 1
ATOM 3692 N N . ALA B 1 230 ? -19.641 35.062 8.148 1 69.75 230 ALA B N 1
ATOM 3693 C CA . ALA B 1 230 ? -18.234 34.969 8.508 1 69.75 230 ALA B CA 1
ATOM 3694 C C . ALA B 1 230 ? -17.391 34.5 7.316 1 69.75 230 ALA B C 1
ATOM 3696 O O . ALA B 1 230 ? -17.875 33.75 6.469 1 69.75 230 ALA B O 1
ATOM 3697 N N . ALA B 1 231 ? -16.266 35.125 7.262 1 76.62 231 ALA B N 1
ATOM 3698 C CA . ALA B 1 231 ? -15.352 34.812 6.164 1 76.62 231 ALA B CA 1
ATOM 3699 C C . ALA B 1 231 ? -14.883 33.375 6.246 1 76.62 231 ALA B C 1
ATOM 3701 O O . ALA B 1 231 ? -14.859 32.781 7.324 1 76.62 231 ALA B O 1
ATOM 3702 N N . SER B 1 232 ? -14.57 32.781 5.148 1 85 232 SER B N 1
ATOM 3703 C CA . SER B 1 232 ? -14.008 31.438 5.066 1 85 232 SER B CA 1
ATOM 3704 C C . SER B 1 232 ? -12.727 31.328 5.891 1 85 232 SER B C 1
ATOM 3706 O O . SER B 1 232 ? -11.922 32.25 5.918 1 85 232 SER B O 1
ATOM 3708 N N . PRO B 1 233 ? -12.594 30.25 6.539 1 90.88 233 PRO B N 1
ATOM 3709 C CA . PRO B 1 233 ? -11.398 30.078 7.359 1 90.88 233 PRO B CA 1
ATOM 3710 C C . PRO B 1 233 ? -10.133 29.891 6.527 1 90.88 233 PRO B C 1
ATOM 3712 O O . PRO B 1 233 ? -9.023 29.922 7.066 1 90.88 233 PRO B O 1
ATOM 3715 N N . ILE B 1 234 ? -10.242 29.75 5.25 1 94.56 234 ILE B N 1
ATOM 3716 C CA . ILE B 1 234 ? -9.078 29.625 4.375 1 94.56 234 ILE B CA 1
ATOM 3717 C C . ILE B 1 234 ? -8.664 31 3.865 1 94.56 234 ILE B C 1
ATOM 3719 O O . ILE B 1 234 ? -9.461 31.703 3.246 1 94.56 234 ILE B O 1
ATOM 3723 N N . VAL B 1 235 ? -7.43 31.375 4.074 1 93.81 235 VAL B N 1
ATOM 3724 C CA . VAL B 1 235 ? -6.965 32.688 3.674 1 93.81 235 VAL B CA 1
ATOM 3725 C C . VAL B 1 235 ? -5.832 32.562 2.66 1 93.81 235 VAL B C 1
ATOM 3727 O O . VAL B 1 235 ? -5.094 31.562 2.672 1 93.81 235 VAL B O 1
ATOM 3730 N N . THR B 1 236 ? -5.73 33.531 1.813 1 94.44 236 THR B N 1
ATOM 3731 C CA . THR B 1 236 ? -4.621 33.625 0.874 1 94.44 236 THR B CA 1
ATOM 3732 C C . THR B 1 236 ? -3.439 34.344 1.502 1 94.44 236 THR B C 1
ATOM 3734 O O . THR B 1 236 ? -3.613 35.406 2.105 1 94.44 236 THR B O 1
ATOM 3737 N N . VAL B 1 237 ? -2.324 33.688 1.519 1 95.44 237 VAL B N 1
ATOM 3738 C CA . VAL B 1 237 ? -1.087 34.344 1.925 1 95.44 237 VAL B CA 1
ATOM 3739 C C . VAL B 1 237 ? -0.282 34.75 0.69 1 95.44 237 VAL B C 1
ATOM 3741 O O . VAL B 1 237 ? 0.315 33.906 0.029 1 95.44 237 VAL B O 1
ATOM 3744 N N . ARG B 1 238 ? -0.185 36 0.466 1 93.94 238 ARG B N 1
ATOM 3745 C CA . ARG B 1 238 ? 0.385 36.531 -0.767 1 93.94 238 ARG B CA 1
ATOM 3746 C C . ARG B 1 238 ? 1.818 36.062 -0.962 1 93.94 238 ARG B C 1
ATOM 3748 O O . ARG B 1 238 ? 2.639 36.156 -0.048 1 93.94 238 ARG B O 1
ATOM 3755 N N . GLY B 1 239 ? 2.059 35.625 -2.125 1 93.75 239 GLY B N 1
ATOM 3756 C CA . GLY B 1 239 ? 3.391 35.188 -2.512 1 93.75 239 GLY B CA 1
ATOM 3757 C C . GLY B 1 239 ? 3.75 33.812 -1.977 1 93.75 239 GLY B C 1
ATOM 3758 O O . GLY B 1 239 ? 4.848 33.312 -2.225 1 93.75 239 GLY B O 1
ATOM 3759 N N . VAL B 1 240 ? 2.871 33.25 -1.202 1 94.75 240 VAL B N 1
ATOM 3760 C CA . VAL B 1 240 ? 3.191 31.953 -0.59 1 94.75 240 VAL B CA 1
ATOM 3761 C C . VAL B 1 240 ? 2.148 30.906 -0.993 1 94.75 240 VAL B C 1
ATOM 3763 O O . VAL B 1 240 ? 2.443 29.984 -1.752 1 94.75 240 VAL B O 1
ATOM 3766 N N . GLY B 1 241 ? 0.949 31.078 -0.608 1 96.81 241 GLY B N 1
ATOM 3767 C CA . GLY B 1 241 ? -0.108 30.109 -0.849 1 96.81 241 GLY B CA 1
ATOM 3768 C C . GLY B 1 241 ? -1.317 30.312 0.044 1 96.81 241 GLY B C 1
ATOM 3769 O O . GLY B 1 241 ? -1.862 31.422 0.12 1 96.81 241 GLY B O 1
ATOM 3770 N N . TYR B 1 242 ? -1.688 29.328 0.742 1 96.81 242 TYR B N 1
ATOM 3771 C CA . TYR B 1 242 ? -2.926 29.375 1.512 1 96.81 242 TYR B CA 1
ATOM 3772 C C . TYR B 1 242 ? -2.707 28.859 2.93 1 96.81 242 TYR B C 1
ATOM 3774 O O . TYR B 1 242 ? -1.783 28.078 3.178 1 96.81 242 TYR B O 1
ATOM 3782 N N . ALA B 1 243 ? -3.574 29.312 3.893 1 96.31 243 ALA B N 1
ATOM 3783 C CA . ALA B 1 243 ? -3.527 28.859 5.281 1 96.31 243 ALA B CA 1
ATOM 3784 C C . ALA B 1 243 ? -4.93 28.781 5.879 1 96.31 243 ALA B C 1
ATOM 3786 O O . ALA B 1 243 ? -5.867 29.391 5.363 1 96.31 243 ALA B O 1
ATOM 3787 N N . LEU B 1 244 ? -5.051 27.922 6.848 1 93.75 244 LEU B N 1
ATOM 3788 C CA . LEU B 1 244 ? -6.242 27.922 7.691 1 93.75 244 LEU B CA 1
ATOM 3789 C C . LEU B 1 244 ? -6.027 28.766 8.945 1 93.75 244 LEU B C 1
ATOM 3791 O O . LEU B 1 244 ? -5.023 28.594 9.641 1 93.75 244 LEU B O 1
ATOM 3795 N N . GLU B 1 245 ? -6.902 29.609 9.164 1 84.19 245 GLU B N 1
ATOM 3796 C CA . GLU B 1 245 ? -6.754 30.562 10.258 1 84.19 245 GLU B CA 1
ATOM 3797 C C . GLU B 1 245 ? -6.816 29.875 11.609 1 84.19 245 GLU B C 1
ATOM 3799 O O . GLU B 1 245 ? -7.469 28.828 11.758 1 84.19 245 GLU B O 1
ATOM 3804 N N . SER B 1 246 ? -6.027 30.375 12.664 1 74.56 246 SER B N 1
ATOM 3805 C CA . SER B 1 246 ? -6.008 29.875 14.039 1 74.56 246 SER B CA 1
ATOM 3806 C C . SER B 1 246 ? -7.344 30.094 14.727 1 74.56 246 SER B C 1
ATOM 3808 O O . SER B 1 246 ? -8.141 30.938 14.297 1 74.56 246 SER B O 1
ATOM 3810 N N . ASP B 1 247 ? -7.688 29.203 15.672 1 66.5 247 ASP B N 1
ATOM 3811 C CA . ASP B 1 247 ? -8.906 29.328 16.469 1 66.5 247 ASP B CA 1
ATOM 3812 C C . ASP B 1 247 ? -9.016 30.734 17.078 1 66.5 247 ASP B C 1
ATOM 3814 O O . ASP B 1 247 ? -10.117 31.234 17.312 1 66.5 247 ASP B O 1
ATOM 3818 N N . GLU B 1 248 ? -7.879 31.359 17.484 1 55.66 248 GLU B N 1
ATOM 3819 C CA . GLU B 1 248 ? -7.93 32.594 18.25 1 55.66 248 GLU B CA 1
ATOM 3820 C C . GLU B 1 248 ? -8.336 33.781 17.359 1 55.66 248 GLU B C 1
ATOM 3822 O O . GLU B 1 248 ? -8.719 34.844 17.859 1 55.66 248 GLU B O 1
ATOM 3827 N N . SER B 1 249 ? -8.328 33.594 16.078 1 43.94 249 SER B N 1
ATOM 3828 C CA . SER B 1 249 ? -8.641 34.906 15.461 1 43.94 249 SER B CA 1
ATOM 3829 C C . SER B 1 249 ? -10.141 35.156 15.445 1 43.94 249 SER B C 1
ATOM 3831 O O . SER B 1 249 ? -10.938 34.219 15.297 1 43.94 249 SER B O 1
#